Protein AF-A0A952PKM9-F1 (afdb_monomer)

Mean predicted aligned error: 20.26 Å

Secondary structure (DSSP, 8-state):
-TTSTTSSSS-SS------HHHHSPPPTT--HHHHHHHHHHHHHHHHHHHHHHHHHHHHHHHHHHHHHHHHHHHHHHHH-TT---S-S--SPP-SHHHHHHHHHHHHHTT-HHHHHHHHHHHHHH-TT-HHHHHHHHHHHHHTT-HHHHHHHHHHHHTT-TT-HHHHHHHHHHHHHTT-HHHHHHHHHHHHHH-TT-HHHHHHHHHHHHHTT-HHHHHHHHHHHHHTT--SHHHHHHHHHHHHHHT-HHHHHHHHHHHTT-S-----HHHHHHHHHHHHHTT-HHHHHHHHHHHHHH-TT-HHHHHHHHHHHHHTT-HHHHHHHHHHHHHHSTT-HHHHHHHHHHHHHHT-HHHHHHHHHHHHHH-TT-HHHHHHHHHHHHHTT-HHHHHHHHHHHHHH-TT-HHHHHHHHHHHHHHHHHHS-TTTGGGTTTTHHHHHHHHHHHGGG--HHHHHHHHHHHHHTT-HHHHHHHHHHHHHH-TT-HHHHHHHHHHHHHTT-HHHHHHHHHHHHHTT---HHHHHHHHHHHHHTT-HHHHHHHHHHHHHH-TT-HHHHHHHHHHHHHTT-HHHHHHHHHHHHTT---HHHHHHHHHHHHHHHHS-----SS----------------

pLDDT: mean 77.18, std 21.37, range [25.06, 98.06]

Radius of gyration: 39.81 Å; Cα contacts (8 Å, |Δi|>4): 656; chains: 1; bounding box: 83×114×98 Å

Structure (mmCIF, N/CA/C/O backbone):
data_AF-A0A952PKM9-F1
#
_entry.id   AF-A0A952PKM9-F1
#
loop_
_atom_site.group_PDB
_atom_site.id
_atom_site.type_symbol
_atom_site.label_atom_id
_atom_site.label_alt_id
_atom_site.label_comp_id
_atom_site.label_asym_id
_atom_site.label_entity_id
_atom_site.label_seq_id
_atom_site.pdbx_PDB_ins_code
_atom_site.Cartn_x
_atom_site.Cartn_y
_atom_site.Cartn_z
_atom_site.occupancy
_atom_site.B_iso_or_equiv
_atom_site.auth_seq_id
_atom_site.auth_comp_id
_atom_site.auth_asym_id
_atom_site.auth_atom_id
_atom_site.pdbx_PDB_model_num
ATOM 1 N N . MET A 1 1 ? 20.885 80.025 -9.366 1.00 41.38 1 MET A N 1
ATOM 2 C CA . MET A 1 1 ? 21.574 79.061 -10.254 1.00 41.38 1 MET A CA 1
ATOM 3 C C . MET A 1 1 ? 22.954 78.668 -9.727 1.00 41.38 1 MET A C 1
ATOM 5 O O . MET A 1 1 ? 23.091 77.519 -9.344 1.00 41.38 1 MET A O 1
ATOM 9 N N . ASN A 1 2 ? 23.933 79.572 -9.575 1.00 27.69 2 ASN A N 1
ATOM 10 C CA . ASN A 1 2 ? 25.317 79.195 -9.197 1.00 27.69 2 ASN A CA 1
ATOM 11 C C . ASN A 1 2 ? 25.565 78.729 -7.737 1.00 27.69 2 ASN A C 1
ATOM 13 O O . ASN A 1 2 ? 26.715 78.554 -7.352 1.00 27.69 2 ASN A O 1
ATOM 17 N N . LEU A 1 3 ? 24.523 78.491 -6.931 1.00 30.47 3 LEU A N 1
ATOM 18 C CA . LEU A 1 3 ? 24.640 77.932 -5.568 1.00 30.47 3 LEU A CA 1
ATOM 19 C C . LEU A 1 3 ? 24.091 76.498 -5.428 1.00 30.47 3 LEU A C 1
ATOM 21 O O . LEU A 1 3 ? 24.274 75.886 -4.385 1.00 30.47 3 LEU A O 1
ATOM 25 N N . LEU A 1 4 ? 23.461 75.935 -6.469 1.00 31.78 4 LEU A N 1
ATOM 26 C CA . LEU A 1 4 ? 22.892 74.574 -6.432 1.00 31.78 4 LEU A CA 1
ATOM 27 C C . LEU A 1 4 ? 23.885 73.463 -6.828 1.00 31.78 4 LEU A C 1
ATOM 29 O O . LEU A 1 4 ? 23.589 72.291 -6.636 1.00 31.78 4 LEU A O 1
ATOM 33 N N . ASN A 1 5 ? 25.066 73.819 -7.344 1.00 34.56 5 ASN A N 1
ATOM 34 C CA . ASN A 1 5 ? 26.067 72.873 -7.863 1.00 34.56 5 ASN A CA 1
ATOM 35 C C . ASN A 1 5 ? 27.176 72.497 -6.855 1.00 34.56 5 ASN A C 1
ATOM 37 O O . ASN A 1 5 ? 28.216 71.994 -7.263 1.00 34.56 5 ASN A O 1
ATOM 41 N N . LYS A 1 6 ? 26.998 72.766 -5.552 1.00 32.59 6 LYS A N 1
ATOM 42 C CA . LYS A 1 6 ? 27.996 72.454 -4.503 1.00 32.59 6 LYS A CA 1
ATOM 43 C C . LYS A 1 6 ? 27.487 71.572 -3.354 1.00 32.59 6 LYS A C 1
ATOM 45 O O . LYS A 1 6 ? 28.207 71.380 -2.384 1.00 32.59 6 LYS A O 1
ATOM 50 N N . SER A 1 7 ? 26.274 71.029 -3.453 1.00 32.50 7 SER A N 1
ATOM 51 C CA . SER A 1 7 ? 25.661 70.192 -2.406 1.00 32.50 7 SER A CA 1
ATOM 52 C C . SER A 1 7 ? 25.317 68.771 -2.873 1.00 32.50 7 SER A C 1
ATOM 54 O O . SER A 1 7 ? 24.405 68.164 -2.322 1.00 32.50 7 SER A O 1
ATOM 56 N N . VAL A 1 8 ? 25.962 68.270 -3.933 1.00 34.50 8 VAL A N 1
ATOM 57 C CA . VAL A 1 8 ? 25.680 66.935 -4.503 1.00 34.50 8 VAL A CA 1
ATOM 58 C C . VAL A 1 8 ? 26.764 65.907 -4.145 1.00 34.50 8 VAL A C 1
ATOM 60 O O . VAL A 1 8 ? 26.448 64.732 -4.010 1.00 34.50 8 VAL A O 1
ATOM 63 N N . ASP A 1 9 ? 27.995 66.342 -3.862 1.00 31.31 9 ASP A N 1
ATOM 64 C CA . ASP A 1 9 ? 29.150 65.456 -3.618 1.00 31.31 9 ASP A CA 1
ATOM 65 C C . ASP A 1 9 ? 29.390 65.143 -2.119 1.00 31.31 9 ASP A C 1
ATOM 67 O O . ASP A 1 9 ? 30.530 64.963 -1.697 1.00 31.31 9 ASP A O 1
ATOM 71 N N . GLY A 1 10 ? 28.340 65.162 -1.282 1.00 32.47 10 GLY A N 1
ATOM 72 C CA . GLY A 1 10 ? 28.489 65.218 0.186 1.00 32.47 10 GLY A CA 1
ATOM 73 C C . GLY A 1 10 ? 27.642 64.273 1.049 1.00 32.47 10 GLY A C 1
ATOM 74 O O . GLY A 1 10 ? 27.834 64.281 2.260 1.00 32.47 10 GLY A O 1
ATOM 75 N N . GLU A 1 11 ? 26.723 63.477 0.485 1.00 33.47 11 GLU A N 1
ATOM 76 C CA . GLU A 1 11 ? 25.840 62.576 1.266 1.00 33.47 11 GLU A CA 1
ATOM 77 C C . GLU A 1 11 ? 26.027 61.075 0.956 1.00 33.47 11 GLU A C 1
ATOM 79 O O . GLU A 1 11 ? 25.185 60.246 1.300 1.00 33.47 11 GLU A O 1
ATOM 84 N N . GLU A 1 12 ? 27.182 60.683 0.408 1.00 34.59 12 GLU A N 1
ATOM 85 C CA . GLU A 1 12 ? 27.704 59.325 0.611 1.00 34.59 12 GLU A CA 1
ATOM 86 C C . GLU A 1 12 ? 28.495 59.275 1.927 1.00 34.59 12 GLU A C 1
ATOM 88 O O . GLU A 1 12 ? 29.717 59.391 1.912 1.00 34.59 12 GLU A O 1
ATOM 93 N N . ASN A 1 13 ? 27.786 59.169 3.064 1.00 28.78 13 ASN A N 1
ATOM 94 C CA . ASN A 1 13 ? 28.183 58.474 4.309 1.00 28.78 13 ASN A CA 1
ATOM 95 C C . ASN A 1 13 ? 27.358 58.943 5.526 1.00 28.78 13 ASN A C 1
ATOM 97 O O . ASN A 1 13 ? 27.440 60.100 5.919 1.00 28.78 13 ASN A O 1
ATOM 101 N N . GLY A 1 14 ? 26.706 58.000 6.217 1.00 27.61 14 GLY A N 1
ATOM 102 C CA . GLY A 1 14 ? 26.425 58.099 7.659 1.00 27.61 14 GLY A CA 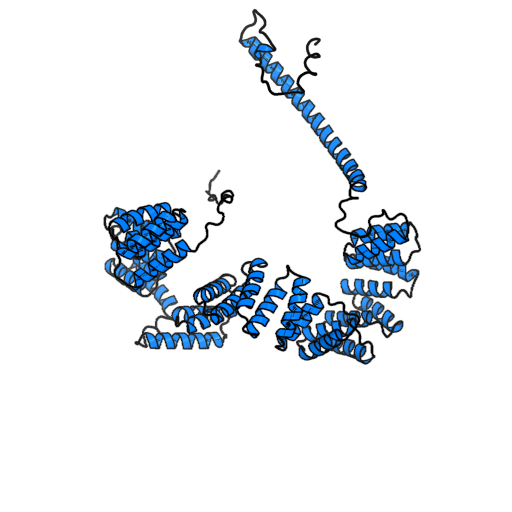1
ATOM 103 C C . GLY A 1 14 ? 25.279 59.016 8.127 1.00 27.61 14 GLY A C 1
ATOM 104 O O . GLY A 1 14 ? 25.234 60.211 7.876 1.00 27.61 14 GLY A O 1
ATOM 105 N N . HIS A 1 15 ? 24.375 58.440 8.921 1.00 34.31 15 HIS A N 1
ATOM 106 C CA . HIS A 1 15 ? 23.275 59.106 9.628 1.00 34.31 15 HIS A CA 1
ATOM 107 C C . HIS A 1 15 ? 23.596 60.483 10.259 1.00 34.31 15 HIS A C 1
ATOM 109 O O . HIS A 1 15 ? 24.304 60.538 11.262 1.00 34.31 15 HIS A O 1
ATOM 115 N N . GLN A 1 16 ? 22.914 61.550 9.816 1.00 31.41 16 GLN A N 1
ATOM 116 C CA . GLN A 1 16 ? 22.459 62.651 10.688 1.00 31.41 16 GLN A CA 1
ATOM 117 C C . GLN A 1 16 ? 21.378 63.515 10.007 1.00 31.41 16 GLN A C 1
ATOM 119 O O . GLN A 1 16 ? 21.601 64.104 8.955 1.00 31.41 16 GLN A O 1
ATOM 124 N N . THR A 1 17 ? 20.194 63.633 10.616 1.00 31.38 17 THR A N 1
ATOM 125 C CA . THR A 1 17 ? 19.105 64.491 10.115 1.00 31.38 17 THR A CA 1
ATOM 126 C C . THR A 1 17 ? 19.273 65.935 10.597 1.00 31.38 17 THR A C 1
ATOM 128 O O . THR A 1 17 ? 18.934 66.236 11.743 1.00 31.38 17 THR A O 1
ATOM 131 N N . ARG A 1 18 ? 19.747 66.839 9.731 1.00 34.28 18 ARG A N 1
ATOM 132 C CA . ARG A 1 18 ? 19.720 68.296 9.984 1.00 34.28 18 ARG A CA 1
ATOM 133 C C . ARG A 1 18 ? 18.359 68.905 9.658 1.00 34.28 18 ARG A C 1
ATOM 135 O O . ARG A 1 18 ? 17.631 68.398 8.802 1.00 34.28 18 ARG A O 1
ATOM 142 N N . SER A 1 19 ? 17.990 69.980 10.357 1.00 36.12 19 SER A N 1
ATOM 143 C CA . SER A 1 19 ? 16.648 70.563 10.223 1.00 36.12 19 SER A CA 1
ATOM 144 C C . SER A 1 19 ? 16.578 71.577 9.075 1.00 36.12 19 SER A C 1
ATOM 146 O O . SER A 1 19 ? 17.535 72.290 8.784 1.00 36.12 19 SER A O 1
ATOM 148 N N . TRP A 1 20 ? 15.417 71.678 8.421 1.00 40.62 20 TRP A N 1
ATOM 149 C CA . TRP A 1 20 ? 15.244 72.469 7.190 1.00 40.62 20 TRP A CA 1
ATOM 150 C C . TRP A 1 20 ? 15.579 73.967 7.345 1.00 40.62 20 TRP A C 1
ATOM 152 O O . TRP A 1 20 ? 15.942 74.621 6.369 1.00 40.62 20 TRP A O 1
ATOM 162 N N . ASN A 1 21 ? 15.481 74.507 8.565 1.00 40.16 21 ASN A N 1
ATOM 163 C CA . ASN A 1 21 ? 15.776 75.912 8.859 1.00 40.16 21 ASN A CA 1
ATOM 164 C C . ASN A 1 21 ? 17.287 76.225 8.898 1.00 40.16 21 ASN A C 1
ATOM 166 O O . ASN A 1 21 ? 17.653 77.390 8.790 1.00 40.16 21 ASN A O 1
ATOM 170 N N . GLU A 1 22 ? 18.165 75.221 9.020 1.00 43.59 22 GLU A N 1
ATOM 171 C CA . GLU A 1 22 ? 19.628 75.417 9.034 1.00 43.59 22 GLU A CA 1
ATOM 172 C C . GLU A 1 22 ? 20.211 75.613 7.625 1.00 43.59 22 GLU A C 1
ATOM 174 O O . GLU A 1 22 ? 21.263 76.225 7.468 1.00 43.59 22 GLU A O 1
ATOM 179 N N . LEU A 1 23 ? 19.524 75.111 6.591 1.00 40.38 23 LEU A N 1
ATOM 180 C CA . LEU A 1 23 ? 19.969 75.187 5.194 1.00 40.38 23 LEU A CA 1
ATOM 181 C C . LEU A 1 23 ? 19.395 76.388 4.424 1.00 40.38 23 LEU A C 1
ATOM 183 O O . LEU A 1 23 ? 19.926 76.734 3.373 1.00 40.38 23 LEU A O 1
ATOM 187 N N . ASN A 1 24 ? 18.322 77.020 4.916 1.00 44.84 24 ASN A N 1
ATOM 188 C CA . ASN A 1 24 ? 17.660 78.159 4.268 1.00 44.84 24 ASN A CA 1
ATOM 189 C C . ASN A 1 24 ? 17.161 79.181 5.314 1.00 44.84 24 ASN A C 1
ATOM 191 O O . ASN A 1 24 ? 16.028 79.048 5.790 1.00 44.84 24 ASN A O 1
ATOM 195 N N . PRO A 1 25 ? 17.960 80.204 5.677 1.00 44.66 25 PRO A N 1
ATOM 196 C CA . PRO A 1 25 ? 17.511 81.265 6.578 1.00 44.66 25 PRO A CA 1
ATOM 197 C C . PRO A 1 25 ? 16.446 82.169 5.916 1.00 44.66 25 PRO A C 1
ATOM 199 O O . PRO A 1 25 ? 16.472 82.366 4.698 1.00 44.66 25 PRO A O 1
ATOM 202 N N . PRO A 1 26 ? 15.499 82.734 6.691 1.00 46.44 26 PRO A N 1
ATOM 203 C CA . PRO A 1 26 ? 14.415 83.559 6.158 1.00 46.44 26 PRO A CA 1
ATOM 204 C C . PRO A 1 26 ? 14.904 84.931 5.668 1.00 46.44 26 PRO A C 1
ATOM 206 O O . PRO A 1 26 ? 15.751 85.567 6.294 1.00 46.44 26 PRO A O 1
ATOM 209 N N . ILE A 1 27 ? 14.313 85.420 4.573 1.00 47.94 27 ILE A N 1
ATOM 210 C CA . ILE A 1 27 ? 14.598 86.752 4.017 1.00 47.94 27 ILE A CA 1
ATOM 211 C C . ILE A 1 27 ? 13.928 87.823 4.903 1.00 47.94 27 ILE A C 1
ATOM 213 O O . ILE A 1 27 ? 12.697 87.783 5.045 1.00 47.94 27 ILE A O 1
ATOM 217 N N . PRO A 1 28 ? 14.678 88.793 5.469 1.00 38.19 28 PRO A N 1
ATOM 218 C CA . PRO A 1 28 ? 14.101 89.853 6.294 1.00 38.19 28 PRO A CA 1
ATOM 219 C C . PRO A 1 28 ? 13.074 90.689 5.517 1.00 38.19 28 PRO A C 1
ATOM 221 O O . PRO A 1 28 ? 13.335 91.101 4.391 1.00 38.19 28 PRO A O 1
ATOM 224 N N . GLY A 1 29 ? 11.917 90.958 6.129 1.00 49.84 29 GLY A N 1
ATOM 225 C CA . GLY A 1 29 ? 10.886 91.850 5.575 1.00 49.84 29 GLY A CA 1
ATOM 226 C C . GLY A 1 29 ? 9.793 91.197 4.716 1.00 49.84 29 GLY A C 1
ATOM 227 O O . GLY A 1 29 ? 8.906 91.910 4.262 1.00 49.84 29 GLY A O 1
ATOM 228 N N . SER A 1 30 ? 9.805 89.874 4.518 1.00 45.44 30 SER A N 1
ATOM 229 C CA . SER A 1 30 ? 8.724 89.151 3.816 1.00 45.44 30 SER A CA 1
ATOM 230 C C . SER A 1 30 ? 7.651 88.626 4.779 1.00 45.44 30 SER A C 1
ATOM 232 O O . SER A 1 30 ? 7.960 88.152 5.875 1.00 45.44 30 SER A O 1
ATOM 234 N N . GLY A 1 31 ? 6.377 88.703 4.380 1.00 42.25 31 GLY A N 1
ATOM 235 C CA . GLY A 1 31 ? 5.255 88.288 5.226 1.00 42.25 31 GLY A CA 1
ATOM 236 C C . GLY A 1 31 ? 5.145 86.765 5.371 1.00 42.25 31 GLY A C 1
ATOM 237 O O . GLY A 1 31 ? 5.436 86.014 4.439 1.00 42.25 31 GLY A O 1
ATOM 238 N N . ILE A 1 32 ? 4.640 86.286 6.518 1.00 49.25 32 ILE A N 1
ATOM 239 C CA . ILE A 1 32 ? 4.494 84.844 6.830 1.00 49.25 32 ILE A CA 1
ATOM 240 C C . ILE A 1 32 ? 3.688 84.087 5.748 1.00 49.25 32 ILE A C 1
ATOM 242 O O . ILE A 1 32 ? 3.938 82.908 5.491 1.00 49.25 32 ILE A O 1
ATOM 246 N N . ALA A 1 33 ? 2.748 84.760 5.075 1.00 43.16 33 ALA A N 1
ATOM 247 C CA . ALA A 1 33 ? 1.976 84.193 3.970 1.00 43.16 33 ALA A CA 1
ATOM 248 C C . ALA A 1 33 ? 2.820 83.944 2.701 1.00 43.16 33 ALA A C 1
ATOM 250 O O . ALA A 1 33 ? 2.702 82.885 2.085 1.00 43.16 33 ALA A O 1
ATOM 251 N N . GLU A 1 34 ? 3.706 84.871 2.329 1.00 45.12 34 GLU A N 1
ATOM 252 C CA . GLU A 1 34 ? 4.518 84.782 1.106 1.00 45.12 34 GLU A CA 1
ATOM 253 C C . GLU A 1 34 ? 5.566 83.671 1.211 1.00 45.12 34 GLU A C 1
ATOM 255 O O . GLU A 1 34 ? 5.722 82.866 0.289 1.00 45.12 34 GLU A O 1
ATOM 260 N N . GLN A 1 35 ? 6.214 83.545 2.375 1.00 47.16 35 GLN A N 1
ATOM 261 C CA . GLN A 1 35 ? 7.154 82.452 2.646 1.00 47.16 35 GLN A CA 1
ATOM 262 C C . GLN A 1 35 ? 6.479 81.071 2.566 1.00 47.16 35 GLN A C 1
ATOM 264 O O . GLN A 1 35 ? 7.103 80.095 2.142 1.00 47.16 35 GLN A O 1
ATOM 269 N N . ARG A 1 36 ? 5.188 80.978 2.918 1.00 47.12 36 ARG A N 1
ATOM 270 C CA . ARG A 1 36 ? 4.404 79.735 2.840 1.00 47.12 36 ARG A CA 1
ATOM 271 C C . ARG A 1 36 ? 4.110 79.336 1.390 1.00 47.12 36 ARG A C 1
ATOM 273 O O . ARG A 1 36 ? 4.324 78.180 1.031 1.00 47.12 36 ARG A O 1
ATOM 280 N N . VAL A 1 37 ? 3.714 80.293 0.547 1.00 44.56 37 VAL A N 1
ATOM 281 C CA . VAL A 1 37 ? 3.478 80.074 -0.895 1.00 44.56 37 VAL A CA 1
ATOM 282 C C . VAL A 1 37 ? 4.773 79.692 -1.622 1.00 44.56 37 VAL A C 1
ATOM 284 O O . VAL A 1 37 ? 4.777 78.763 -2.433 1.00 44.56 37 VAL A O 1
ATOM 287 N N . LEU A 1 38 ? 5.898 80.338 -1.290 1.00 42.06 38 LEU A N 1
ATOM 288 C CA . LEU A 1 38 ? 7.203 80.002 -1.869 1.00 42.06 38 LEU A CA 1
ATOM 289 C C . LEU A 1 38 ? 7.633 78.565 -1.515 1.00 42.06 38 LEU A C 1
ATOM 291 O O . LEU A 1 38 ? 8.100 77.822 -2.382 1.00 42.06 38 LEU A O 1
ATOM 295 N N . ARG A 1 39 ? 7.420 78.147 -0.257 1.00 47.41 39 ARG A N 1
ATOM 296 C CA . ARG A 1 39 ? 7.721 76.788 0.227 1.00 47.41 39 ARG A CA 1
ATOM 297 C C . ARG A 1 39 ? 6.877 75.729 -0.503 1.00 47.41 39 ARG A C 1
ATOM 299 O O . ARG A 1 39 ? 7.429 74.719 -0.939 1.00 47.41 39 ARG A O 1
ATOM 306 N N . GLU A 1 40 ? 5.586 75.979 -0.741 1.00 48.25 40 GLU A N 1
ATOM 307 C CA . GLU A 1 40 ? 4.725 75.072 -1.523 1.00 48.25 40 GLU A CA 1
ATOM 308 C C . GLU A 1 40 ? 5.119 74.963 -3.007 1.00 48.25 40 GLU A C 1
ATOM 310 O O . GLU A 1 40 ? 5.056 73.872 -3.584 1.00 48.25 40 GLU A O 1
ATOM 315 N N . LEU A 1 41 ? 5.550 76.060 -3.641 1.00 41.19 41 LEU A N 1
ATOM 316 C CA . LEU A 1 41 ? 6.013 76.054 -5.036 1.00 41.19 41 LEU A CA 1
ATOM 317 C C . LEU A 1 41 ? 7.316 75.255 -5.211 1.00 41.19 41 LEU A C 1
ATOM 319 O O . LEU A 1 41 ? 7.439 74.465 -6.153 1.00 41.19 41 LEU A O 1
ATOM 323 N N . ILE A 1 42 ? 8.261 75.401 -4.277 1.00 44.91 42 ILE A N 1
ATOM 324 C CA . ILE A 1 42 ? 9.520 74.638 -4.257 1.00 44.91 42 ILE A CA 1
ATOM 325 C C . ILE A 1 42 ? 9.247 73.143 -4.007 1.00 44.91 42 ILE A C 1
ATOM 327 O O . ILE A 1 42 ? 9.830 72.277 -4.673 1.00 44.91 42 ILE A O 1
ATOM 331 N N . GLU A 1 43 ? 8.302 72.804 -3.126 1.00 44.88 43 GLU A N 1
ATOM 332 C CA . GLU A 1 43 ? 7.865 71.417 -2.937 1.00 44.88 43 GLU A CA 1
ATOM 333 C C . GLU A 1 43 ? 7.152 70.829 -4.166 1.00 44.88 43 GLU A C 1
ATOM 335 O O . GLU A 1 43 ? 7.431 69.689 -4.545 1.00 44.88 43 GLU A O 1
ATOM 340 N N . LYS A 1 44 ? 6.270 71.576 -4.843 1.00 43.06 44 LYS A N 1
ATOM 341 C CA . LYS A 1 44 ? 5.606 71.092 -6.069 1.00 43.06 44 LYS A CA 1
ATOM 342 C C . LYS A 1 44 ? 6.610 70.817 -7.192 1.00 43.06 44 LYS A C 1
ATOM 344 O O . LYS A 1 44 ? 6.566 69.735 -7.784 1.00 43.06 44 LYS A O 1
ATOM 349 N N . ASN A 1 45 ? 7.552 71.729 -7.442 1.00 38.06 45 ASN A N 1
ATOM 350 C CA . ASN A 1 45 ? 8.560 71.547 -8.491 1.00 38.06 45 ASN A CA 1
ATOM 351 C C . ASN A 1 45 ? 9.549 70.413 -8.174 1.00 38.06 45 ASN A C 1
ATOM 353 O O . ASN A 1 45 ? 9.850 69.606 -9.055 1.00 38.06 45 ASN A O 1
ATOM 357 N N . SER A 1 46 ? 9.992 70.267 -6.922 1.00 44.59 46 SER A N 1
ATOM 358 C CA . SER A 1 46 ? 10.859 69.143 -6.529 1.00 44.59 46 SER A CA 1
ATOM 359 C C . SER A 1 46 ? 10.138 67.787 -6.591 1.00 44.59 46 SER A C 1
ATOM 361 O O . SER A 1 46 ? 10.727 66.802 -7.041 1.00 44.59 46 SER A O 1
ATOM 363 N N . ARG A 1 47 ? 8.842 67.711 -6.249 1.00 45.31 47 ARG A N 1
ATOM 364 C CA . ARG A 1 47 ? 8.018 66.497 -6.437 1.00 45.31 47 ARG A CA 1
ATOM 365 C C . ARG A 1 47 ? 7.823 66.153 -7.924 1.00 45.31 47 ARG A C 1
ATOM 367 O O . ARG A 1 47 ? 7.875 64.973 -8.281 1.00 45.31 47 ARG A O 1
ATOM 374 N N . ALA A 1 48 ? 7.650 67.148 -8.799 1.00 44.09 48 ALA A N 1
ATOM 375 C CA . ALA A 1 48 ? 7.559 66.947 -10.249 1.00 44.09 48 ALA A CA 1
ATOM 376 C C . ALA A 1 48 ? 8.890 66.460 -10.855 1.00 44.09 48 ALA A C 1
ATOM 378 O O . ALA A 1 48 ? 8.904 65.475 -11.599 1.00 44.09 48 ALA A O 1
ATOM 379 N N . ALA A 1 49 ? 10.014 67.075 -10.466 1.00 38.62 49 ALA A N 1
ATOM 380 C CA . ALA A 1 49 ? 11.356 66.644 -10.854 1.00 38.62 49 ALA A CA 1
ATOM 381 C C . ALA A 1 49 ? 11.638 65.199 -10.406 1.00 38.62 49 ALA A C 1
ATOM 383 O O . ALA A 1 49 ? 12.001 64.364 -11.235 1.00 38.62 49 ALA A O 1
ATOM 384 N N . ARG A 1 50 ? 11.342 64.857 -9.141 1.00 44.16 50 ARG A N 1
ATOM 385 C CA . ARG A 1 50 ? 11.459 63.485 -8.609 1.00 44.16 50 ARG A CA 1
ATOM 386 C C . ARG A 1 50 ? 10.584 62.477 -9.366 1.00 44.16 50 ARG A C 1
ATOM 388 O O . ARG A 1 50 ? 11.023 61.351 -9.573 1.00 44.16 50 ARG A O 1
ATOM 395 N N . LYS A 1 51 ? 9.380 62.845 -9.831 1.00 43.75 51 LYS A N 1
ATOM 396 C CA . LYS A 1 51 ? 8.555 61.973 -10.699 1.00 43.75 51 LYS A CA 1
ATOM 397 C C . LYS A 1 51 ? 9.182 61.755 -12.082 1.00 43.75 51 LYS A C 1
ATOM 399 O O . LYS A 1 51 ? 9.131 60.634 -12.587 1.00 43.75 51 LYS A O 1
ATOM 404 N N . LYS A 1 52 ? 9.780 62.787 -12.691 1.00 40.72 52 LYS A N 1
ATOM 405 C CA . LYS A 1 52 ? 10.441 62.678 -14.005 1.00 40.72 52 LYS A CA 1
ATOM 406 C C . LYS A 1 52 ? 11.742 61.868 -13.913 1.00 40.72 52 LYS A C 1
ATOM 408 O O . LYS A 1 52 ? 11.928 60.956 -14.713 1.00 40.72 52 LYS A O 1
ATOM 413 N N . GLN A 1 53 ? 12.556 62.104 -12.879 1.00 40.16 53 GLN A N 1
ATOM 414 C CA . GLN A 1 53 ? 13.713 61.266 -12.543 1.00 40.16 53 GLN A CA 1
ATOM 415 C C . GLN A 1 53 ? 13.303 59.815 -12.282 1.00 40.16 53 GLN A C 1
ATOM 417 O O . GLN A 1 53 ? 13.862 58.938 -12.919 1.00 40.16 53 GLN A O 1
ATOM 422 N N . LYS A 1 54 ? 12.291 59.534 -11.444 1.00 41.94 54 LYS A N 1
ATOM 423 C CA . LYS A 1 54 ? 11.839 58.150 -11.189 1.00 41.94 54 LYS A CA 1
ATOM 424 C C . LYS A 1 54 ? 11.360 57.418 -12.448 1.00 41.94 54 LYS A C 1
ATOM 426 O O . LYS A 1 54 ? 11.582 56.218 -12.548 1.00 41.94 54 LYS A O 1
ATOM 431 N N . ARG A 1 55 ? 10.742 58.105 -13.419 1.00 42.59 55 ARG A N 1
ATOM 432 C CA . ARG A 1 55 ? 10.372 57.498 -14.714 1.00 42.59 55 ARG A CA 1
ATOM 433 C C . ARG A 1 55 ? 11.591 57.189 -15.586 1.00 42.59 55 ARG A C 1
ATOM 435 O O . ARG A 1 55 ? 11.663 56.095 -16.132 1.00 42.59 55 ARG A O 1
ATOM 442 N N . LEU A 1 56 ? 12.559 58.105 -15.665 1.00 40.19 56 LEU A N 1
ATOM 443 C CA . LEU A 1 56 ? 13.835 57.857 -16.347 1.00 40.19 56 LEU A CA 1
ATOM 444 C C . LEU A 1 56 ? 14.605 56.708 -15.680 1.00 40.19 56 LEU A C 1
ATOM 446 O O . LEU A 1 56 ? 14.991 55.768 -16.365 1.00 40.19 56 LEU A O 1
ATOM 450 N N . PHE A 1 57 ? 14.709 56.709 -14.349 1.00 38.72 57 PHE A N 1
ATOM 451 C CA . PHE A 1 57 ? 15.324 55.633 -13.570 1.00 38.72 57 PHE A CA 1
ATOM 452 C C . PHE A 1 57 ? 14.606 54.293 -13.760 1.00 38.72 57 PHE A C 1
ATOM 454 O O . PHE A 1 57 ? 15.278 53.282 -13.868 1.00 38.72 57 PHE A O 1
ATOM 461 N N . ALA A 1 58 ? 13.273 54.260 -13.870 1.00 39.91 58 ALA A N 1
ATOM 462 C CA . ALA A 1 58 ? 12.528 53.034 -14.171 1.00 39.91 58 ALA A CA 1
ATOM 463 C C . ALA A 1 58 ? 12.755 52.536 -15.612 1.00 39.91 58 ALA A C 1
ATOM 465 O O . ALA A 1 58 ? 12.865 51.330 -15.828 1.00 39.91 58 ALA A O 1
ATOM 466 N N . SER A 1 59 ? 12.880 53.438 -16.596 1.00 41.31 59 SER A N 1
ATOM 467 C CA . SER A 1 59 ? 13.256 53.061 -17.970 1.00 41.31 59 SER A CA 1
ATOM 468 C C . SER A 1 59 ? 14.705 52.570 -18.062 1.00 41.31 59 SER A C 1
ATOM 470 O O . SER A 1 59 ? 14.983 51.588 -18.741 1.00 41.31 59 SER A O 1
ATOM 472 N N . MET A 1 60 ? 15.620 53.178 -17.300 1.00 38.28 60 MET A N 1
ATOM 473 C CA . MET A 1 60 ? 17.000 52.711 -17.185 1.00 38.28 60 MET A CA 1
ATOM 474 C C . MET A 1 60 ? 17.095 51.415 -16.382 1.00 38.28 60 MET A C 1
ATOM 476 O O . MET A 1 60 ? 17.890 50.571 -16.759 1.00 38.28 60 MET A O 1
ATOM 480 N N . LEU A 1 61 ? 16.274 51.195 -15.347 1.00 40.34 61 LEU A N 1
ATOM 481 C CA . LEU A 1 61 ? 16.227 49.918 -14.628 1.00 40.34 61 LEU A CA 1
ATOM 482 C C . LEU A 1 61 ? 15.659 48.801 -15.495 1.00 40.34 61 LEU A C 1
ATOM 484 O O . LEU A 1 61 ? 16.135 47.686 -15.385 1.00 40.34 61 LEU A O 1
ATOM 488 N N . THR A 1 62 ? 14.660 49.067 -16.339 1.00 44.16 62 THR A N 1
ATOM 489 C CA . THR A 1 62 ? 14.096 48.048 -17.242 1.00 44.16 62 THR A CA 1
ATOM 490 C C . THR A 1 62 ? 15.030 47.750 -18.410 1.00 44.16 62 THR A C 1
ATOM 492 O O . THR A 1 62 ? 15.245 46.581 -18.711 1.00 44.16 62 THR A O 1
ATOM 495 N N . ALA A 1 63 ? 15.682 48.760 -18.995 1.00 38.59 63 ALA A N 1
ATOM 496 C CA . ALA A 1 63 ? 16.755 48.554 -19.968 1.00 38.59 63 ALA A CA 1
ATOM 497 C C . ALA A 1 63 ? 17.974 47.854 -19.341 1.00 38.59 63 ALA A C 1
ATOM 499 O O . ALA A 1 63 ? 18.512 46.924 -19.932 1.00 38.59 63 ALA A O 1
ATOM 500 N N . ALA A 1 64 ? 18.374 48.228 -18.122 1.00 36.12 64 ALA A N 1
ATOM 501 C CA . ALA A 1 64 ? 19.434 47.554 -17.380 1.00 36.12 64 ALA A CA 1
ATOM 502 C C . ALA A 1 64 ? 19.018 46.147 -16.945 1.00 36.12 64 ALA A C 1
ATOM 504 O O . ALA A 1 64 ? 19.864 45.272 -16.969 1.00 36.12 64 ALA A O 1
ATOM 505 N N . LEU A 1 65 ? 17.752 45.874 -16.618 1.00 39.31 65 LEU A N 1
ATOM 506 C CA . LEU A 1 65 ? 17.236 44.519 -16.387 1.00 39.31 65 LEU A CA 1
ATOM 507 C C . LEU A 1 65 ? 17.222 43.700 -17.676 1.00 39.31 65 LEU A C 1
ATOM 509 O O . LEU A 1 65 ? 17.501 42.514 -17.618 1.00 39.31 65 LEU A O 1
ATOM 513 N N . PHE A 1 66 ? 16.971 44.295 -18.842 1.00 38.75 66 PHE A N 1
ATOM 514 C CA . PHE A 1 66 ? 17.053 43.578 -20.118 1.00 38.75 66 PHE A CA 1
ATOM 515 C C . PHE A 1 66 ? 18.507 43.304 -20.526 1.00 38.75 66 PHE A C 1
ATOM 517 O O . PHE A 1 66 ? 18.848 42.190 -20.904 1.00 38.75 66 PHE A O 1
ATOM 524 N N . VAL A 1 67 ? 19.399 44.287 -20.372 1.00 38.44 67 VAL A N 1
ATOM 525 C CA . VAL A 1 67 ? 20.837 44.122 -20.626 1.00 38.44 67 VAL A CA 1
ATOM 526 C C . VAL A 1 67 ? 21.477 43.204 -19.589 1.00 38.44 67 VAL A C 1
ATOM 528 O O . VAL A 1 67 ? 22.307 42.395 -19.973 1.00 38.44 67 VAL A O 1
ATOM 531 N N . THR A 1 68 ? 21.078 43.256 -18.313 1.00 37.41 68 THR A N 1
ATOM 532 C CA . THR A 1 68 ? 21.553 42.316 -17.284 1.00 37.41 68 THR A CA 1
ATOM 533 C C . THR A 1 68 ? 20.881 40.964 -17.367 1.00 37.41 68 THR A C 1
ATOM 535 O O . THR A 1 68 ? 21.554 40.010 -17.050 1.00 37.41 68 THR A O 1
ATOM 538 N N . THR A 1 69 ? 19.648 40.788 -17.845 1.00 38.16 69 THR A N 1
ATOM 539 C CA . THR A 1 69 ? 19.139 39.431 -18.136 1.00 38.16 69 THR A CA 1
ATOM 540 C C . THR A 1 69 ? 19.732 38.862 -19.419 1.00 38.16 69 THR A C 1
ATOM 542 O O . THR A 1 69 ? 19.953 37.661 -19.472 1.00 38.16 69 THR A O 1
ATOM 545 N N . ALA A 1 70 ? 20.101 39.684 -20.405 1.00 33.12 70 ALA A N 1
ATOM 546 C CA . ALA A 1 70 ? 20.861 39.242 -21.575 1.00 33.12 70 ALA A CA 1
ATOM 547 C C . ALA A 1 70 ? 22.326 38.925 -21.226 1.00 33.12 70 ALA A C 1
ATOM 549 O O . ALA A 1 70 ? 22.832 37.878 -21.622 1.00 33.12 70 ALA A O 1
ATOM 550 N N . THR A 1 71 ? 23.012 39.757 -20.433 1.00 34.19 71 THR A N 1
ATOM 551 C CA . THR A 1 71 ? 24.364 39.435 -19.956 1.00 34.19 71 THR A CA 1
ATOM 552 C C . THR A 1 71 ? 24.353 38.393 -18.851 1.00 34.19 71 THR A C 1
ATOM 554 O O . THR A 1 71 ? 25.296 37.625 -18.813 1.00 34.19 71 THR A O 1
ATOM 557 N N . ILE A 1 72 ? 23.314 38.241 -18.025 1.00 37.75 72 ILE A N 1
ATOM 558 C CA . ILE A 1 72 ? 23.134 37.075 -17.139 1.00 37.75 72 ILE A CA 1
ATOM 559 C C . ILE A 1 72 ? 22.754 35.848 -17.965 1.00 37.75 72 ILE A C 1
ATOM 561 O O . ILE A 1 72 ? 23.193 34.775 -17.606 1.00 37.75 72 ILE A O 1
ATOM 565 N N . ALA A 1 73 ? 22.059 35.929 -19.100 1.00 31.55 73 ALA A N 1
ATOM 566 C CA . ALA A 1 73 ? 21.873 34.771 -19.984 1.00 31.55 73 ALA A CA 1
ATOM 567 C C . ALA A 1 73 ? 23.204 34.342 -20.630 1.00 31.55 73 ALA A C 1
ATOM 569 O O . ALA A 1 73 ? 23.559 33.170 -20.586 1.00 31.55 73 ALA A O 1
ATOM 570 N N . VAL A 1 74 ? 23.994 35.292 -21.140 1.00 33.47 74 VAL A N 1
ATOM 571 C CA . VAL A 1 74 ? 25.308 35.032 -21.762 1.00 33.47 74 VAL A CA 1
ATOM 572 C C . VAL A 1 74 ? 26.380 34.649 -20.728 1.00 33.47 74 VAL A C 1
ATOM 574 O O . VAL A 1 74 ? 27.207 33.779 -20.992 1.00 33.47 74 VAL A O 1
ATOM 577 N N . THR A 1 75 ? 26.359 35.238 -19.529 1.00 31.22 75 THR A N 1
ATOM 578 C CA . THR A 1 75 ? 27.283 34.888 -18.434 1.00 31.22 75 THR A CA 1
ATOM 579 C C . THR A 1 75 ? 26.790 33.737 -17.572 1.00 31.22 75 THR A C 1
ATOM 581 O O . THR A 1 75 ? 27.624 33.063 -16.992 1.00 31.22 75 THR A O 1
ATOM 584 N N . SER A 1 76 ? 25.498 33.401 -17.519 1.00 30.95 76 SER A N 1
ATOM 585 C CA . SER A 1 76 ? 25.045 32.102 -16.988 1.00 30.95 76 SER A CA 1
ATOM 586 C C . SER A 1 76 ? 25.467 30.984 -17.934 1.00 30.95 76 SER A C 1
ATOM 588 O O . SER A 1 76 ? 25.996 29.984 -17.459 1.00 30.95 76 SER A O 1
ATOM 590 N N . PHE A 1 77 ? 25.418 31.205 -19.254 1.00 34.94 77 PHE A N 1
ATOM 591 C CA . PHE A 1 77 ? 26.038 30.303 -20.229 1.00 34.94 77 PHE A CA 1
ATOM 592 C C . PHE A 1 77 ? 27.540 30.068 -19.977 1.00 34.94 77 PHE A C 1
ATOM 594 O O . PHE A 1 77 ? 28.032 28.975 -20.246 1.00 34.94 77 PHE A O 1
ATOM 601 N N . SER A 1 78 ? 28.276 31.048 -19.432 1.00 32.16 78 SER A N 1
ATOM 602 C CA . SER A 1 78 ? 29.701 30.887 -19.089 1.00 32.16 78 SER A CA 1
ATOM 603 C C . SER A 1 78 ? 29.983 30.498 -17.626 1.00 32.16 78 SER A C 1
ATOM 605 O O . SER A 1 78 ? 31.050 29.948 -17.347 1.00 32.16 78 SER A O 1
ATOM 607 N N . SER A 1 79 ? 29.049 30.731 -16.694 1.00 33.31 79 SER A N 1
ATOM 608 C CA . SER A 1 79 ? 29.230 30.538 -15.243 1.00 33.31 79 SER A CA 1
ATOM 609 C C . SER A 1 79 ? 28.456 29.366 -14.635 1.00 33.31 79 SER A C 1
ATOM 611 O O . SER A 1 79 ? 28.757 28.995 -13.506 1.00 33.31 79 SER A O 1
ATOM 613 N N . TYR A 1 80 ? 27.586 28.670 -15.380 1.00 30.50 80 TYR A N 1
ATOM 614 C CA . TYR A 1 80 ? 27.026 27.362 -14.973 1.00 30.50 80 TYR A CA 1
ATOM 615 C C . TYR A 1 80 ? 28.048 26.203 -14.997 1.00 30.50 80 TYR A C 1
ATOM 617 O O . TYR A 1 80 ? 27.699 25.029 -14.883 1.00 30.50 80 TYR A O 1
ATOM 625 N N . ARG A 1 81 ? 29.342 26.514 -15.112 1.00 34.03 81 ARG A N 1
ATOM 626 C CA . ARG A 1 81 ? 30.438 25.544 -15.201 1.00 34.03 81 ARG A CA 1
ATOM 627 C C . ARG A 1 81 ? 30.838 24.847 -13.876 1.00 34.03 81 ARG A C 1
ATOM 629 O O . ARG A 1 81 ? 31.403 23.761 -13.982 1.00 34.03 81 ARG A O 1
ATOM 636 N N . PRO A 1 82 ? 30.563 25.374 -12.657 1.00 34.16 82 PRO A N 1
ATOM 637 C CA . PRO A 1 82 ? 30.937 24.722 -11.398 1.00 34.16 82 PRO A CA 1
ATOM 638 C C . PRO A 1 82 ? 29.755 24.341 -10.476 1.00 34.16 82 PRO A C 1
ATOM 640 O O . PRO A 1 82 ? 29.969 24.145 -9.284 1.00 34.16 82 PRO A O 1
ATOM 643 N N . ILE A 1 83 ? 28.524 24.186 -10.988 1.00 34.03 83 ILE A N 1
ATOM 644 C CA . ILE A 1 83 ? 27.413 23.540 -10.243 1.00 34.03 83 ILE A CA 1
ATOM 645 C C . ILE A 1 83 ? 27.067 22.190 -10.892 1.00 34.03 83 ILE A C 1
ATOM 647 O O . ILE A 1 83 ? 25.919 21.850 -11.164 1.00 34.03 83 ILE A O 1
ATOM 651 N N . ILE A 1 84 ? 28.111 21.403 -11.156 1.00 38.72 84 ILE A N 1
ATOM 652 C CA . ILE A 1 84 ? 28.000 20.008 -11.579 1.00 38.72 84 ILE A CA 1
ATOM 653 C C . ILE A 1 84 ? 28.130 19.148 -10.327 1.00 38.72 84 ILE A C 1
ATOM 655 O O . ILE A 1 84 ? 29.212 18.937 -9.774 1.00 38.72 84 ILE A O 1
ATOM 659 N N . THR A 1 85 ? 26.987 18.681 -9.841 1.00 36.50 85 THR A N 1
ATOM 660 C CA . THR A 1 85 ? 26.887 17.817 -8.671 1.00 36.50 85 THR A CA 1
ATOM 661 C C . THR A 1 85 ? 27.439 16.420 -8.974 1.00 36.50 85 THR A C 1
ATOM 663 O O . THR A 1 85 ? 26.738 15.555 -9.480 1.00 36.50 85 THR A O 1
ATOM 666 N N . LYS A 1 86 ? 28.692 16.194 -8.553 1.00 35.94 86 LYS A N 1
ATOM 667 C CA . LYS A 1 86 ? 29.335 14.881 -8.321 1.00 35.94 86 LYS A CA 1
ATOM 668 C C . LYS A 1 86 ? 29.553 13.958 -9.545 1.00 35.94 86 LYS A C 1
ATOM 670 O O . LYS A 1 86 ? 28.935 12.905 -9.622 1.00 35.94 86 LYS A O 1
ATOM 675 N N . ASN A 1 87 ? 30.614 14.258 -10.315 1.00 38.25 87 ASN A N 1
ATOM 676 C CA . ASN A 1 87 ? 31.392 13.342 -11.191 1.00 38.25 87 ASN A CA 1
ATOM 677 C C . ASN A 1 87 ? 30.674 12.703 -12.416 1.00 38.25 87 ASN A C 1
ATOM 679 O O . ASN A 1 87 ? 29.462 12.541 -12.380 1.00 38.25 87 ASN A O 1
ATOM 683 N N . PRO A 1 88 ? 31.390 12.280 -13.495 1.00 38.22 88 PRO A N 1
ATOM 684 C CA . PRO A 1 88 ? 32.836 12.352 -13.764 1.00 38.22 88 PRO A CA 1
ATOM 685 C C . PRO A 1 88 ? 33.178 12.841 -15.206 1.00 38.22 88 PRO A C 1
ATOM 687 O O . PRO A 1 88 ? 33.825 12.121 -15.958 1.00 38.22 88 PRO A O 1
ATOM 690 N N . ALA A 1 89 ? 32.754 14.037 -15.639 1.00 40.50 89 ALA A N 1
ATOM 691 C CA . ALA A 1 89 ? 32.949 14.481 -17.039 1.00 40.50 89 ALA A CA 1
ATOM 692 C C . ALA A 1 89 ? 33.255 15.988 -17.192 1.00 40.50 89 ALA A C 1
ATOM 694 O O . ALA A 1 89 ? 32.618 16.687 -17.980 1.00 40.50 89 ALA A O 1
ATOM 695 N N . LEU A 1 90 ? 34.195 16.513 -16.391 1.00 40.28 90 LEU A N 1
ATOM 696 C CA . LEU A 1 90 ? 34.405 17.963 -16.224 1.00 40.28 90 LEU A CA 1
ATOM 697 C C . LEU A 1 90 ? 35.698 18.546 -16.832 1.00 40.28 90 LEU A C 1
ATOM 699 O O . LEU A 1 90 ? 36.146 19.627 -16.447 1.00 40.28 90 LEU A O 1
ATOM 703 N N . ALA A 1 91 ? 36.241 17.902 -17.864 1.00 45.09 91 ALA A N 1
ATOM 704 C CA . ALA A 1 91 ? 36.829 18.687 -18.948 1.00 45.09 91 ALA A CA 1
ATOM 705 C C . ALA A 1 91 ? 35.678 19.361 -19.721 1.00 45.09 91 ALA A C 1
ATOM 707 O O . ALA A 1 91 ? 34.605 18.775 -19.857 1.00 45.09 91 ALA A O 1
ATOM 708 N N . THR A 1 92 ? 35.870 20.567 -20.269 1.00 54.97 92 THR A N 1
ATOM 709 C CA . THR A 1 92 ? 35.006 20.961 -21.398 1.00 54.97 92 THR A CA 1
ATOM 710 C C . THR A 1 92 ? 35.308 20.002 -22.539 1.00 54.97 92 THR A C 1
ATOM 712 O O . THR A 1 92 ? 36.482 19.945 -22.918 1.00 54.97 92 THR A O 1
ATOM 715 N N . PRO A 1 93 ? 34.320 19.272 -23.087 1.00 56.56 93 PRO A N 1
ATOM 716 C CA . PRO A 1 93 ? 34.560 18.448 -24.257 1.00 56.56 93 PRO A CA 1
ATOM 717 C C . PRO A 1 93 ? 35.033 19.355 -25.395 1.00 56.56 93 PRO A C 1
ATOM 719 O O . PRO A 1 93 ? 34.365 20.313 -25.778 1.00 56.56 93 PRO A O 1
ATOM 722 N N . THR A 1 94 ? 36.245 19.089 -25.867 1.00 61.91 94 THR A N 1
ATOM 723 C CA . THR A 1 94 ? 36.885 19.793 -26.994 1.00 61.91 94 THR A CA 1
ATOM 724 C C . THR A 1 94 ? 37.104 18.862 -28.183 1.00 61.91 94 THR A C 1
ATOM 726 O O . THR A 1 94 ? 37.444 19.319 -29.269 1.00 61.91 94 THR A O 1
ATOM 729 N N . THR A 1 95 ? 36.873 17.562 -27.992 1.00 70.06 95 THR A N 1
ATOM 730 C CA . THR A 1 95 ? 37.017 16.511 -29.002 1.00 70.06 95 THR A CA 1
ATOM 731 C C . THR A 1 95 ? 35.710 15.739 -29.166 1.00 70.06 95 THR A C 1
ATOM 733 O O . THR A 1 95 ? 34.906 15.658 -28.236 1.00 70.06 95 THR A O 1
ATOM 736 N N . SER A 1 96 ? 35.518 15.158 -30.354 1.00 74.19 96 SER A N 1
ATOM 737 C CA . SER A 1 96 ? 34.380 14.294 -30.709 1.00 74.19 96 SER A CA 1
ATOM 738 C C . SER A 1 96 ? 34.104 13.231 -29.634 1.00 74.19 96 SER A C 1
ATOM 740 O O . SER A 1 96 ? 32.986 13.109 -29.137 1.00 74.19 96 SER A O 1
ATOM 742 N N . ASP A 1 97 ? 35.149 12.533 -29.192 1.00 76.06 97 ASP A N 1
ATOM 743 C CA . ASP A 1 97 ? 35.026 11.409 -28.259 1.00 76.06 97 ASP A CA 1
ATOM 744 C C . ASP A 1 97 ? 34.593 11.859 -26.856 1.00 76.06 97 ASP A C 1
ATOM 746 O O . ASP A 1 97 ? 33.815 11.174 -26.197 1.00 76.06 97 ASP A O 1
ATOM 750 N N . GLN A 1 98 ? 35.030 13.045 -26.414 1.00 78.31 98 GLN A N 1
ATOM 751 C CA . GLN A 1 98 ? 34.599 13.626 -25.139 1.00 78.31 98 GLN A CA 1
ATOM 752 C C . GLN A 1 98 ? 33.125 14.051 -25.163 1.00 78.31 98 GLN A C 1
ATOM 754 O O . GLN A 1 98 ? 32.457 13.951 -24.135 1.00 78.31 98 GLN A O 1
ATOM 759 N N . PHE A 1 99 ? 32.606 14.511 -26.310 1.00 78.94 99 PHE A N 1
ATOM 760 C CA . PHE A 1 99 ? 31.169 14.759 -26.471 1.00 78.94 99 PHE A CA 1
ATOM 761 C C . PHE A 1 99 ? 30.375 13.451 -26.432 1.00 78.94 99 PH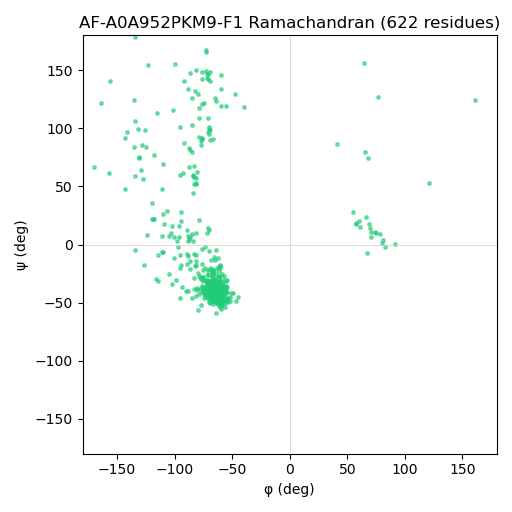E A C 1
ATOM 763 O O . PHE A 1 99 ? 29.384 13.389 -25.713 1.00 78.94 99 PHE A O 1
ATOM 770 N N . CYS A 1 100 ? 30.830 12.403 -27.131 1.00 80.50 100 CYS A N 1
ATOM 771 C CA . CYS A 1 100 ? 30.170 11.093 -27.116 1.00 80.50 100 CYS A CA 1
ATOM 772 C C . CYS A 1 100 ? 30.113 10.510 -25.695 1.00 80.50 100 CYS A C 1
ATOM 774 O O . CYS A 1 100 ? 29.030 10.309 -25.156 1.00 80.50 100 CYS A O 1
ATOM 776 N N . GLN A 1 101 ? 31.266 10.375 -25.028 1.00 83.12 101 GLN A N 1
ATOM 777 C CA . GLN A 1 101 ? 31.352 9.821 -23.671 1.00 83.12 101 GLN A CA 1
ATOM 778 C C . GLN A 1 101 ? 30.507 10.599 -22.652 1.00 83.12 101 GLN A C 1
ATOM 780 O O . GLN A 1 101 ? 29.937 10.002 -21.736 1.00 83.12 101 GLN A O 1
ATOM 785 N N . ARG A 1 102 ? 30.415 11.931 -22.786 1.00 83.31 102 ARG A N 1
ATOM 786 C CA . ARG A 1 102 ? 29.573 12.746 -21.903 1.00 83.31 102 ARG A CA 1
ATOM 787 C C . ARG A 1 102 ? 28.088 12.590 -22.225 1.00 83.31 102 ARG A C 1
ATOM 789 O O . ARG A 1 102 ? 27.306 12.476 -21.286 1.00 83.31 102 ARG A O 1
ATOM 796 N N . ALA A 1 103 ? 27.709 12.532 -23.500 1.00 86.50 103 ALA A N 1
ATOM 797 C CA . ALA A 1 103 ? 26.332 12.282 -23.914 1.00 86.50 103 ALA A CA 1
ATOM 798 C C . ALA A 1 103 ? 25.843 10.907 -23.427 1.00 86.50 103 ALA A C 1
ATOM 800 O O . ALA A 1 103 ? 24.812 10.83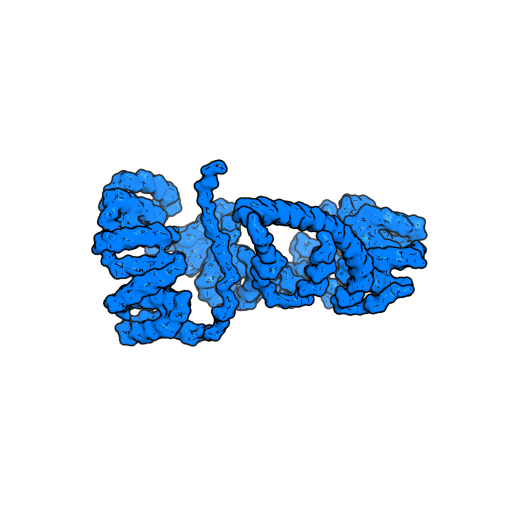5 -22.763 1.00 86.50 103 ALA A O 1
ATOM 801 N N . ASP A 1 104 ? 26.633 9.847 -23.624 1.00 85.56 104 ASP A N 1
ATOM 802 C CA . ASP A 1 104 ? 26.316 8.482 -23.178 1.00 85.56 104 ASP A CA 1
ATOM 803 C C . ASP A 1 104 ? 26.166 8.405 -21.641 1.00 85.56 104 ASP A C 1
ATOM 805 O O . ASP A 1 104 ? 25.266 7.746 -21.106 1.00 85.56 104 ASP A O 1
ATOM 809 N N . ALA A 1 105 ? 27.007 9.141 -20.904 1.00 84.56 105 ALA A N 1
ATOM 810 C CA . ALA A 1 105 ? 26.890 9.281 -19.453 1.00 84.56 105 ALA A CA 1
ATOM 811 C C . ALA A 1 105 ? 25.645 10.086 -19.027 1.00 84.56 105 ALA A C 1
ATOM 813 O O . ALA A 1 105 ? 25.025 9.758 -18.018 1.00 84.56 105 ALA A O 1
ATOM 814 N N . LEU A 1 106 ? 25.250 11.117 -19.781 1.00 86.44 106 LEU A N 1
ATOM 815 C CA . LEU A 1 106 ? 24.037 11.903 -19.524 1.00 86.44 106 LEU A CA 1
ATOM 816 C C . LEU A 1 106 ? 22.761 11.097 -19.815 1.00 86.44 106 LEU A C 1
ATOM 818 O O . LEU A 1 106 ? 21.841 11.137 -18.997 1.00 86.44 106 LEU A O 1
ATOM 822 N N . VAL A 1 107 ? 22.735 10.295 -20.888 1.00 86.56 107 VAL A N 1
ATOM 823 C CA . VAL A 1 107 ? 21.684 9.291 -21.155 1.00 86.56 107 VAL A CA 1
ATOM 824 C C . VAL A 1 107 ? 21.585 8.309 -19.987 1.00 86.56 107 VAL A C 1
ATOM 826 O O . VAL A 1 107 ? 20.503 8.104 -19.444 1.00 86.56 107 VAL A O 1
ATOM 829 N N . SER A 1 108 ? 22.720 7.785 -19.514 1.00 80.75 108 SER A N 1
ATOM 830 C CA . SER A 1 108 ? 22.777 6.869 -18.359 1.00 80.75 108 SER A CA 1
ATOM 831 C C . SER A 1 108 ? 22.278 7.490 -17.041 1.00 80.75 108 SER A C 1
ATOM 833 O O . SER A 1 108 ? 21.936 6.767 -16.106 1.00 80.75 108 SER A O 1
ATOM 835 N N . LEU A 1 109 ? 22.230 8.824 -16.954 1.00 82.75 109 LEU A N 1
ATOM 836 C CA . LEU A 1 109 ? 21.687 9.591 -15.826 1.00 82.75 109 LEU A CA 1
ATOM 837 C C . LEU A 1 109 ? 20.236 10.064 -16.053 1.00 82.75 109 LEU A C 1
ATOM 839 O O . LEU A 1 109 ? 19.702 10.780 -15.205 1.00 82.75 109 LEU A O 1
ATOM 843 N N . GLY A 1 110 ? 19.604 9.708 -17.178 1.00 84.50 110 GLY A N 1
ATOM 844 C CA . GLY A 1 110 ? 18.262 10.166 -17.561 1.00 84.50 110 GLY A CA 1
ATOM 845 C C . GLY A 1 110 ? 18.181 11.656 -17.922 1.00 84.50 110 GLY A C 1
ATOM 846 O O . GLY A 1 110 ? 17.100 12.242 -17.916 1.00 84.50 110 GLY A O 1
ATOM 847 N N . ARG A 1 111 ? 19.319 12.305 -18.205 1.00 87.19 111 ARG A N 1
ATOM 848 C CA . ARG A 1 111 ? 19.416 13.733 -18.555 1.00 87.19 111 ARG A CA 1
ATOM 849 C C . ARG A 1 111 ? 19.359 13.924 -20.071 1.00 87.19 111 ARG A C 1
ATOM 851 O O . ARG A 1 111 ? 20.309 14.403 -20.689 1.00 87.19 111 ARG A O 1
ATOM 858 N N . TYR A 1 112 ? 18.241 13.517 -20.665 1.00 90.12 112 TYR A N 1
ATOM 859 C CA . TYR A 1 112 ? 18.084 13.434 -22.119 1.00 90.12 112 TYR A CA 1
ATOM 860 C C . TYR A 1 112 ? 18.193 14.786 -22.838 1.00 90.12 112 TYR A C 1
ATOM 862 O O . TYR A 1 112 ? 18.783 14.838 -23.911 1.00 90.12 112 TYR A O 1
ATOM 870 N N . ASP A 1 113 ? 17.718 15.888 -22.247 1.00 88.00 113 ASP A N 1
ATOM 871 C CA . ASP A 1 113 ? 17.858 17.226 -22.850 1.00 88.00 113 ASP A CA 1
ATOM 872 C C . ASP A 1 113 ? 19.325 17.686 -22.928 1.00 88.00 113 ASP A C 1
ATOM 874 O O . ASP A 1 113 ? 19.752 18.254 -23.934 1.00 88.00 113 ASP A O 1
ATOM 878 N N . ASP A 1 114 ? 20.126 17.407 -21.892 1.00 87.06 114 ASP A N 1
ATOM 879 C CA . ASP A 1 114 ? 21.561 17.713 -21.889 1.00 87.06 114 ASP A CA 1
ATOM 880 C C . ASP A 1 114 ? 22.327 16.796 -22.861 1.00 87.06 114 ASP A C 1
ATOM 882 O O . ASP A 1 114 ? 23.186 17.260 -23.612 1.00 87.06 114 ASP A O 1
ATOM 886 N N . ALA A 1 115 ? 21.988 15.500 -22.891 1.00 89.88 115 ALA A N 1
ATOM 887 C CA . ALA A 1 115 ? 22.559 14.542 -23.839 1.00 89.88 115 ALA A CA 1
ATOM 888 C C . ALA A 1 115 ? 22.245 14.924 -25.295 1.00 89.88 115 ALA A C 1
ATOM 890 O O . ALA A 1 115 ? 23.126 14.881 -26.155 1.00 89.88 115 ALA A O 1
ATOM 891 N N . LEU A 1 116 ? 21.018 15.382 -25.566 1.00 91.19 116 LEU A N 1
ATOM 892 C CA . LEU A 1 116 ? 20.586 15.880 -26.869 1.00 91.19 116 LEU A CA 1
ATOM 893 C C . LEU A 1 116 ? 21.427 17.081 -27.325 1.00 91.19 116 LEU A C 1
ATOM 895 O O . LEU A 1 116 ? 21.750 17.169 -28.512 1.00 91.19 116 LEU A O 1
ATOM 899 N N . MET A 1 117 ? 21.830 17.982 -26.418 1.00 87.25 117 MET A N 1
ATOM 900 C CA . MET A 1 117 ? 22.755 19.076 -26.755 1.00 87.25 117 MET A CA 1
ATOM 901 C C . MET A 1 117 ? 24.144 18.562 -27.149 1.00 87.25 117 MET A C 1
ATOM 903 O O . MET A 1 117 ? 24.724 19.065 -28.116 1.00 87.25 117 MET A O 1
ATOM 907 N N . ASP A 1 118 ? 24.670 17.557 -26.449 1.00 85.81 118 ASP A N 1
ATOM 908 C CA . ASP A 1 118 ? 25.995 16.998 -26.729 1.00 85.81 118 ASP A CA 1
ATOM 909 C C . ASP A 1 118 ? 26.026 16.168 -28.016 1.00 85.81 118 ASP A C 1
ATOM 911 O O . ASP A 1 118 ? 26.897 16.403 -28.858 1.00 85.81 118 ASP A O 1
ATOM 915 N N . TYR A 1 119 ? 25.042 15.293 -28.253 1.00 90.75 119 TYR A N 1
ATOM 916 C CA . TYR A 1 119 ? 24.914 14.606 -29.542 1.00 90.75 119 TYR A CA 1
ATOM 917 C C . TYR A 1 119 ? 24.642 15.595 -30.689 1.00 90.75 119 TYR A C 1
ATOM 919 O O . TYR A 1 119 ? 25.163 15.418 -31.789 1.00 90.75 119 TYR A O 1
ATOM 927 N N . SER A 1 120 ? 23.911 16.692 -30.446 1.00 89.00 120 SER A N 1
ATOM 928 C CA . SER A 1 120 ? 23.741 17.769 -31.437 1.00 89.00 120 SER A CA 1
ATOM 929 C C . SER A 1 120 ? 25.047 18.504 -31.746 1.00 89.00 120 SER A C 1
ATOM 931 O O . SER A 1 120 ? 25.251 18.926 -32.885 1.00 89.00 120 SER A O 1
ATOM 933 N N . CYS A 1 121 ? 25.941 18.681 -30.769 1.00 85.81 121 CYS A N 1
ATOM 934 C CA . CYS A 1 121 ? 27.288 19.203 -31.010 1.00 85.81 121 CYS A CA 1
ATOM 935 C C . CYS A 1 121 ? 28.130 18.194 -31.805 1.00 85.81 121 CYS A C 1
ATOM 937 O O . CYS A 1 121 ? 28.761 18.568 -32.795 1.00 85.81 121 CYS A O 1
ATOM 939 N N . LEU A 1 122 ? 28.071 16.913 -31.436 1.00 85.94 122 LEU A N 1
ATOM 940 C CA . LEU A 1 122 ? 28.767 15.818 -32.110 1.00 85.94 122 LEU A CA 1
ATOM 941 C C . LEU A 1 122 ? 28.359 15.700 -33.591 1.00 85.94 122 LEU A C 1
ATOM 943 O O . LEU A 1 122 ? 29.224 15.668 -34.463 1.00 85.94 122 LEU A O 1
ATOM 947 N N . ALA A 1 123 ? 27.057 15.759 -33.884 1.00 86.75 123 ALA A N 1
ATOM 948 C CA . ALA A 1 123 ? 26.502 15.742 -35.239 1.00 86.75 123 ALA A CA 1
ATOM 949 C C . ALA A 1 123 ? 26.819 17.008 -36.067 1.00 86.75 123 ALA A C 1
ATOM 951 O O . ALA A 1 123 ? 26.761 16.980 -37.296 1.00 86.75 123 ALA A O 1
ATOM 952 N N . ARG A 1 124 ? 27.167 18.138 -35.428 1.00 85.62 124 ARG A N 1
ATOM 953 C CA . ARG A 1 124 ? 27.684 19.332 -36.132 1.00 85.62 124 ARG A CA 1
ATOM 954 C C . ARG A 1 124 ? 29.168 19.203 -36.464 1.00 85.62 124 ARG A C 1
ATOM 956 O O . ARG A 1 124 ? 29.576 19.675 -37.522 1.00 85.62 124 ARG A O 1
ATOM 963 N N . LEU A 1 125 ? 29.952 18.599 -35.566 1.00 83.12 125 LEU A N 1
ATOM 964 C CA . LEU A 1 125 ? 31.385 18.350 -35.752 1.00 83.12 125 LEU A CA 1
ATOM 965 C C . LEU A 1 125 ? 31.638 17.259 -36.803 1.00 83.12 125 LEU A C 1
ATOM 967 O O . LEU A 1 125 ? 32.541 17.402 -37.621 1.00 83.12 125 LEU A O 1
ATOM 971 N N . ASN A 1 126 ? 30.819 16.206 -36.811 1.00 81.19 126 ASN A N 1
ATOM 972 C CA . ASN A 1 126 ? 30.820 15.165 -37.833 1.00 81.19 126 ASN A CA 1
ATOM 973 C C . ASN A 1 126 ? 29.377 14.850 -38.263 1.00 81.19 126 ASN A C 1
ATOM 975 O O . ASN A 1 126 ? 28.626 14.201 -37.534 1.00 81.19 126 ASN A O 1
ATOM 979 N N . ARG A 1 127 ? 29.001 15.306 -39.465 1.00 82.00 127 ARG A N 1
ATOM 980 C CA . ARG A 1 127 ? 27.632 15.194 -40.003 1.00 82.00 127 ARG A CA 1
ATOM 981 C C . ARG A 1 127 ? 27.196 13.766 -40.318 1.00 82.00 127 ARG A C 1
ATOM 983 O O . ARG A 1 127 ? 25.994 13.507 -40.308 1.00 82.00 127 ARG A O 1
ATOM 990 N N . ASP A 1 128 ? 28.147 12.865 -40.540 1.00 81.44 128 ASP A N 1
ATOM 991 C CA . ASP A 1 128 ? 27.894 11.470 -40.918 1.00 81.44 128 ASP A CA 1
ATOM 992 C C . ASP A 1 128 ? 28.093 10.503 -39.737 1.00 81.44 128 ASP A C 1
ATOM 994 O O . ASP A 1 128 ? 28.084 9.286 -39.904 1.00 81.44 128 ASP A O 1
ATOM 998 N N . ASN A 1 129 ? 28.250 11.027 -38.514 1.00 83.81 129 ASN A N 1
ATOM 999 C CA . ASN A 1 129 ? 28.338 10.209 -37.308 1.00 83.81 129 ASN A CA 1
ATOM 1000 C C . ASN A 1 129 ? 26.976 9.558 -36.994 1.00 83.81 129 ASN A C 1
ATOM 1002 O O . ASN A 1 129 ? 26.097 10.179 -36.392 1.00 83.81 129 ASN A O 1
ATOM 1006 N N . GLN A 1 130 ? 26.820 8.292 -37.392 1.00 84.88 130 GLN A N 1
ATOM 1007 C CA . GLN A 1 130 ? 25.625 7.485 -37.138 1.00 84.88 130 GLN A CA 1
ATOM 1008 C C . GLN A 1 130 ? 25.281 7.420 -35.643 1.00 84.88 130 GLN A C 1
ATOM 1010 O O . GLN A 1 130 ? 24.138 7.692 -35.286 1.00 84.88 130 GLN A O 1
ATOM 1015 N N . SER A 1 131 ? 26.254 7.154 -34.764 1.00 84.69 131 SER A N 1
ATOM 1016 C CA . SER A 1 131 ? 26.038 7.078 -33.310 1.00 84.69 131 SER A CA 1
ATOM 1017 C C . SER A 1 131 ? 25.510 8.392 -32.724 1.00 84.69 131 SER A C 1
ATOM 1019 O O . SER A 1 131 ? 24.666 8.371 -31.833 1.00 84.69 131 SER A O 1
ATOM 1021 N N . ALA A 1 132 ? 25.939 9.543 -33.254 1.00 87.62 132 ALA A N 1
ATOM 1022 C CA . ALA A 1 132 ? 25.400 10.842 -32.851 1.00 87.62 132 ALA A CA 1
ATOM 1023 C C . ALA A 1 132 ? 23.927 11.010 -33.261 1.00 87.62 132 ALA A C 1
ATOM 1025 O O . ALA A 1 132 ? 23.121 11.518 -32.484 1.00 87.62 132 ALA A O 1
ATOM 1026 N N . HIS A 1 133 ? 23.557 10.569 -34.467 1.00 90.19 133 HIS A N 1
ATOM 1027 C CA . HIS A 1 133 ? 22.169 10.630 -34.939 1.00 90.19 133 HIS A CA 1
ATOM 1028 C C . HIS A 1 133 ? 21.262 9.621 -34.225 1.00 90.19 133 HIS A C 1
ATOM 1030 O O . HIS A 1 133 ? 20.133 9.975 -33.890 1.00 90.19 133 HIS A O 1
ATOM 1036 N N . GLU A 1 134 ? 21.748 8.411 -33.941 1.00 89.88 134 GLU A N 1
ATOM 1037 C CA . GLU A 1 134 ? 21.039 7.411 -33.131 1.00 89.88 134 GLU A CA 1
ATOM 1038 C C . GLU A 1 134 ? 20.867 7.889 -31.678 1.00 89.88 134 GLU A C 1
ATOM 1040 O O . GLU A 1 134 ? 19.776 7.765 -31.126 1.00 89.88 134 GLU A O 1
ATOM 1045 N N . GLY A 1 135 ? 21.878 8.543 -31.091 1.00 89.69 135 GLY A N 1
ATOM 1046 C CA . GLY A 1 135 ? 21.786 9.190 -29.776 1.00 89.69 135 GLY A CA 1
ATOM 1047 C C . GLY A 1 135 ? 20.766 10.337 -29.726 1.00 89.69 135 GLY A C 1
ATOM 1048 O O . GLY A 1 135 ? 19.984 10.425 -28.777 1.00 89.69 135 GLY A O 1
ATOM 1049 N N . ILE A 1 136 ? 20.698 11.178 -30.769 1.00 92.12 136 ILE A N 1
ATOM 1050 C CA . ILE A 1 136 ? 19.639 12.196 -30.930 1.00 92.12 136 ILE A CA 1
ATOM 1051 C C . ILE A 1 136 ? 18.257 11.533 -30.988 1.00 92.12 136 ILE A C 1
ATOM 1053 O O . ILE A 1 136 ? 17.346 11.958 -30.278 1.00 92.12 136 ILE A O 1
ATOM 1057 N N . ALA A 1 137 ? 18.101 10.490 -31.810 1.00 93.62 137 ALA A N 1
ATOM 1058 C CA . ALA A 1 137 ? 16.833 9.783 -31.955 1.00 93.62 137 ALA A CA 1
ATOM 1059 C C . ALA A 1 137 ? 16.382 9.149 -30.630 1.00 93.62 137 ALA A C 1
ATOM 1061 O O . ALA A 1 137 ? 15.238 9.355 -30.231 1.00 93.62 137 ALA A O 1
ATOM 1062 N N . LEU A 1 138 ? 17.285 8.472 -29.910 1.00 92.69 138 LEU A N 1
ATOM 1063 C CA . LEU A 1 138 ? 17.038 7.931 -28.570 1.00 92.69 138 LEU A CA 1
ATOM 1064 C C . LEU A 1 138 ? 16.563 9.022 -27.599 1.00 92.69 138 LEU A C 1
ATOM 1066 O O . LEU A 1 138 ? 15.555 8.835 -26.922 1.00 92.69 138 LEU A O 1
ATOM 1070 N N . CYS A 1 139 ? 17.223 10.185 -27.571 1.00 92.69 139 CYS A N 1
ATOM 1071 C CA . CYS A 1 139 ? 16.791 11.302 -26.727 1.00 92.69 139 CYS A CA 1
ATOM 1072 C C . CYS A 1 139 ? 15.381 11.802 -27.095 1.00 92.69 139 CYS A C 1
ATOM 1074 O O . CYS A 1 139 ? 14.621 12.181 -26.203 1.00 92.69 139 CYS A O 1
ATOM 1076 N N . TYR A 1 140 ? 14.988 11.779 -28.374 1.00 93.56 140 TYR A N 1
ATOM 1077 C CA . TYR A 1 140 ? 13.611 12.085 -28.778 1.00 93.56 140 TYR A CA 1
ATOM 1078 C C . TYR A 1 140 ? 12.604 10.999 -28.364 1.00 93.56 140 TYR A C 1
ATOM 1080 O O . TYR A 1 140 ? 11.506 11.356 -27.939 1.00 93.56 140 TYR A O 1
ATOM 1088 N N . VAL A 1 141 ? 12.957 9.706 -28.420 1.00 92.56 141 VAL A N 1
ATOM 1089 C CA . VAL A 1 141 ? 12.093 8.618 -27.911 1.00 92.56 141 VAL A CA 1
ATOM 1090 C C . VAL A 1 141 ? 11.852 8.787 -26.409 1.00 92.56 141 VAL A C 1
ATOM 1092 O O . VAL A 1 141 ? 10.707 8.859 -25.966 1.00 92.56 141 VAL A O 1
ATOM 1095 N N . GLU A 1 142 ? 12.926 8.930 -25.632 1.00 90.50 142 GLU A N 1
ATOM 1096 C CA . GLU A 1 142 ? 12.888 9.011 -24.165 1.00 90.50 142 GLU A CA 1
ATOM 1097 C C . GLU A 1 142 ? 12.207 10.292 -23.643 1.00 90.50 142 GLU A C 1
ATOM 1099 O O . GLU A 1 142 ? 11.583 10.283 -22.583 1.00 90.50 142 GLU A O 1
ATOM 1104 N N . THR A 1 143 ? 12.257 11.393 -24.403 1.00 90.75 143 THR A N 1
ATOM 1105 C CA . THR A 1 143 ? 11.491 12.623 -24.103 1.00 90.75 143 THR A CA 1
ATOM 1106 C C . THR A 1 143 ? 10.046 12.590 -24.622 1.00 90.75 143 THR A C 1
ATOM 1108 O O . THR A 1 143 ? 9.315 13.570 -24.475 1.00 90.75 143 THR A O 1
ATOM 1111 N N . GLY A 1 144 ? 9.602 11.480 -25.226 1.00 90.88 144 GLY A N 1
ATOM 1112 C CA . GLY A 1 144 ? 8.244 11.302 -25.752 1.00 90.88 144 GLY A CA 1
ATOM 1113 C C . GLY A 1 144 ? 7.956 12.051 -27.060 1.00 90.88 144 GLY A C 1
ATOM 1114 O O . GLY A 1 144 ? 6.807 12.099 -27.506 1.00 90.88 144 GLY A O 1
ATOM 1115 N N . ARG A 1 145 ? 8.978 12.619 -27.712 1.00 93.62 145 ARG A N 1
ATOM 1116 C CA . ARG A 1 145 ? 8.891 13.373 -28.977 1.00 93.62 145 ARG A CA 1
ATOM 1117 C C . ARG A 1 145 ? 8.847 12.420 -30.179 1.00 93.62 145 ARG A C 1
ATOM 1119 O O . ARG A 1 145 ? 9.631 12.533 -31.119 1.00 93.62 145 ARG A O 1
ATOM 1126 N N . ASN A 1 146 ? 7.906 11.474 -30.139 1.00 93.88 146 ASN A N 1
ATOM 1127 C CA . ASN A 1 146 ? 7.826 10.326 -31.050 1.00 93.88 146 ASN A CA 1
ATOM 1128 C C . ASN A 1 146 ? 7.805 10.709 -32.539 1.00 93.88 146 ASN A C 1
ATOM 1130 O O . ASN A 1 146 ? 8.418 10.017 -33.343 1.00 93.88 146 ASN A O 1
ATOM 1134 N N . THR A 1 147 ? 7.152 11.810 -32.925 1.00 94.94 147 THR A N 1
ATOM 1135 C CA . THR A 1 147 ? 7.113 12.254 -34.330 1.00 94.94 147 THR A CA 1
ATOM 1136 C C . THR A 1 147 ? 8.486 12.703 -34.832 1.00 94.94 147 THR A C 1
ATOM 1138 O O . THR A 1 147 ? 8.925 12.257 -35.885 1.00 94.94 147 THR A O 1
ATOM 1141 N N . GLU A 1 148 ? 9.201 13.517 -34.048 1.00 93.88 148 GLU A N 1
ATOM 1142 C CA . GLU A 1 148 ? 10.558 13.973 -34.384 1.00 93.88 148 GLU A CA 1
ATOM 1143 C C . GLU A 1 148 ? 11.566 12.818 -34.357 1.00 93.88 148 GLU A C 1
ATOM 1145 O O . GLU A 1 148 ? 12.469 12.758 -35.193 1.00 93.88 148 GLU A O 1
ATOM 1150 N N . ALA A 1 149 ? 11.383 11.871 -33.430 1.00 95.50 149 ALA A N 1
ATOM 1151 C CA . ALA A 1 149 ? 12.140 10.628 -33.415 1.00 95.50 149 ALA A CA 1
ATOM 1152 C C . ALA A 1 149 ? 11.927 9.839 -34.714 1.00 95.50 149 ALA A C 1
ATOM 1154 O O . ALA A 1 149 ? 12.906 9.488 -35.362 1.00 95.50 149 ALA A O 1
ATOM 1155 N N . ILE A 1 150 ? 10.677 9.604 -35.136 1.00 96.31 150 ILE A N 1
ATOM 1156 C CA . ILE A 1 150 ? 10.353 8.871 -36.372 1.00 96.31 150 ILE A CA 1
ATOM 1157 C C . ILE A 1 150 ? 10.955 9.560 -37.601 1.00 96.31 150 ILE A C 1
ATOM 1159 O O . ILE A 1 150 ? 11.592 8.885 -38.408 1.00 96.31 150 ILE A O 1
ATOM 1163 N N . ASP A 1 151 ? 10.823 10.883 -37.731 1.00 94.88 151 ASP A N 1
ATOM 1164 C CA . ASP A 1 151 ? 11.431 11.634 -38.837 1.00 94.88 151 ASP A CA 1
ATOM 1165 C C . ASP A 1 151 ? 12.956 11.460 -38.855 1.00 94.88 151 ASP A C 1
ATOM 1167 O O . ASP A 1 151 ? 13.552 11.188 -39.902 1.00 94.88 151 ASP A O 1
ATOM 1171 N N . LYS A 1 152 ? 13.598 11.531 -37.680 1.00 94.31 152 LYS A N 1
ATOM 1172 C CA . LYS A 1 152 ? 15.045 11.348 -37.563 1.00 94.31 152 LYS A CA 1
ATOM 1173 C C . LYS A 1 152 ? 15.491 9.907 -37.827 1.00 94.31 152 LYS A C 1
ATOM 1175 O O . LYS A 1 152 ? 16.540 9.695 -38.431 1.00 94.31 152 LYS A O 1
ATOM 1180 N N . LEU A 1 153 ? 14.697 8.923 -37.416 1.00 95.69 153 LEU A N 1
ATOM 1181 C CA . LEU A 1 153 ? 14.940 7.498 -37.643 1.00 95.69 153 LEU A CA 1
ATOM 1182 C C . LEU A 1 153 ? 14.749 7.124 -39.116 1.00 95.69 153 LEU A C 1
ATOM 1184 O O . LEU A 1 153 ? 15.514 6.320 -39.637 1.00 95.69 153 LEU A O 1
ATOM 1188 N N . ASN A 1 154 ? 13.816 7.766 -39.820 1.00 95.75 154 ASN A N 1
ATOM 1189 C CA . ASN A 1 154 ? 13.674 7.635 -41.270 1.00 95.75 154 ASN A CA 1
ATOM 1190 C C . ASN A 1 154 ? 14.894 8.210 -42.021 1.00 95.75 154 ASN A C 1
ATOM 1192 O O . ASN A 1 154 ? 15.373 7.576 -42.956 1.00 95.75 154 ASN A O 1
ATOM 1196 N N . ASP A 1 155 ? 15.450 9.345 -41.573 1.00 92.12 155 ASP A N 1
ATOM 1197 C CA . ASP A 1 155 ? 16.719 9.922 -42.071 1.00 92.12 155 ASP A CA 1
ATOM 1198 C C . ASP A 1 155 ? 17.957 9.053 -41.741 1.00 92.12 155 ASP A C 1
ATOM 1200 O O . ASP A 1 155 ? 18.985 9.114 -42.423 1.00 92.12 155 ASP A O 1
ATOM 1204 N N . ILE A 1 156 ? 17.902 8.219 -40.699 1.00 92.75 156 ILE A N 1
ATOM 1205 C CA . ILE A 1 156 ? 18.939 7.209 -40.426 1.00 92.75 156 ILE A CA 1
ATOM 1206 C C . ILE A 1 156 ? 18.757 6.019 -41.374 1.00 92.75 156 ILE A C 1
ATOM 1208 O O . ILE A 1 156 ? 19.691 5.674 -42.095 1.00 92.75 156 ILE A O 1
ATOM 1212 N N . LEU A 1 157 ? 17.554 5.445 -41.447 1.00 93.56 157 LEU A N 1
ATOM 1213 C CA . LEU A 1 157 ? 17.244 4.256 -42.250 1.00 93.56 157 LEU A CA 1
ATOM 1214 C C . LEU A 1 157 ? 17.334 4.491 -43.769 1.00 93.56 157 LEU A C 1
ATOM 1216 O O . LEU A 1 157 ? 17.572 3.549 -44.516 1.00 93.56 157 LEU A O 1
ATOM 1220 N N . SER A 1 158 ? 17.224 5.733 -44.251 1.00 92.94 158 SER A N 1
ATOM 1221 C CA . SER A 1 158 ? 17.481 6.061 -45.663 1.00 92.94 158 SER A CA 1
ATOM 1222 C C . SER A 1 158 ? 18.963 5.983 -46.054 1.00 92.94 158 SER A C 1
ATOM 1224 O O . SER A 1 158 ? 19.273 5.851 -47.236 1.00 92.94 158 SER A O 1
ATOM 1226 N N . ARG A 1 159 ? 19.879 6.097 -45.081 1.00 89.31 159 ARG A N 1
ATOM 1227 C CA . ARG A 1 159 ? 21.340 5.983 -45.267 1.00 89.31 159 ARG A CA 1
ATOM 1228 C C . ARG A 1 159 ? 21.882 4.631 -44.809 1.00 89.31 159 ARG A C 1
ATOM 1230 O O . ARG A 1 159 ? 22.810 4.112 -45.420 1.00 89.31 159 ARG A O 1
ATOM 1237 N N . TYR A 1 160 ? 21.282 4.070 -43.763 1.00 88.62 160 TYR A N 1
ATOM 1238 C CA . TYR A 1 160 ? 21.667 2.818 -43.119 1.00 88.62 160 TYR A CA 1
ATOM 1239 C C . TYR A 1 160 ? 20.427 1.918 -42.957 1.00 88.62 160 TYR A C 1
ATOM 1241 O O . TYR A 1 160 ? 19.909 1.802 -41.842 1.00 88.62 160 TYR A O 1
ATOM 1249 N N . PRO A 1 161 ? 19.921 1.297 -44.044 1.00 89.75 161 PRO A N 1
ATOM 1250 C CA . PRO A 1 161 ? 18.691 0.499 -44.002 1.00 89.75 161 PRO A CA 1
ATOM 1251 C C . PRO A 1 161 ? 18.743 -0.648 -42.992 1.00 89.75 161 PRO A C 1
ATOM 1253 O O . PRO A 1 161 ? 17.731 -0.974 -42.389 1.00 89.75 161 PRO A O 1
ATOM 1256 N N . ASP A 1 162 ? 19.932 -1.205 -42.755 1.00 88.69 162 ASP A N 1
ATOM 1257 C CA . ASP A 1 162 ? 20.125 -2.363 -41.881 1.00 88.69 162 ASP A CA 1
ATOM 1258 C C . ASP A 1 162 ? 20.367 -1.988 -40.398 1.00 88.69 162 ASP A C 1
ATOM 1260 O O . ASP A 1 162 ? 20.798 -2.831 -39.607 1.00 88.69 162 ASP A O 1
ATOM 1264 N N . SER A 1 163 ? 20.129 -0.730 -39.982 1.00 89.69 163 SER A N 1
ATOM 1265 C CA . SER A 1 163 ? 20.317 -0.324 -38.577 1.00 89.69 163 SER A CA 1
ATOM 1266 C C . SER A 1 163 ? 19.258 -0.951 -37.660 1.00 89.69 163 SER A C 1
ATOM 1268 O O . SER A 1 163 ? 18.129 -0.470 -37.526 1.00 89.69 163 SER A O 1
ATOM 1270 N N . ILE A 1 164 ? 19.678 -2.009 -36.958 1.00 89.19 164 ILE A N 1
ATOM 1271 C CA . ILE A 1 164 ? 18.933 -2.686 -35.885 1.00 89.19 164 ILE A CA 1
ATOM 1272 C C . ILE A 1 164 ? 18.463 -1.671 -34.828 1.00 89.19 164 ILE A C 1
ATOM 1274 O O . ILE A 1 164 ? 17.297 -1.689 -34.431 1.00 89.19 164 ILE A O 1
ATOM 1278 N N . SER A 1 165 ? 19.344 -0.755 -34.407 1.00 89.25 165 SER A N 1
ATOM 1279 C CA . SER A 1 165 ? 19.032 0.308 -33.442 1.00 89.25 165 SER A CA 1
ATOM 1280 C C . SER A 1 165 ? 17.885 1.193 -33.929 1.00 89.25 165 SER A C 1
ATOM 1282 O O . SER A 1 165 ? 16.952 1.475 -33.176 1.00 89.25 165 SER A O 1
ATOM 1284 N N . ALA A 1 166 ? 17.926 1.613 -35.197 1.00 92.31 166 ALA A N 1
ATOM 1285 C CA . ALA A 1 166 ? 16.929 2.518 -35.746 1.00 92.31 166 ALA A CA 1
ATOM 1286 C C . ALA A 1 166 ? 15.565 1.835 -35.946 1.00 92.31 166 ALA A C 1
ATOM 1288 O O . ALA A 1 166 ? 14.540 2.423 -35.603 1.00 92.31 166 ALA A O 1
ATOM 1289 N N . HIS A 1 167 ? 15.537 0.579 -36.407 1.00 93.88 167 HIS A N 1
ATOM 1290 C CA . HIS A 1 167 ? 14.301 -0.210 -36.464 1.00 93.88 167 HIS A CA 1
ATOM 1291 C C . HIS A 1 167 ? 13.701 -0.459 -35.067 1.00 93.88 167 HIS A C 1
ATOM 1293 O O . HIS A 1 167 ? 12.494 -0.297 -34.890 1.00 93.88 167 HIS A O 1
ATOM 1299 N N . MET A 1 168 ? 14.525 -0.774 -34.056 1.00 93.62 168 MET A N 1
ATOM 1300 C CA . MET A 1 168 ? 14.071 -0.943 -32.665 1.00 93.62 168 MET A CA 1
ATOM 1301 C C . MET A 1 168 ? 13.409 0.334 -32.129 1.00 93.62 168 MET A C 1
ATOM 1303 O O . MET A 1 168 ? 12.284 0.281 -31.632 1.00 93.62 168 MET A O 1
ATOM 1307 N N . LEU A 1 169 ? 14.086 1.481 -32.252 1.00 94.00 169 LEU A N 1
ATOM 1308 C CA . LEU A 1 169 ? 13.583 2.766 -31.757 1.00 94.00 169 LEU A CA 1
ATOM 1309 C C . LEU A 1 169 ? 12.344 3.243 -32.528 1.00 94.00 169 LEU A C 1
ATOM 1311 O O . LEU A 1 169 ? 11.433 3.811 -31.928 1.00 94.00 169 LEU A O 1
ATOM 1315 N N . ARG A 1 170 ? 12.262 2.988 -33.841 1.00 96.31 170 ARG A N 1
ATOM 1316 C CA . ARG A 1 170 ? 11.102 3.401 -34.646 1.00 96.31 170 ARG A CA 1
ATOM 1317 C C . ARG A 1 170 ? 9.869 2.558 -34.328 1.00 96.31 170 ARG A C 1
ATOM 1319 O O . ARG A 1 170 ? 8.786 3.117 -34.147 1.00 96.31 170 ARG A O 1
ATOM 1326 N N . GLY A 1 171 ? 10.049 1.246 -34.152 1.00 95.25 171 GLY A N 1
ATOM 1327 C CA . GLY A 1 171 ? 9.001 0.354 -33.659 1.00 95.25 171 GLY A CA 1
ATOM 1328 C C . GLY A 1 171 ? 8.480 0.773 -32.280 1.00 95.25 171 GLY A C 1
ATOM 1329 O O . GLY A 1 171 ? 7.270 0.759 -32.049 1.00 95.25 171 GLY A O 1
ATOM 1330 N N . GLU A 1 172 ? 9.368 1.230 -31.392 1.00 93.62 172 GLU A N 1
ATOM 1331 C CA . GLU A 1 172 ? 9.002 1.765 -30.075 1.00 93.62 172 GLU A CA 1
ATOM 1332 C C . GLU A 1 172 ? 8.178 3.061 -30.173 1.00 93.62 172 GLU A C 1
ATOM 1334 O O . GLU A 1 172 ? 7.127 3.177 -29.541 1.00 93.62 172 GLU A O 1
ATOM 1339 N N . CYS A 1 173 ? 8.577 4.014 -31.021 1.00 95.31 173 CYS A N 1
ATOM 1340 C CA . CYS A 1 173 ? 7.783 5.221 -31.263 1.00 95.31 173 CYS A CA 1
ATOM 1341 C C . CYS A 1 173 ? 6.392 4.908 -31.827 1.00 95.31 173 CYS A C 1
ATOM 1343 O O . CYS A 1 173 ? 5.404 5.482 -31.365 1.00 95.31 173 CYS A O 1
ATOM 1345 N N . TYR A 1 174 ? 6.283 3.972 -32.776 1.00 96.19 174 TYR A N 1
ATOM 1346 C CA . TYR A 1 174 ? 4.984 3.532 -33.287 1.00 96.19 174 TYR A CA 1
ATOM 1347 C C . TYR A 1 174 ? 4.142 2.835 -32.208 1.00 96.19 174 TYR A C 1
ATOM 1349 O O . TYR A 1 174 ? 2.944 3.104 -32.114 1.00 96.19 174 TYR A O 1
ATOM 1357 N N . ARG A 1 175 ? 4.749 2.017 -31.334 1.00 94.19 175 ARG A N 1
ATOM 1358 C CA . ARG A 1 175 ? 4.074 1.414 -30.170 1.00 94.19 175 ARG A CA 1
ATOM 1359 C C . ARG A 1 175 ? 3.500 2.485 -29.237 1.00 94.19 175 ARG A C 1
ATOM 1361 O O . ARG A 1 175 ? 2.324 2.409 -28.883 1.00 94.19 175 ARG A O 1
ATOM 1368 N N . ASN A 1 176 ? 4.292 3.506 -28.911 1.00 91.50 176 ASN A N 1
ATOM 1369 C CA . ASN A 1 176 ? 3.885 4.630 -28.062 1.00 91.50 176 ASN A CA 1
ATOM 1370 C C . ASN A 1 176 ? 2.805 5.521 -28.702 1.00 91.50 176 ASN A C 1
ATOM 1372 O O . ASN A 1 176 ? 2.028 6.154 -27.991 1.00 91.50 176 ASN A O 1
ATOM 1376 N N . MET A 1 177 ? 2.720 5.548 -30.034 1.00 93.62 177 MET A N 1
ATOM 1377 C CA . MET A 1 177 ? 1.652 6.218 -30.788 1.00 93.62 177 MET A CA 1
ATOM 1378 C C . MET A 1 177 ? 0.416 5.332 -31.042 1.00 93.62 177 MET A C 1
ATOM 1380 O O . MET A 1 177 ? -0.515 5.785 -31.703 1.00 93.62 177 MET A O 1
ATOM 1384 N N . HIS A 1 178 ? 0.382 4.094 -30.530 1.00 91.94 178 HIS A N 1
ATOM 1385 C CA . HIS A 1 178 ? -0.649 3.078 -30.812 1.00 91.94 178 HIS A CA 1
ATOM 1386 C C . HIS A 1 178 ? -0.779 2.672 -32.299 1.00 91.94 178 HIS A C 1
ATOM 1388 O O . HIS A 1 178 ? -1.771 2.078 -32.718 1.00 91.94 178 HIS A O 1
ATOM 1394 N N . GLU A 1 179 ? 0.258 2.922 -33.097 1.00 94.62 179 GLU A N 1
ATOM 1395 C CA . GLU A 1 179 ? 0.379 2.559 -34.514 1.00 94.62 179 GLU A CA 1
ATOM 1396 C C . GLU A 1 179 ? 0.875 1.105 -34.650 1.00 94.62 179 GLU A C 1
ATOM 1398 O O . GLU A 1 179 ? 1.952 0.823 -35.185 1.00 94.62 179 GLU A O 1
ATOM 1403 N N . PHE A 1 180 ? 0.103 0.166 -34.092 1.00 93.50 180 PHE A N 1
ATOM 1404 C CA . PHE A 1 180 ? 0.544 -1.211 -33.840 1.00 93.50 180 PHE A CA 1
ATOM 1405 C C . PHE A 1 180 ? 0.991 -1.975 -35.095 1.00 93.50 180 PHE A C 1
ATOM 1407 O O . PHE A 1 180 ? 1.952 -2.736 -35.013 1.00 93.50 180 PHE A O 1
ATOM 1414 N N . ASP A 1 181 ? 0.372 -1.748 -36.256 1.00 94.44 181 ASP A N 1
ATOM 1415 C CA . ASP A 1 181 ? 0.768 -2.404 -37.512 1.00 94.44 181 ASP A CA 1
ATOM 1416 C C . ASP A 1 181 ? 2.168 -1.972 -37.980 1.00 94.44 181 ASP A C 1
ATOM 1418 O O . ASP A 1 181 ? 2.961 -2.801 -38.430 1.00 94.44 181 ASP A O 1
ATOM 1422 N N . LYS A 1 182 ? 2.509 -0.685 -37.818 1.00 95.31 182 LYS A N 1
ATOM 1423 C CA . LYS A 1 182 ? 3.835 -0.144 -38.164 1.00 95.31 182 LYS A CA 1
ATOM 1424 C C . LYS A 1 182 ? 4.898 -0.631 -37.176 1.00 95.31 182 LYS A C 1
ATOM 1426 O O . LYS A 1 182 ? 5.965 -1.070 -37.595 1.00 95.31 182 LYS A O 1
ATOM 1431 N N . ALA A 1 183 ? 4.574 -0.644 -35.880 1.00 95.88 183 ALA A N 1
ATOM 1432 C CA . ALA A 1 183 ? 5.442 -1.210 -34.846 1.00 95.88 183 ALA A CA 1
ATOM 1433 C C . ALA A 1 183 ? 5.728 -2.702 -35.094 1.00 95.88 183 ALA A C 1
ATOM 1435 O O . ALA A 1 183 ? 6.875 -3.147 -35.052 1.00 95.88 183 ALA A O 1
ATOM 1436 N N . ARG A 1 184 ? 4.683 -3.471 -35.425 1.00 94.75 184 ARG A N 1
ATOM 1437 C CA . ARG A 1 184 ? 4.768 -4.893 -35.777 1.00 94.75 184 ARG A CA 1
ATOM 1438 C C . ARG A 1 184 ? 5.623 -5.119 -37.025 1.00 94.75 184 ARG A C 1
ATOM 1440 O O . ARG A 1 184 ? 6.392 -6.076 -37.040 1.00 94.75 184 ARG A O 1
ATOM 1447 N N . ALA A 1 185 ? 5.535 -4.251 -38.035 1.00 95.00 185 ALA A N 1
ATOM 1448 C CA . ALA A 1 185 ? 6.396 -4.320 -39.214 1.00 95.00 185 ALA A CA 1
ATOM 1449 C C . ALA A 1 185 ? 7.882 -4.175 -38.837 1.00 95.00 185 ALA A C 1
ATOM 1451 O O . ALA A 1 185 ? 8.667 -5.068 -39.163 1.00 95.00 185 ALA A O 1
ATOM 1452 N N . ASP A 1 186 ? 8.250 -3.136 -38.079 1.00 94.69 186 ASP A N 1
ATOM 1453 C CA . ASP A 1 186 ? 9.633 -2.905 -37.634 1.00 94.69 186 ASP A CA 1
ATOM 1454 C C . ASP A 1 186 ? 10.178 -4.050 -36.758 1.00 94.69 186 ASP A C 1
ATOM 1456 O O . ASP A 1 186 ? 11.264 -4.570 -37.022 1.00 94.69 186 ASP A O 1
ATOM 1460 N N . PHE A 1 187 ? 9.412 -4.534 -35.773 1.00 94.50 187 PHE A N 1
ATOM 1461 C CA . PHE A 1 187 ? 9.845 -5.679 -34.961 1.00 94.50 187 PHE A CA 1
ATOM 1462 C C . PHE A 1 187 ? 9.884 -6.999 -35.750 1.00 94.50 187 PHE A C 1
ATOM 1464 O O . PHE A 1 187 ? 10.739 -7.843 -35.485 1.00 94.50 187 PHE A O 1
ATOM 1471 N N . SER A 1 188 ? 9.019 -7.189 -36.753 1.00 93.25 188 SER A N 1
ATOM 1472 C CA . SER A 1 188 ? 9.085 -8.368 -37.628 1.00 93.25 188 SER A CA 1
ATOM 1473 C C . SER A 1 188 ? 10.313 -8.349 -38.543 1.00 93.25 188 SER A C 1
ATOM 1475 O O . SER A 1 188 ? 10.915 -9.400 -38.760 1.00 93.25 188 SER A O 1
ATOM 1477 N N . TRP A 1 189 ? 10.728 -7.169 -39.020 1.00 93.94 189 TRP A N 1
ATOM 1478 C CA . TRP A 1 189 ? 11.968 -6.987 -39.777 1.00 93.94 189 TRP A CA 1
ATOM 1479 C C . TRP A 1 189 ? 13.178 -7.374 -38.919 1.00 93.94 189 TRP A C 1
ATOM 1481 O O . TRP A 1 189 ? 14.021 -8.156 -39.359 1.00 93.94 189 TRP A O 1
ATOM 1491 N N . LEU A 1 190 ? 13.214 -6.928 -37.659 1.00 91.62 190 LEU A N 1
ATOM 1492 C CA . LEU A 1 190 ? 14.281 -7.271 -36.713 1.00 91.62 190 LEU A CA 1
ATOM 1493 C C . LEU A 1 190 ? 14.402 -8.784 -36.501 1.00 91.62 190 LEU A C 1
ATOM 1495 O O . LEU A 1 190 ? 15.503 -9.320 -36.563 1.00 91.62 190 LEU A O 1
ATOM 1499 N N . LEU A 1 191 ? 13.278 -9.486 -36.342 1.00 89.19 191 LEU A N 1
ATOM 1500 C CA . LEU A 1 191 ? 13.249 -10.944 -36.160 1.00 89.19 191 LEU A CA 1
ATOM 1501 C C . LEU A 1 191 ? 13.632 -11.742 -37.418 1.00 89.19 191 LEU A C 1
ATOM 1503 O O . LEU A 1 191 ? 14.016 -12.909 -37.310 1.00 89.19 191 LEU A O 1
ATOM 1507 N N . GLN A 1 192 ? 13.541 -11.143 -38.609 1.00 89.56 192 GLN A N 1
ATOM 1508 C CA . GLN A 1 192 ? 14.043 -11.751 -39.846 1.00 89.56 192 GLN A CA 1
ATOM 1509 C C . GLN A 1 192 ? 15.574 -11.674 -39.938 1.00 89.56 192 GLN A C 1
ATOM 1511 O O . GLN A 1 192 ? 16.192 -12.637 -40.399 1.00 89.56 192 GLN A O 1
ATOM 1516 N N . HIS A 1 193 ? 16.171 -10.571 -39.472 1.00 86.81 193 HIS A N 1
ATOM 1517 C CA . HIS A 1 193 ? 17.612 -10.304 -39.560 1.00 86.81 193 HIS A CA 1
ATOM 1518 C C . HIS A 1 193 ? 18.394 -10.867 -38.361 1.00 86.81 193 HIS A C 1
ATOM 1520 O O . HIS A 1 193 ? 19.444 -11.479 -38.551 1.00 86.81 193 HIS A O 1
ATOM 1526 N N . ASP A 1 194 ? 17.853 -10.760 -37.144 1.00 83.50 194 ASP A N 1
ATOM 1527 C CA . ASP A 1 194 ? 18.337 -11.451 -35.946 1.00 83.50 194 ASP A CA 1
ATOM 1528 C C . ASP A 1 194 ? 17.208 -12.255 -35.281 1.00 83.50 194 ASP A C 1
ATOM 1530 O O . ASP A 1 194 ? 16.408 -11.763 -34.480 1.00 83.50 194 ASP A O 1
ATOM 1534 N N . LYS A 1 195 ? 17.196 -13.559 -35.571 1.00 82.12 195 LYS A N 1
ATOM 1535 C CA . LYS A 1 195 ? 16.239 -14.522 -35.006 1.00 82.12 195 LYS A CA 1
ATOM 1536 C C . LYS A 1 195 ? 16.374 -14.718 -33.494 1.00 82.12 195 LYS A C 1
ATOM 1538 O O . LYS A 1 195 ? 15.471 -15.306 -32.905 1.00 82.12 195 LYS A O 1
ATOM 1543 N N . ASN A 1 196 ? 17.464 -14.253 -32.880 1.00 83.38 196 ASN A N 1
ATOM 1544 C CA . ASN A 1 196 ? 17.736 -14.358 -31.447 1.00 83.38 196 ASN A CA 1
ATOM 1545 C C . ASN A 1 196 ? 17.528 -13.022 -30.701 1.00 83.38 196 ASN A C 1
ATOM 1547 O O . ASN A 1 196 ? 17.825 -12.940 -29.507 1.00 83.38 196 ASN A O 1
ATOM 1551 N N . CYS A 1 197 ? 16.999 -11.993 -31.375 1.00 86.06 197 CYS A N 1
ATOM 1552 C CA . CYS A 1 197 ? 16.805 -10.652 -30.831 1.00 86.06 197 CYS A CA 1
ATOM 1553 C C . CYS A 1 197 ? 15.755 -10.632 -29.701 1.00 86.06 197 CYS A C 1
ATOM 1555 O O . CYS A 1 197 ? 14.555 -10.453 -29.934 1.00 86.06 197 CYS A O 1
ATOM 1557 N N . SER A 1 198 ? 16.189 -10.805 -28.447 1.00 87.62 198 SER A N 1
ATOM 1558 C CA . SER A 1 198 ? 15.282 -10.846 -27.288 1.00 87.62 198 SER A CA 1
ATOM 1559 C C . SER A 1 198 ? 14.471 -9.569 -27.108 1.00 87.62 198 SER A C 1
ATOM 1561 O O . SER A 1 198 ? 13.313 -9.645 -26.704 1.00 87.62 198 SER A O 1
ATOM 1563 N N . THR A 1 199 ? 15.040 -8.408 -27.438 1.00 88.25 199 THR A N 1
ATOM 1564 C CA . THR A 1 199 ? 14.328 -7.127 -27.382 1.00 88.25 199 THR A CA 1
ATOM 1565 C C . THR A 1 199 ? 13.150 -7.101 -28.351 1.00 88.25 199 THR A C 1
ATOM 1567 O O . THR A 1 199 ? 12.063 -6.716 -27.938 1.00 88.25 199 THR A O 1
ATOM 1570 N N . ALA A 1 200 ? 13.301 -7.604 -29.582 1.00 90.38 200 ALA A N 1
ATOM 1571 C CA . ALA A 1 200 ? 12.198 -7.674 -30.541 1.00 90.38 200 ALA A CA 1
ATOM 1572 C C . ALA A 1 200 ? 11.093 -8.656 -30.097 1.00 90.38 200 ALA A C 1
ATOM 1574 O O . ALA A 1 200 ? 9.910 -8.334 -30.214 1.00 90.38 200 ALA A O 1
ATOM 1575 N N . TYR A 1 201 ? 11.443 -9.814 -29.515 1.00 91.69 201 TYR A N 1
ATOM 1576 C CA . TYR A 1 201 ? 10.443 -10.722 -28.924 1.00 91.69 201 TYR A CA 1
ATOM 1577 C C . TYR A 1 201 ? 9.697 -10.087 -27.745 1.00 91.69 201 TYR A C 1
ATOM 1579 O O . TYR A 1 201 ? 8.471 -10.203 -27.668 1.00 91.69 201 TYR A O 1
ATOM 1587 N N . CYS A 1 202 ? 10.401 -9.393 -26.848 1.00 92.50 202 CYS A N 1
ATOM 1588 C CA . CYS A 1 202 ? 9.784 -8.661 -25.743 1.00 92.50 202 CYS A CA 1
ATOM 1589 C C . CYS A 1 202 ? 8.851 -7.551 -26.253 1.00 92.50 202 CYS A C 1
ATOM 1591 O O . CYS A 1 202 ? 7.696 -7.506 -25.838 1.00 92.50 202 CYS A O 1
ATOM 1593 N N . SER A 1 203 ? 9.290 -6.724 -27.207 1.00 93.44 203 SER A N 1
ATOM 1594 C CA . SER A 1 203 ? 8.472 -5.634 -27.755 1.00 93.44 203 SER A CA 1
ATOM 1595 C C . SER A 1 203 ? 7.229 -6.138 -28.501 1.00 93.44 203 SER A C 1
ATOM 1597 O O . SER A 1 203 ? 6.151 -5.565 -28.346 1.00 93.44 203 SER A O 1
ATOM 1599 N N . MET A 1 204 ? 7.336 -7.252 -29.234 1.00 93.12 204 MET A N 1
ATOM 1600 C CA . MET A 1 204 ? 6.190 -7.953 -29.835 1.00 93.12 204 MET A CA 1
ATOM 1601 C C . MET A 1 204 ? 5.233 -8.542 -28.788 1.00 93.12 204 MET A C 1
ATOM 1603 O O . MET A 1 204 ? 4.016 -8.490 -28.964 1.00 93.12 204 MET A O 1
ATOM 1607 N N . THR A 1 205 ? 5.765 -9.070 -27.683 1.00 94.44 205 THR A N 1
ATOM 1608 C CA . THR A 1 205 ? 4.960 -9.566 -26.553 1.00 94.44 205 THR A CA 1
ATOM 1609 C C . THR A 1 205 ? 4.177 -8.422 -25.910 1.00 94.44 205 THR A C 1
ATOM 1611 O O . THR A 1 205 ? 2.976 -8.544 -25.678 1.00 94.44 205 THR A O 1
ATOM 1614 N N . ASP A 1 206 ? 4.826 -7.280 -25.686 1.00 93.69 206 ASP A N 1
ATOM 1615 C CA . ASP A 1 206 ? 4.191 -6.082 -25.139 1.00 93.69 206 ASP A CA 1
ATOM 1616 C C . ASP A 1 206 ? 3.105 -5.519 -26.079 1.00 93.69 206 ASP A C 1
ATOM 1618 O O . ASP A 1 206 ? 2.040 -5.134 -25.598 1.00 93.69 206 ASP A O 1
ATOM 1622 N N . LEU A 1 207 ? 3.305 -5.539 -27.408 1.00 94.25 207 LEU A N 1
ATOM 1623 C CA . LEU A 1 207 ? 2.251 -5.193 -28.380 1.00 94.25 207 LEU A CA 1
ATOM 1624 C C . LEU A 1 207 ? 1.010 -6.086 -28.216 1.00 94.25 207 LEU A C 1
ATOM 1626 O O . LEU A 1 207 ? -0.106 -5.578 -28.128 1.00 94.25 207 LEU A O 1
ATOM 1630 N N . LEU A 1 208 ? 1.187 -7.408 -28.105 1.00 94.06 208 LEU A N 1
ATOM 1631 C CA . LEU A 1 208 ? 0.076 -8.341 -27.873 1.00 94.06 208 LEU A CA 1
ATOM 1632 C C . LEU A 1 208 ? -0.619 -8.094 -26.519 1.00 94.06 208 LEU A C 1
ATOM 1634 O O . LEU A 1 208 ? -1.840 -8.225 -26.419 1.00 94.06 208 LEU A O 1
ATOM 1638 N N . ILE A 1 209 ? 0.125 -7.680 -25.485 1.00 94.12 209 ILE A N 1
ATOM 1639 C CA . ILE A 1 209 ? -0.440 -7.266 -24.190 1.00 94.12 209 ILE A CA 1
ATOM 1640 C C . ILE A 1 209 ? -1.270 -5.978 -24.332 1.00 94.12 209 ILE A C 1
ATOM 1642 O O . ILE A 1 209 ? -2.348 -5.898 -23.735 1.00 94.12 209 ILE A O 1
ATOM 1646 N N . MET A 1 210 ? -0.811 -4.997 -25.120 1.00 92.25 210 MET A N 1
ATOM 1647 C CA . MET A 1 210 ? -1.539 -3.749 -25.405 1.00 92.25 210 MET A CA 1
ATOM 1648 C C . MET A 1 210 ? -2.806 -3.987 -26.242 1.00 92.25 210 MET A C 1
ATOM 1650 O O . MET A 1 210 ? -3.825 -3.351 -25.986 1.00 92.25 210 MET A O 1
ATOM 1654 N N . GLU A 1 211 ? -2.787 -4.957 -27.161 1.00 91.56 211 GLU A N 1
ATOM 1655 C CA . GLU A 1 211 ? -3.975 -5.462 -27.874 1.00 91.56 211 GLU A CA 1
ATOM 1656 C C . GLU A 1 211 ? -4.936 -6.270 -26.971 1.00 91.56 211 GLU A C 1
ATOM 1658 O O . GLU A 1 211 ? -6.010 -6.677 -27.410 1.00 91.56 211 GLU A O 1
ATOM 1663 N N . GLY A 1 212 ? -4.567 -6.530 -25.710 1.00 92.00 212 GLY A N 1
ATOM 1664 C CA . GLY A 1 212 ? -5.356 -7.301 -24.742 1.00 92.00 212 GLY A CA 1
ATOM 1665 C C . GLY A 1 212 ? -5.211 -8.826 -24.848 1.00 92.00 212 GLY A C 1
ATOM 1666 O O . GLY A 1 212 ? -5.750 -9.552 -24.010 1.00 92.00 212 GLY A O 1
ATOM 1667 N N . LYS A 1 213 ? -4.439 -9.331 -25.816 1.00 94.44 213 LYS A N 1
ATOM 1668 C CA . LYS A 1 213 ? -4.262 -10.757 -26.145 1.00 94.44 213 LYS A CA 1
ATOM 1669 C C . LYS A 1 213 ? -3.220 -11.433 -25.244 1.00 94.44 213 LYS A C 1
ATOM 1671 O O . LYS A 1 213 ? -2.211 -11.963 -25.702 1.00 94.44 213 LYS A O 1
ATOM 1676 N N . ARG A 1 214 ? -3.441 -11.399 -23.926 1.00 93.88 214 ARG A N 1
ATOM 1677 C CA . ARG A 1 214 ? -2.426 -11.794 -22.926 1.00 93.88 214 ARG A CA 1
ATOM 1678 C C . ARG A 1 214 ? -1.997 -13.266 -22.977 1.00 93.88 214 ARG A C 1
ATOM 1680 O O . ARG A 1 214 ? -0.836 -13.543 -22.701 1.00 93.88 214 ARG A O 1
ATOM 1687 N N . GLU A 1 215 ? -2.887 -14.191 -23.336 1.00 93.88 215 GLU A N 1
ATOM 1688 C CA . GLU A 1 215 ? -2.520 -15.612 -23.487 1.00 93.88 215 GLU A CA 1
ATOM 1689 C C . GLU A 1 215 ? -1.744 -15.867 -24.793 1.00 93.88 215 GLU A C 1
ATOM 1691 O O . GLU A 1 215 ? -0.776 -16.622 -24.788 1.00 93.88 215 GLU A O 1
ATOM 1696 N N . GLU A 1 216 ? -2.074 -15.178 -25.896 1.00 94.94 216 GLU A N 1
ATOM 1697 C CA . GLU A 1 216 ? -1.258 -15.219 -27.125 1.00 94.94 216 GLU A CA 1
ATOM 1698 C C . GLU A 1 216 ? 0.141 -14.637 -26.878 1.00 94.94 216 GLU A C 1
ATOM 1700 O O . GLU A 1 216 ? 1.136 -15.213 -27.313 1.00 94.94 216 GLU A O 1
ATOM 1705 N N . ALA A 1 217 ? 0.230 -13.536 -26.123 1.00 96.00 217 ALA A N 1
ATOM 1706 C CA . ALA A 1 217 ? 1.499 -12.952 -25.694 1.00 96.00 217 ALA A CA 1
ATOM 1707 C C . ALA A 1 217 ? 2.342 -13.947 -24.874 1.00 96.00 217 ALA A C 1
ATOM 1709 O O . ALA A 1 217 ? 3.557 -14.027 -25.059 1.00 96.00 217 ALA A O 1
ATOM 1710 N N . LEU A 1 218 ? 1.702 -14.737 -24.003 1.00 95.62 218 LEU A N 1
ATOM 1711 C CA . LEU A 1 218 ? 2.387 -15.748 -23.200 1.00 95.62 218 LEU A CA 1
ATOM 1712 C C . LEU A 1 218 ? 2.917 -16.896 -24.070 1.00 95.62 218 LEU A C 1
ATOM 1714 O O . LEU A 1 218 ? 4.094 -17.231 -23.977 1.00 95.62 218 LEU A O 1
ATOM 1718 N N . LEU A 1 219 ? 2.093 -17.427 -24.978 1.00 94.06 219 LEU A N 1
ATOM 1719 C CA . LEU A 1 219 ? 2.522 -18.438 -25.952 1.00 94.06 219 LEU A CA 1
ATOM 1720 C C . LEU A 1 219 ? 3.679 -17.935 -26.833 1.00 94.06 219 LEU A C 1
ATOM 1722 O O . LEU A 1 219 ? 4.598 -18.692 -27.153 1.00 94.06 219 LEU A O 1
ATOM 1726 N N . TYR A 1 220 ? 3.662 -16.651 -27.200 1.00 93.44 220 TYR A N 1
ATOM 1727 C CA . TYR A 1 220 ? 4.707 -16.032 -28.008 1.00 93.44 220 TYR A CA 1
ATOM 1728 C C . TYR A 1 220 ? 6.048 -15.948 -27.259 1.00 93.44 220 TYR A C 1
ATOM 1730 O O . TYR A 1 220 ? 7.060 -16.435 -27.773 1.00 93.44 220 TYR A O 1
ATOM 1738 N N . ILE A 1 221 ? 6.073 -15.420 -26.028 1.00 94.19 221 ILE A N 1
ATOM 1739 C CA . ILE A 1 221 ? 7.308 -15.348 -25.223 1.00 94.19 221 ILE A CA 1
ATOM 1740 C C . ILE A 1 221 ? 7.796 -16.744 -24.782 1.00 94.19 221 ILE A C 1
ATOM 1742 O O . ILE A 1 221 ? 9.005 -16.982 -24.727 1.00 94.19 221 ILE A O 1
ATOM 1746 N N . ASP A 1 222 ? 6.886 -17.701 -24.562 1.00 92.81 222 ASP A N 1
ATOM 1747 C CA . ASP A 1 222 ? 7.222 -19.113 -24.327 1.00 92.81 222 ASP A CA 1
ATOM 1748 C C . ASP A 1 222 ? 7.936 -19.736 -25.530 1.00 92.81 222 ASP A C 1
ATOM 1750 O O . ASP A 1 222 ? 8.942 -20.431 -25.361 1.00 92.81 222 ASP A O 1
ATOM 1754 N N . SER A 1 223 ? 7.461 -19.466 -26.752 1.00 89.06 223 SER A N 1
ATOM 1755 C CA . SER A 1 223 ? 8.114 -19.951 -27.971 1.00 89.06 223 SER A CA 1
ATOM 1756 C C . SER A 1 223 ? 9.551 -19.426 -28.090 1.00 89.06 223 SER A C 1
ATOM 1758 O O . SER A 1 223 ? 10.460 -20.209 -28.363 1.00 89.06 223 SER A O 1
ATOM 1760 N N . ALA A 1 224 ? 9.791 -18.148 -27.771 1.00 89.81 224 ALA A N 1
ATOM 1761 C CA . ALA A 1 224 ? 11.122 -17.541 -27.793 1.00 89.81 224 ALA A CA 1
ATOM 1762 C C . ALA A 1 224 ? 12.096 -18.238 -26.824 1.00 89.81 224 ALA A C 1
ATOM 1764 O O . ALA A 1 224 ? 13.205 -18.618 -27.207 1.00 89.81 224 ALA A O 1
ATOM 1765 N N . ILE A 1 225 ? 11.662 -18.474 -25.580 1.00 89.50 225 ILE A N 1
ATOM 1766 C CA . ILE A 1 225 ? 12.467 -19.164 -24.558 1.00 89.50 225 ILE A CA 1
ATOM 1767 C C . ILE A 1 225 ? 12.752 -20.616 -24.983 1.00 89.50 225 ILE A C 1
ATOM 1769 O O . ILE A 1 225 ? 13.892 -21.076 -24.888 1.00 89.50 225 ILE A O 1
ATOM 1773 N N . ASN A 1 226 ? 11.755 -21.324 -25.526 1.00 86.69 226 ASN A N 1
ATOM 1774 C CA . ASN A 1 226 ? 11.915 -22.692 -26.033 1.00 86.69 226 ASN A CA 1
ATOM 1775 C C . ASN A 1 226 ? 12.850 -22.772 -27.257 1.00 86.69 226 ASN A C 1
ATOM 1777 O O . ASN A 1 226 ? 13.590 -23.745 -27.406 1.00 86.69 226 ASN A O 1
ATOM 1781 N N . HIS A 1 227 ? 12.904 -21.725 -28.084 1.00 82.88 227 HIS A N 1
ATOM 1782 C CA . HIS A 1 227 ? 13.873 -21.569 -29.175 1.00 82.88 227 HIS A CA 1
ATOM 1783 C C . HIS A 1 227 ? 15.271 -21.103 -28.711 1.00 82.88 227 HIS A C 1
ATOM 1785 O O . HIS A 1 227 ? 16.076 -20.649 -29.519 1.00 82.88 227 HIS A O 1
ATOM 1791 N N . LYS A 1 228 ? 15.603 -21.310 -27.426 1.00 78.94 228 LYS A N 1
ATOM 1792 C CA . LYS A 1 228 ? 16.893 -21.005 -26.776 1.00 78.94 228 LYS A CA 1
ATOM 1793 C C . LYS A 1 228 ? 17.211 -19.518 -26.607 1.00 78.94 228 LYS A C 1
ATOM 1795 O O . LYS A 1 228 ? 18.332 -19.189 -26.221 1.00 78.94 228 LYS A O 1
ATOM 1800 N N . ILE A 1 229 ? 16.232 -18.628 -26.766 1.00 84.12 229 ILE A N 1
ATOM 1801 C CA . ILE A 1 229 ? 16.354 -17.211 -26.388 1.00 84.12 229 ILE A CA 1
ATOM 1802 C C . ILE A 1 229 ? 16.055 -17.085 -24.884 1.00 84.12 229 ILE A C 1
ATOM 1804 O O . ILE A 1 229 ? 15.187 -16.335 -24.441 1.00 84.12 229 ILE A O 1
ATOM 1808 N N . ASP A 1 230 ? 16.748 -17.897 -24.086 1.00 85.19 230 ASP A N 1
ATOM 1809 C CA . ASP A 1 230 ? 16.608 -17.965 -22.637 1.00 85.19 230 ASP A CA 1
ATOM 1810 C C . ASP A 1 230 ? 17.614 -17.012 -21.981 1.00 85.19 230 ASP A C 1
ATOM 1812 O O . ASP A 1 230 ? 18.751 -17.380 -21.674 1.00 85.19 230 ASP A O 1
ATOM 1816 N N . ASN A 1 231 ? 17.204 -15.756 -21.812 1.00 86.94 231 ASN A N 1
ATOM 1817 C CA . ASN A 1 231 ? 18.029 -14.719 -21.211 1.00 86.94 231 ASN A CA 1
ATOM 1818 C C . ASN A 1 231 ? 17.241 -13.894 -20.183 1.00 86.94 231 ASN A C 1
ATOM 1820 O O . ASN A 1 231 ? 16.059 -14.129 -19.926 1.00 86.94 231 ASN A O 1
ATOM 1824 N N . PHE A 1 232 ? 17.926 -12.933 -19.560 1.00 86.81 232 PHE A N 1
ATOM 1825 C CA . PHE A 1 232 ? 17.348 -12.103 -18.505 1.00 86.81 232 PHE A CA 1
ATOM 1826 C C . PHE A 1 232 ? 16.077 -11.374 -18.969 1.00 86.81 232 PHE A C 1
ATOM 1828 O O . PHE A 1 232 ? 15.082 -11.382 -18.251 1.00 86.81 232 PHE A O 1
ATOM 1835 N N . GLN A 1 233 ? 16.090 -10.791 -20.174 1.00 87.69 233 GLN A N 1
ATOM 1836 C CA . GLN A 1 233 ? 14.982 -9.988 -20.695 1.00 87.69 233 GLN A CA 1
ATOM 1837 C C . GLN A 1 233 ? 13.744 -10.843 -20.985 1.00 87.69 233 GLN A C 1
ATOM 1839 O O . GLN A 1 233 ? 12.655 -10.492 -20.533 1.00 87.69 233 GLN A O 1
ATOM 1844 N N . THR A 1 234 ? 13.896 -11.969 -21.695 1.00 91.06 234 THR A N 1
ATOM 1845 C CA . THR A 1 234 ? 12.756 -12.825 -22.068 1.00 91.06 234 THR A CA 1
ATOM 1846 C C . THR A 1 234 ? 12.096 -13.444 -20.841 1.00 91.06 234 THR A C 1
ATOM 1848 O O . THR A 1 234 ? 10.874 -13.358 -20.696 1.00 91.06 234 THR A O 1
ATOM 1851 N N . ARG A 1 235 ? 12.886 -13.973 -19.892 1.00 91.31 235 ARG A N 1
ATOM 1852 C CA . ARG A 1 235 ? 12.350 -14.470 -18.615 1.00 91.31 235 ARG A CA 1
ATOM 1853 C C . ARG A 1 235 ? 11.743 -13.372 -17.750 1.00 91.31 235 ARG A C 1
ATOM 1855 O O . ARG A 1 235 ? 10.715 -13.621 -17.130 1.00 91.31 235 ARG A O 1
ATOM 1862 N N . GLN A 1 236 ? 12.324 -12.171 -17.698 1.00 91.25 236 GLN A N 1
ATOM 1863 C CA . GLN A 1 236 ? 11.735 -11.061 -16.943 1.00 91.25 236 GLN A CA 1
ATOM 1864 C C . GLN A 1 236 ? 10.362 -10.694 -17.524 1.00 91.25 236 GLN A C 1
ATOM 1866 O O . GLN A 1 236 ? 9.377 -10.642 -16.787 1.00 91.25 236 GLN A O 1
ATOM 1871 N N . ARG A 1 237 ? 10.281 -10.493 -18.845 1.00 92.62 237 ARG A N 1
ATOM 1872 C CA . ARG A 1 237 ? 9.043 -10.109 -19.537 1.00 92.62 237 ARG A CA 1
ATOM 1873 C C . ARG A 1 237 ? 7.956 -11.178 -19.367 1.00 92.62 237 ARG A C 1
ATOM 1875 O O . ARG A 1 237 ? 6.817 -10.833 -19.046 1.00 92.62 237 ARG A O 1
ATOM 1882 N N . ARG A 1 238 ? 8.319 -12.469 -19.454 1.00 94.75 238 ARG A N 1
ATOM 1883 C CA . ARG A 1 238 ? 7.412 -13.588 -19.144 1.00 94.75 238 ARG A CA 1
ATOM 1884 C C . ARG A 1 238 ? 6.958 -13.591 -17.682 1.00 94.75 238 ARG A C 1
ATOM 1886 O O . ARG A 1 238 ? 5.759 -13.676 -17.430 1.00 94.75 238 ARG A O 1
ATOM 1893 N N . ALA A 1 239 ? 7.872 -13.457 -16.720 1.00 93.88 239 ALA A N 1
ATOM 1894 C CA . ALA A 1 239 ? 7.535 -13.464 -15.296 1.00 93.88 239 ALA A CA 1
ATOM 1895 C C . ALA A 1 239 ? 6.560 -12.335 -14.922 1.00 93.88 239 ALA A C 1
ATOM 1897 O O . ALA A 1 239 ? 5.613 -12.547 -14.163 1.00 93.88 239 ALA A O 1
ATOM 1898 N N . GLU A 1 240 ? 6.753 -11.138 -15.479 1.00 93.19 240 GLU A N 1
ATOM 1899 C CA . GLU A 1 240 ? 5.852 -10.001 -15.275 1.00 93.19 240 GLU A CA 1
ATOM 1900 C C . GLU A 1 240 ? 4.467 -10.231 -15.908 1.00 93.19 240 GLU A C 1
ATOM 1902 O O . GLU A 1 240 ? 3.447 -9.948 -15.270 1.00 93.19 240 GLU A O 1
ATOM 1907 N N . LEU A 1 241 ? 4.404 -10.826 -17.107 1.00 94.88 241 LEU A N 1
ATOM 1908 C CA . LEU A 1 241 ? 3.146 -11.248 -17.735 1.00 94.88 241 LEU A CA 1
ATOM 1909 C C . LEU A 1 241 ? 2.416 -12.305 -16.886 1.00 94.88 241 LEU A C 1
ATOM 1911 O O . LEU A 1 241 ? 1.233 -12.130 -16.585 1.00 94.88 241 LEU A O 1
ATOM 1915 N N . LEU A 1 242 ? 3.116 -13.336 -16.407 1.00 96.44 242 LEU A N 1
ATOM 1916 C CA . LEU A 1 242 ? 2.570 -14.365 -15.512 1.00 96.44 242 LEU A CA 1
ATOM 1917 C C . LEU A 1 242 ? 2.043 -13.768 -14.191 1.00 96.44 242 LEU A C 1
ATOM 1919 O O . LEU A 1 242 ? 0.961 -14.137 -13.735 1.00 96.44 242 LEU A O 1
ATOM 1923 N N . VAL A 1 243 ? 2.736 -12.781 -13.607 1.00 94.94 243 VAL A N 1
ATOM 1924 C CA . VAL A 1 243 ? 2.265 -12.017 -12.429 1.00 94.94 243 VAL A CA 1
ATOM 1925 C C . VAL A 1 243 ? 1.016 -11.176 -12.731 1.00 94.94 243 VAL A C 1
ATOM 1927 O O . VAL A 1 243 ? 0.204 -10.944 -11.825 1.00 94.94 243 VAL A O 1
ATOM 1930 N N . SER A 1 244 ? 0.836 -10.717 -13.973 1.00 92.69 244 SER A N 1
ATOM 1931 C CA . SER A 1 244 ? -0.384 -10.021 -14.413 1.00 92.69 244 SER A CA 1
ATOM 1932 C C . SER A 1 244 ? -1.570 -10.977 -14.619 1.00 92.69 244 SER A C 1
ATOM 1934 O O . SER A 1 244 ? -2.706 -10.599 -14.340 1.00 92.69 244 SER A O 1
ATOM 1936 N N . LEU A 1 245 ? -1.294 -12.224 -15.020 1.00 94.12 245 LEU A N 1
ATOM 1937 C CA . LEU A 1 245 ? -2.264 -13.318 -15.175 1.00 94.12 245 LEU A CA 1
ATOM 1938 C C . LEU A 1 245 ? -2.580 -14.050 -13.854 1.00 94.12 245 LEU A C 1
ATOM 1940 O O . LEU A 1 245 ? -3.467 -14.895 -13.812 1.00 94.12 245 LEU A O 1
ATOM 1944 N N . GLY A 1 246 ? -1.858 -13.753 -12.767 1.00 94.06 246 GLY A N 1
ATOM 1945 C CA . GLY A 1 246 ? -2.011 -14.434 -11.474 1.00 94.06 246 GLY A CA 1
ATOM 1946 C C . GLY A 1 246 ? -1.339 -15.813 -11.388 1.00 94.06 246 GLY A C 1
ATOM 1947 O O . GLY A 1 246 ? -1.501 -16.518 -10.393 1.00 94.06 246 GLY A O 1
ATOM 1948 N N . ARG A 1 247 ? -0.537 -16.194 -12.389 1.00 96.00 247 ARG A N 1
ATOM 1949 C CA . ARG A 1 247 ? 0.212 -17.463 -12.471 1.00 96.00 247 ARG A CA 1
ATOM 1950 C C . ARG A 1 247 ? 1.516 -17.385 -11.659 1.00 96.00 247 ARG A C 1
ATOM 1952 O O . ARG A 1 247 ? 2.624 -17.538 -12.170 1.00 96.00 247 ARG A O 1
ATOM 1959 N N . PHE A 1 248 ? 1.387 -17.093 -10.362 1.00 95.44 248 PHE A N 1
ATOM 1960 C CA . PHE A 1 248 ? 2.509 -16.709 -9.490 1.00 95.44 248 PHE A CA 1
ATOM 1961 C C . PHE A 1 248 ? 3.581 -17.794 -9.303 1.00 95.44 248 PHE A C 1
ATOM 1963 O O . PHE A 1 248 ? 4.756 -17.459 -9.178 1.00 95.44 248 PHE A O 1
ATOM 1970 N N . ALA A 1 249 ? 3.201 -19.076 -9.303 1.00 94.12 249 ALA A N 1
ATOM 1971 C CA . ALA A 1 249 ? 4.148 -20.185 -9.153 1.00 94.12 249 ALA A CA 1
ATOM 1972 C C . ALA A 1 249 ? 5.078 -20.335 -10.372 1.00 94.12 249 ALA A C 1
ATOM 1974 O O . ALA A 1 249 ? 6.261 -20.626 -10.223 1.00 94.12 249 ALA A O 1
ATOM 1975 N N . GLU A 1 250 ? 4.566 -20.086 -11.579 1.00 94.56 250 GLU A N 1
ATOM 1976 C CA . GLU A 1 250 ? 5.367 -20.116 -12.806 1.00 94.56 250 GLU A CA 1
ATOM 1977 C C . GLU A 1 250 ? 6.270 -18.881 -12.900 1.00 94.56 250 GLU A C 1
ATOM 1979 O O . GLU A 1 250 ? 7.449 -19.006 -13.224 1.00 94.56 250 GLU A O 1
ATOM 1984 N N . ALA A 1 251 ? 5.759 -17.708 -12.505 1.00 95.31 251 ALA A N 1
ATOM 1985 C CA . ALA A 1 251 ? 6.571 -16.499 -12.392 1.00 95.31 251 ALA A CA 1
ATOM 1986 C C . ALA A 1 251 ? 7.732 -16.662 -11.393 1.00 95.31 251 ALA A C 1
ATOM 1988 O O . ALA A 1 251 ? 8.826 -16.152 -11.631 1.00 95.31 251 ALA A O 1
ATOM 1989 N N . GLU A 1 252 ? 7.531 -17.387 -10.284 1.00 93.31 252 GLU A N 1
ATOM 1990 C CA . GLU A 1 252 ? 8.623 -17.706 -9.360 1.00 93.31 252 GLU A CA 1
ATOM 1991 C C . GLU A 1 252 ? 9.732 -18.516 -10.041 1.00 93.31 252 GLU A C 1
ATOM 1993 O O . GLU A 1 252 ? 10.901 -18.176 -9.861 1.00 93.31 252 GLU A O 1
ATOM 1998 N N . ASN A 1 253 ? 9.395 -19.531 -10.844 1.00 92.38 253 ASN A N 1
ATOM 1999 C CA . ASN A 1 253 ? 10.394 -20.336 -11.553 1.00 92.38 253 ASN A CA 1
ATOM 2000 C C . ASN A 1 253 ? 11.276 -19.464 -12.464 1.00 92.38 253 ASN A C 1
ATOM 2002 O O . ASN A 1 253 ? 12.496 -19.640 -12.495 1.00 92.38 253 ASN A O 1
ATOM 2006 N N . ASP A 1 254 ? 10.687 -18.475 -13.145 1.00 92.25 254 ASP A N 1
ATOM 2007 C CA . ASP A 1 254 ? 11.447 -17.505 -13.939 1.00 92.25 254 ASP A CA 1
ATOM 2008 C C . ASP A 1 254 ? 12.321 -16.592 -13.080 1.00 92.25 254 ASP A C 1
ATOM 2010 O O . ASP A 1 254 ? 13.487 -16.374 -13.408 1.00 92.25 254 ASP A O 1
ATOM 2014 N N . PHE A 1 255 ? 11.818 -16.100 -11.946 1.00 90.94 255 PHE A N 1
ATOM 2015 C CA . PHE A 1 255 ? 12.625 -15.300 -11.024 1.00 90.94 255 PHE A CA 1
ATOM 2016 C C . PHE A 1 255 ? 13.772 -16.098 -10.382 1.00 90.94 255 PHE A C 1
ATOM 2018 O O . PHE A 1 255 ? 14.855 -15.546 -10.171 1.00 90.94 255 PHE A O 1
ATOM 2025 N N . GLU A 1 256 ? 13.591 -17.391 -10.104 1.00 89.50 256 GLU A N 1
ATOM 2026 C CA . GLU A 1 256 ? 14.666 -18.281 -9.652 1.00 89.50 256 GLU A CA 1
ATOM 2027 C C . GLU A 1 256 ? 15.691 -18.572 -10.750 1.00 89.50 256 GLU A C 1
ATOM 2029 O O . GLU A 1 256 ? 16.889 -18.654 -10.465 1.00 89.50 256 GLU A O 1
ATOM 2034 N N . ALA A 1 257 ? 15.253 -18.690 -12.001 1.00 89.00 257 ALA A N 1
ATOM 2035 C CA . ALA A 1 257 ? 16.145 -18.855 -13.137 1.00 89.00 257 ALA A CA 1
ATOM 2036 C C . ALA A 1 257 ? 16.953 -17.576 -13.428 1.00 89.00 257 ALA A C 1
ATOM 2038 O O . ALA A 1 257 ? 18.176 -17.642 -13.554 1.00 89.00 257 ALA A O 1
ATOM 2039 N N . ILE A 1 258 ? 16.314 -16.401 -13.398 1.00 88.50 258 ILE A N 1
ATOM 2040 C CA . ILE A 1 258 ? 16.972 -15.082 -13.435 1.00 88.50 258 ILE A CA 1
ATOM 2041 C C . ILE A 1 258 ? 18.026 -14.965 -12.321 1.00 88.50 258 ILE A C 1
ATOM 2043 O O . ILE A 1 258 ? 19.137 -14.484 -12.547 1.00 88.50 258 ILE A O 1
ATOM 2047 N N . ASN A 1 259 ? 17.731 -15.471 -11.120 1.00 84.75 259 ASN A N 1
ATOM 2048 C CA . ASN A 1 259 ? 18.682 -15.491 -10.006 1.00 84.75 259 ASN A CA 1
ATOM 2049 C C . ASN A 1 259 ? 19.913 -16.392 -10.230 1.00 84.75 259 ASN A C 1
ATOM 2051 O O . ASN A 1 259 ? 20.873 -16.273 -9.465 1.00 84.75 259 ASN A O 1
ATOM 2055 N N . LYS A 1 260 ? 19.939 -17.236 -11.266 1.00 85.75 260 LYS A N 1
ATOM 2056 C CA . LYS A 1 260 ? 21.097 -18.066 -11.648 1.00 85.75 260 LYS A CA 1
ATOM 2057 C C . LYS A 1 260 ? 21.904 -17.481 -12.818 1.00 85.75 260 LYS A C 1
ATOM 2059 O O . LYS A 1 260 ? 23.016 -17.937 -13.059 1.00 85.75 260 LYS A O 1
ATOM 2064 N N . MET A 1 261 ? 21.387 -16.468 -13.518 1.00 85.12 261 MET A N 1
ATOM 2065 C CA . MET A 1 261 ? 22.063 -15.836 -14.661 1.00 85.12 261 MET A CA 1
ATOM 2066 C C . MET A 1 261 ? 23.202 -14.894 -14.216 1.00 85.12 261 MET A C 1
ATOM 2068 O O . MET A 1 261 ? 23.086 -14.273 -13.158 1.00 85.12 261 MET A O 1
ATOM 2072 N N . PRO A 1 262 ? 24.291 -14.742 -14.997 1.00 72.44 262 PRO A N 1
ATOM 2073 C CA . PRO A 1 262 ? 25.406 -13.855 -14.646 1.00 72.44 262 PRO A CA 1
ATOM 2074 C C . PRO A 1 262 ? 25.079 -12.366 -14.856 1.00 72.44 262 PRO A C 1
ATOM 2076 O O . PRO A 1 262 ? 25.463 -11.528 -14.043 1.00 72.44 262 PRO A O 1
ATOM 2079 N N . SER A 1 263 ? 24.332 -12.025 -15.910 1.00 64.44 263 SER A N 1
ATOM 2080 C CA . SER A 1 263 ? 23.917 -10.656 -16.236 1.00 64.44 263 SER A CA 1
ATOM 2081 C C . SER A 1 263 ? 22.607 -10.293 -15.523 1.00 64.44 263 SER A C 1
ATOM 2083 O O . SER A 1 263 ? 21.522 -10.416 -16.094 1.00 64.44 263 SER A O 1
ATOM 2085 N N . LYS A 1 264 ? 22.694 -9.874 -14.257 1.00 66.88 264 LYS A N 1
ATOM 2086 C CA . LYS A 1 264 ? 21.532 -9.426 -13.470 1.00 66.88 264 LYS A CA 1
ATOM 2087 C C . LYS A 1 264 ? 21.476 -7.907 -13.414 1.00 66.88 264 LYS A C 1
ATOM 2089 O O . LYS A 1 264 ? 22.318 -7.293 -12.764 1.00 66.88 264 LYS A O 1
ATOM 2094 N N . GLN A 1 265 ? 20.436 -7.318 -13.992 1.00 67.88 265 GLN A N 1
ATOM 2095 C CA . GLN A 1 265 ? 20.120 -5.903 -13.809 1.00 67.88 265 GLN A CA 1
ATOM 2096 C C . GLN A 1 265 ? 18.749 -5.791 -13.138 1.00 67.88 265 GLN A C 1
ATOM 2098 O O . GLN A 1 265 ? 17.729 -5.568 -13.780 1.00 67.88 265 GLN A O 1
ATOM 2103 N N . GLU A 1 266 ? 18.714 -6.034 -11.822 1.00 70.88 266 GLU A N 1
ATOM 2104 C CA . GLU A 1 266 ? 17.474 -6.009 -11.036 1.00 70.88 266 GLU A CA 1
ATOM 2105 C C . GLU A 1 266 ? 16.938 -4.575 -10.916 1.00 70.88 266 GLU A C 1
ATOM 2107 O O . GLU A 1 266 ? 17.273 -3.844 -9.985 1.00 70.88 266 GLU A O 1
ATOM 2112 N N . ASN A 1 267 ? 16.094 -4.172 -11.868 1.00 82.00 267 ASN A N 1
ATOM 2113 C CA . ASN A 1 267 ? 15.359 -2.918 -11.781 1.00 82.00 267 ASN A CA 1
ATOM 2114 C C . ASN A 1 267 ? 14.227 -3.010 -10.733 1.00 82.00 267 ASN A C 1
ATOM 2116 O O . ASN A 1 267 ? 13.834 -4.086 -10.265 1.00 82.00 267 ASN A O 1
ATOM 2120 N N . ALA A 1 268 ? 13.687 -1.853 -10.350 1.00 86.38 268 ALA A N 1
ATOM 2121 C CA . ALA A 1 268 ? 12.656 -1.775 -9.321 1.00 86.38 268 ALA A CA 1
ATOM 2122 C C . ALA A 1 268 ? 11.334 -2.469 -9.724 1.00 86.38 268 ALA A C 1
ATOM 2124 O O . ALA A 1 268 ? 10.660 -3.019 -8.853 1.00 86.38 268 ALA A O 1
ATOM 2125 N N . GLU A 1 269 ? 10.969 -2.504 -11.012 1.00 86.12 269 GLU A N 1
ATOM 2126 C CA . GLU A 1 269 ? 9.778 -3.236 -11.481 1.00 86.12 269 GLU A CA 1
ATOM 2127 C C . GLU A 1 269 ? 9.931 -4.760 -11.361 1.00 86.12 269 GLU A C 1
ATOM 2129 O O . GLU A 1 269 ? 9.022 -5.417 -10.849 1.00 86.12 269 GLU A O 1
ATOM 2134 N N . THR A 1 270 ? 11.093 -5.318 -11.721 1.00 86.75 270 THR A N 1
ATOM 2135 C CA . THR A 1 270 ? 11.403 -6.749 -11.544 1.00 86.75 270 THR A CA 1
ATOM 2136 C C . THR A 1 270 ? 11.257 -7.145 -10.076 1.00 86.75 270 THR A C 1
ATOM 2138 O O . THR A 1 270 ? 10.625 -8.151 -9.751 1.00 86.75 270 THR A O 1
ATOM 2141 N N . LEU A 1 271 ? 11.816 -6.341 -9.164 1.00 91.56 271 LEU A N 1
ATOM 2142 C CA . LEU A 1 271 ? 11.742 -6.581 -7.720 1.00 91.56 271 LEU A CA 1
ATOM 2143 C C . LEU A 1 271 ? 10.310 -6.425 -7.175 1.00 91.56 271 LEU A C 1
ATOM 2145 O O . LEU A 1 271 ? 9.907 -7.178 -6.284 1.00 91.56 271 LEU A O 1
ATOM 2149 N N . ALA A 1 272 ? 9.508 -5.509 -7.724 1.00 91.88 272 ALA A N 1
ATOM 2150 C CA . ALA A 1 272 ? 8.094 -5.364 -7.377 1.00 91.88 272 ALA A CA 1
ATOM 2151 C C . ALA A 1 272 ? 7.262 -6.576 -7.836 1.00 91.88 272 ALA A C 1
ATOM 2153 O O . ALA A 1 272 ? 6.488 -7.130 -7.054 1.00 91.88 272 ALA A O 1
ATOM 2154 N N . CYS A 1 273 ? 7.464 -7.056 -9.065 1.00 91.38 273 CYS A N 1
ATOM 2155 C CA . CYS A 1 273 ? 6.748 -8.226 -9.578 1.00 91.38 273 CYS A CA 1
ATOM 2156 C C . CYS A 1 273 ? 7.176 -9.514 -8.860 1.00 91.38 273 CYS A C 1
ATOM 2158 O O . CYS A 1 273 ? 6.329 -10.330 -8.494 1.00 91.38 273 CYS A O 1
ATOM 2160 N N . ARG A 1 274 ? 8.472 -9.657 -8.560 1.00 92.75 274 ARG A N 1
ATOM 2161 C CA . ARG A 1 274 ? 9.012 -10.786 -7.795 1.00 92.75 274 ARG A CA 1
ATOM 2162 C C . ARG A 1 274 ? 8.523 -10.816 -6.351 1.00 92.75 274 ARG A C 1
ATOM 2164 O O . ARG A 1 274 ? 8.122 -11.874 -5.873 1.00 92.75 274 ARG A O 1
ATOM 2171 N N . SER A 1 275 ? 8.524 -9.680 -5.652 1.00 94.00 275 SER A N 1
ATOM 2172 C CA . SER A 1 275 ? 7.986 -9.626 -4.286 1.00 94.00 275 SER A CA 1
ATOM 2173 C C . SER A 1 275 ? 6.489 -9.943 -4.263 1.00 94.00 275 SER A C 1
ATOM 2175 O O . SER A 1 275 ? 6.069 -10.744 -3.433 1.00 94.00 275 SER A O 1
ATOM 2177 N N . LYS A 1 276 ? 5.705 -9.436 -5.228 1.00 93.94 276 LYS A N 1
ATOM 2178 C CA . LYS A 1 276 ? 4.290 -9.807 -5.408 1.00 93.94 276 LYS A CA 1
ATOM 2179 C C . LYS A 1 276 ? 4.096 -11.313 -5.636 1.00 93.94 276 LYS A C 1
ATOM 2181 O O . LYS A 1 276 ? 3.209 -11.893 -5.014 1.00 93.94 276 LYS A O 1
ATOM 2186 N N . ALA A 1 277 ? 4.924 -11.953 -6.468 1.00 93.62 277 ALA A N 1
ATOM 2187 C CA . ALA A 1 277 ? 4.878 -13.403 -6.671 1.00 93.62 277 ALA A CA 1
ATOM 2188 C C . ALA A 1 277 ? 5.165 -14.171 -5.368 1.00 93.62 277 ALA A C 1
ATOM 2190 O O . ALA A 1 277 ? 4.349 -14.995 -4.963 1.00 93.62 277 ALA A O 1
ATOM 2191 N N . TYR A 1 278 ? 6.248 -13.834 -4.655 1.00 94.44 278 TYR A N 1
ATOM 2192 C CA . TYR A 1 278 ? 6.586 -14.476 -3.378 1.00 94.44 278 TYR A CA 1
ATOM 2193 C C . TYR A 1 278 ? 5.525 -14.270 -2.286 1.00 94.44 278 TYR A C 1
ATOM 2195 O O . TYR A 1 278 ? 5.286 -15.181 -1.495 1.00 94.44 278 TYR A O 1
ATOM 2203 N N . LEU A 1 279 ? 4.878 -13.102 -2.232 1.00 93.56 279 LEU A N 1
ATOM 2204 C CA . LEU A 1 279 ? 3.764 -12.835 -1.314 1.00 93.56 279 LEU A CA 1
ATOM 2205 C C . L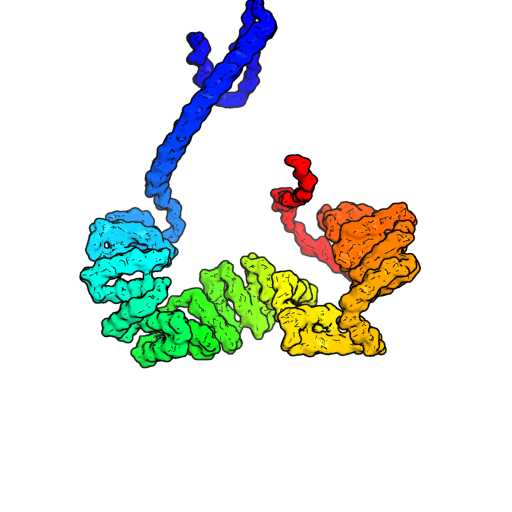EU A 1 279 ? 2.561 -13.730 -1.618 1.00 93.56 279 LEU A C 1
ATOM 2207 O O . LEU A 1 279 ? 2.011 -14.346 -0.708 1.00 93.56 279 LEU A O 1
ATOM 2211 N N . ALA A 1 280 ? 2.180 -13.833 -2.894 1.00 92.56 280 ALA A N 1
ATOM 2212 C CA . ALA A 1 280 ? 1.049 -14.647 -3.327 1.00 92.56 280 ALA A CA 1
ATOM 2213 C C . ALA A 1 280 ? 1.290 -16.157 -3.140 1.00 92.56 280 ALA A C 1
ATOM 2215 O O . ALA A 1 280 ? 0.349 -16.892 -2.852 1.00 92.56 280 ALA A O 1
ATOM 2216 N N . THR A 1 281 ? 2.541 -16.621 -3.238 1.00 92.38 281 THR A N 1
ATOM 2217 C CA . THR A 1 281 ? 2.933 -18.013 -2.952 1.00 92.38 281 THR A CA 1
ATOM 2218 C C . THR A 1 281 ? 3.289 -18.266 -1.477 1.00 92.38 281 THR A C 1
ATOM 2220 O O . THR A 1 281 ? 3.805 -19.335 -1.154 1.00 92.38 281 THR A O 1
ATOM 2223 N N . GLY A 1 282 ? 3.084 -17.297 -0.573 1.00 90.81 282 GLY A N 1
ATOM 2224 C CA . GLY A 1 282 ? 3.353 -17.435 0.869 1.00 90.81 282 GLY A CA 1
ATOM 2225 C C . GLY A 1 282 ? 4.836 -17.505 1.270 1.00 90.81 282 GLY A C 1
ATOM 2226 O O . GLY A 1 282 ? 5.157 -17.787 2.423 1.00 90.81 282 GLY A O 1
ATOM 2227 N N . LYS A 1 283 ? 5.768 -17.230 0.351 1.00 93.12 283 LYS A N 1
ATOM 2228 C CA . LYS A 1 283 ? 7.225 -17.272 0.574 1.00 93.12 283 LYS A CA 1
ATOM 2229 C C . LYS A 1 283 ? 7.725 -15.960 1.181 1.00 93.12 283 LYS A C 1
ATOM 2231 O O . LYS A 1 283 ? 8.571 -15.263 0.619 1.00 93.12 283 LYS A O 1
ATOM 2236 N N . PHE A 1 284 ? 7.182 -15.624 2.350 1.00 93.94 284 PHE A N 1
ATOM 2237 C CA . PHE A 1 284 ? 7.349 -14.319 2.989 1.00 93.94 284 PHE A CA 1
ATOM 2238 C C . PHE A 1 284 ? 8.814 -13.916 3.216 1.00 93.94 284 PHE A C 1
ATOM 2240 O O . PHE A 1 284 ? 9.151 -12.765 2.973 1.00 93.94 284 PHE A O 1
ATOM 2247 N N . GLU A 1 285 ? 9.716 -14.825 3.595 1.00 94.44 285 GLU A N 1
ATOM 2248 C CA . GLU A 1 285 ? 11.141 -14.492 3.798 1.00 94.44 285 GLU A CA 1
ATOM 2249 C C . GLU A 1 285 ? 11.851 -14.068 2.497 1.00 94.44 285 GLU A C 1
ATOM 2251 O O . GLU A 1 285 ? 12.584 -13.072 2.468 1.00 94.44 285 GLU A O 1
ATOM 2256 N N . LYS A 1 286 ? 11.572 -14.763 1.382 1.00 93.00 286 LYS A N 1
ATOM 2257 C CA . LYS A 1 286 ? 12.034 -14.347 0.047 1.00 93.00 286 LYS A CA 1
ATOM 2258 C C . LYS A 1 286 ? 11.408 -13.007 -0.364 1.00 93.00 286 LYS A C 1
ATOM 2260 O O . LYS A 1 286 ? 12.072 -12.184 -0.995 1.00 93.00 286 LYS A O 1
ATOM 2265 N N . ALA A 1 287 ? 10.148 -12.762 0.010 1.00 95.31 287 ALA A N 1
ATOM 2266 C CA . ALA A 1 287 ? 9.500 -11.473 -0.217 1.00 95.31 287 ALA A CA 1
ATOM 2267 C C . ALA A 1 287 ? 10.193 -10.344 0.563 1.00 95.31 287 ALA A C 1
ATOM 2269 O O . ALA A 1 287 ? 10.521 -9.334 -0.051 1.00 95.31 287 ALA A O 1
ATOM 2270 N N . LEU A 1 288 ? 10.492 -10.522 1.859 1.00 96.25 288 LEU A N 1
ATOM 2271 C CA . LEU A 1 288 ? 11.178 -9.517 2.688 1.00 96.25 288 LEU A CA 1
ATOM 2272 C C . LEU A 1 288 ? 12.518 -9.095 2.078 1.00 96.25 288 LEU A C 1
ATOM 2274 O O . LEU A 1 288 ? 12.710 -7.918 1.794 1.00 96.25 288 LEU A O 1
ATOM 2278 N N . THR A 1 289 ? 13.395 -10.055 1.780 1.00 94.38 289 THR A N 1
ATOM 2279 C CA . THR A 1 289 ? 14.716 -9.773 1.183 1.00 94.38 289 THR A CA 1
ATOM 2280 C C . THR A 1 289 ? 14.625 -9.082 -0.185 1.00 94.38 289 THR A C 1
ATOM 2282 O O . THR A 1 289 ? 15.476 -8.263 -0.532 1.00 94.38 289 THR A O 1
ATOM 2285 N N . THR A 1 290 ? 13.575 -9.366 -0.962 1.00 93.81 290 THR A N 1
ATOM 2286 C CA . THR A 1 290 ? 13.298 -8.693 -2.243 1.00 93.81 290 THR A CA 1
ATOM 2287 C C . THR A 1 290 ? 12.757 -7.272 -2.034 1.00 93.81 290 THR A C 1
ATOM 2289 O O . THR A 1 290 ? 13.132 -6.353 -2.762 1.00 93.81 290 THR A O 1
ATOM 2292 N N . LEU A 1 291 ? 11.905 -7.069 -1.027 1.00 95.81 291 LEU A N 1
ATOM 2293 C CA . LEU A 1 291 ? 11.323 -5.773 -0.672 1.00 95.81 291 LEU A CA 1
ATOM 2294 C C . LEU A 1 291 ? 12.353 -4.833 -0.041 1.00 95.81 291 LEU A C 1
ATOM 2296 O O . LEU A 1 291 ? 12.316 -3.641 -0.320 1.00 95.81 291 LEU A O 1
ATOM 2300 N N . ASP A 1 292 ? 13.312 -5.353 0.725 1.00 95.38 292 ASP A N 1
ATOM 2301 C CA . ASP A 1 292 ? 14.426 -4.571 1.268 1.00 95.38 292 ASP A CA 1
ATOM 2302 C C . ASP A 1 292 ? 15.265 -3.947 0.139 1.00 95.38 292 ASP A C 1
ATOM 2304 O O . ASP A 1 292 ? 15.521 -2.742 0.157 1.00 95.38 292 ASP A O 1
ATOM 2308 N N . LYS A 1 293 ? 15.599 -4.727 -0.903 1.00 92.81 293 LYS A N 1
ATOM 2309 C CA . LYS A 1 293 ? 16.230 -4.212 -2.136 1.00 92.81 293 LYS A CA 1
ATOM 2310 C C . LYS A 1 293 ? 15.354 -3.188 -2.864 1.00 92.81 293 LYS A C 1
ATOM 2312 O O . LYS A 1 293 ? 15.852 -2.199 -3.389 1.00 92.81 293 LYS A O 1
ATOM 2317 N N . LEU A 1 294 ? 14.043 -3.414 -2.929 1.00 93.62 294 LEU A N 1
ATOM 2318 C CA . LEU A 1 294 ? 13.132 -2.478 -3.589 1.00 93.62 294 LEU A CA 1
ATOM 2319 C C . LEU A 1 294 ? 13.036 -1.142 -2.831 1.00 93.62 294 LEU A C 1
ATOM 2321 O O . LEU A 1 294 ? 12.956 -0.085 -3.455 1.00 93.62 294 LEU A O 1
ATOM 2325 N N . ILE A 1 295 ? 13.092 -1.182 -1.499 1.00 94.94 295 ILE A N 1
ATOM 2326 C CA . ILE A 1 295 ? 13.100 -0.002 -0.630 1.00 94.94 295 ILE A CA 1
ATOM 2327 C C . ILE A 1 295 ? 14.405 0.786 -0.780 1.00 94.94 295 ILE A C 1
ATOM 2329 O O . ILE A 1 295 ? 14.346 2.012 -0.824 1.00 94.94 295 ILE A O 1
ATOM 2333 N N . THR A 1 296 ? 15.570 0.140 -0.926 1.00 93.44 296 THR A N 1
ATOM 2334 C CA . THR A 1 296 ? 16.820 0.884 -1.183 1.00 93.44 296 THR A CA 1
ATOM 2335 C C . THR A 1 296 ? 16.820 1.582 -2.545 1.00 93.44 296 THR A C 1
ATOM 2337 O O . THR A 1 296 ? 17.362 2.681 -2.649 1.00 93.44 296 THR A O 1
ATOM 2340 N N . LEU A 1 297 ? 16.168 1.010 -3.567 1.00 88.62 297 LEU A N 1
ATOM 2341 C CA . LEU A 1 297 ? 16.010 1.646 -4.884 1.00 88.62 297 LEU A CA 1
ATOM 2342 C C . LEU A 1 297 ? 14.926 2.738 -4.924 1.00 88.62 297 LEU A C 1
ATOM 2344 O O . LEU A 1 297 ? 15.092 3.742 -5.616 1.00 88.62 297 LEU A O 1
ATOM 2348 N N . ARG A 1 298 ? 13.797 2.556 -4.225 1.00 89.31 298 ARG A N 1
ATOM 2349 C CA . ARG A 1 298 ? 12.654 3.493 -4.226 1.00 89.31 298 ARG A CA 1
ATOM 2350 C C . ARG A 1 298 ? 12.211 3.862 -2.791 1.00 89.31 298 ARG A C 1
ATOM 2352 O O . ARG A 1 298 ? 11.061 3.610 -2.427 1.00 89.31 298 ARG A O 1
ATOM 2359 N N . PRO A 1 299 ? 13.059 4.537 -1.984 1.00 90.94 299 PRO A N 1
ATOM 2360 C CA . PRO A 1 299 ? 12.821 4.767 -0.547 1.00 90.94 299 PRO A CA 1
ATOM 2361 C C . PRO A 1 299 ? 11.661 5.721 -0.220 1.00 90.94 299 PRO A C 1
ATOM 2363 O O . PRO A 1 299 ? 11.229 5.801 0.923 1.00 90.94 299 PRO A O 1
ATOM 2366 N N . LYS A 1 300 ? 11.144 6.464 -1.207 1.00 90.88 300 LYS A N 1
ATOM 2367 C CA . LYS A 1 300 ? 9.970 7.343 -1.046 1.00 90.88 300 LYS A CA 1
ATOM 2368 C C . LYS A 1 300 ? 8.657 6.692 -1.495 1.00 90.88 300 LYS A C 1
ATOM 2370 O O . LYS A 1 300 ? 7.611 7.329 -1.419 1.00 90.88 300 LYS A O 1
ATOM 2375 N N . HIS A 1 301 ? 8.694 5.460 -2.004 1.00 90.12 301 HIS A N 1
ATOM 2376 C CA . HIS A 1 301 ? 7.509 4.791 -2.527 1.00 90.12 301 HIS A CA 1
ATOM 2377 C C . HIS A 1 301 ? 6.782 4.032 -1.414 1.00 90.12 301 HIS A C 1
ATOM 2379 O O . HIS A 1 301 ? 7.400 3.301 -0.649 1.00 90.12 301 HIS A O 1
ATOM 2385 N N . VAL A 1 302 ? 5.459 4.170 -1.341 1.00 93.12 302 VAL A N 1
ATOM 2386 C CA . VAL A 1 302 ? 4.649 3.616 -0.240 1.00 93.12 302 VAL A CA 1
ATOM 2387 C C . VAL A 1 302 ? 4.476 2.096 -0.348 1.00 93.12 302 VAL A C 1
ATOM 2389 O O . VAL A 1 302 ? 4.591 1.379 0.645 1.00 93.12 302 VAL A O 1
ATOM 2392 N N . THR A 1 303 ? 4.220 1.591 -1.560 1.00 92.75 303 THR A N 1
ATOM 2393 C CA . THR A 1 303 ? 3.880 0.176 -1.804 1.00 92.75 303 THR A CA 1
ATOM 2394 C C . THR A 1 303 ? 4.894 -0.827 -1.234 1.00 92.75 303 THR A C 1
ATOM 2396 O O . THR A 1 303 ? 4.448 -1.754 -0.565 1.00 92.75 303 THR A O 1
ATOM 2399 N N . PRO A 1 304 ? 6.227 -0.668 -1.393 1.00 94.94 304 PRO A N 1
ATOM 2400 C CA . PRO A 1 304 ? 7.193 -1.606 -0.818 1.00 94.94 304 PRO A CA 1
ATOM 2401 C C . PRO A 1 304 ? 7.091 -1.751 0.708 1.00 94.94 304 PRO A C 1
ATOM 2403 O O . PRO A 1 304 ? 7.133 -2.874 1.202 1.00 94.94 304 PRO A O 1
ATOM 2406 N N . TYR A 1 305 ? 6.891 -0.657 1.455 1.00 96.88 305 TYR A N 1
ATOM 2407 C CA . TYR A 1 305 ? 6.694 -0.714 2.911 1.00 96.88 305 TYR A CA 1
ATOM 2408 C C . TYR A 1 305 ? 5.379 -1.410 3.279 1.00 96.88 305 TYR A C 1
ATOM 2410 O O . TYR A 1 305 ? 5.365 -2.264 4.161 1.00 96.88 305 TYR A O 1
ATOM 2418 N N . MET A 1 306 ? 4.288 -1.108 2.566 1.00 96.19 306 MET A N 1
ATOM 2419 C CA . MET A 1 306 ? 2.990 -1.767 2.762 1.00 96.19 306 MET A CA 1
ATOM 2420 C C . MET A 1 306 ? 3.080 -3.285 2.533 1.00 96.19 306 MET A C 1
ATOM 2422 O O . MET A 1 306 ? 2.604 -4.076 3.348 1.00 96.19 306 MET A O 1
ATOM 2426 N N . GLU A 1 307 ? 3.704 -3.714 1.436 1.00 95.38 307 GLU A N 1
ATOM 2427 C CA . GLU A 1 307 ? 3.881 -5.137 1.138 1.00 95.38 307 GLU A CA 1
ATOM 2428 C C . GLU A 1 307 ? 4.846 -5.820 2.127 1.00 95.38 307 GLU A C 1
ATOM 2430 O O . GLU A 1 307 ? 4.634 -6.977 2.500 1.00 95.38 307 GLU A O 1
ATOM 2435 N N . ARG A 1 308 ? 5.859 -5.099 2.636 1.00 97.31 308 ARG A N 1
ATOM 2436 C CA . ARG A 1 308 ? 6.781 -5.616 3.661 1.00 97.31 308 ARG A CA 1
ATOM 2437 C C . ARG A 1 308 ? 6.086 -5.786 5.014 1.00 97.31 308 ARG A C 1
ATOM 2439 O O . ARG A 1 308 ? 6.253 -6.832 5.640 1.00 97.31 308 ARG A O 1
ATOM 2446 N N . ALA A 1 309 ? 5.218 -4.848 5.399 1.00 96.94 309 ALA A N 1
ATOM 2447 C CA . ALA A 1 309 ? 4.359 -4.975 6.574 1.00 96.94 309 ALA A CA 1
ATOM 2448 C C . ALA A 1 309 ? 3.440 -6.208 6.479 1.00 96.94 309 ALA A C 1
ATOM 2450 O O . ALA A 1 309 ? 3.340 -6.970 7.440 1.00 96.94 309 ALA A O 1
ATOM 2451 N N . LYS A 1 310 ? 2.825 -6.467 5.313 1.00 95.06 310 LYS A N 1
ATOM 2452 C CA . LYS A 1 310 ? 1.989 -7.665 5.087 1.00 95.06 310 LYS A CA 1
ATOM 2453 C C . LYS A 1 310 ? 2.788 -8.966 5.222 1.00 95.06 310 LYS A C 1
ATOM 2455 O O . LYS A 1 310 ? 2.325 -9.889 5.890 1.00 95.06 310 LYS A O 1
ATOM 2460 N N . ALA A 1 311 ? 3.991 -9.041 4.644 1.00 96.06 311 ALA A N 1
ATOM 2461 C CA . ALA A 1 311 ? 4.875 -10.202 4.808 1.00 96.06 311 ALA A CA 1
ATOM 2462 C C . ALA A 1 311 ? 5.278 -10.424 6.274 1.00 96.06 311 ALA A C 1
ATOM 2464 O O . ALA A 1 311 ? 5.249 -11.551 6.768 1.00 96.06 311 ALA A O 1
ATOM 2465 N N . GLN A 1 312 ? 5.627 -9.353 6.991 1.00 97.50 312 GLN A N 1
ATOM 2466 C CA . GLN A 1 312 ? 5.977 -9.427 8.409 1.00 97.50 312 GLN A CA 1
ATOM 2467 C C . GLN A 1 312 ? 4.781 -9.855 9.267 1.00 97.50 312 GLN A C 1
ATOM 2469 O O . GLN A 1 312 ? 4.962 -10.680 10.160 1.00 97.50 312 GLN A O 1
ATOM 2474 N N . PHE A 1 313 ? 3.569 -9.374 8.971 1.00 95.62 313 PHE A N 1
ATOM 2475 C CA . PHE A 1 313 ? 2.335 -9.824 9.619 1.00 95.62 313 PHE A CA 1
ATOM 2476 C C . PHE A 1 313 ? 2.079 -11.322 9.381 1.00 95.62 313 PHE A C 1
ATOM 2478 O O . PHE A 1 313 ? 1.824 -12.052 10.336 1.00 95.62 313 PHE A O 1
ATOM 2485 N N . GLY A 1 314 ? 2.240 -11.808 8.143 1.00 92.06 314 GLY A N 1
ATOM 2486 C CA . GLY A 1 314 ? 2.147 -13.238 7.813 1.00 92.06 314 GLY A CA 1
ATOM 2487 C C . GLY A 1 314 ? 3.161 -14.109 8.570 1.00 92.06 314 GLY A C 1
ATOM 2488 O O . GLY A 1 314 ? 2.840 -15.219 8.987 1.00 92.06 314 GLY A O 1
ATOM 2489 N N . LEU A 1 315 ? 4.355 -13.571 8.835 1.00 95.25 315 LEU A N 1
ATOM 2490 C CA . LEU A 1 315 ? 5.394 -14.185 9.674 1.00 95.25 315 LEU A CA 1
ATOM 2491 C C . LEU A 1 315 ? 5.231 -13.908 11.185 1.00 95.25 315 LEU A C 1
ATOM 2493 O O . LEU A 1 315 ? 6.149 -14.193 11.952 1.00 95.25 315 LEU A O 1
ATOM 2497 N N . LYS A 1 316 ? 4.109 -13.324 11.628 1.00 95.69 316 LYS A N 1
ATOM 2498 C CA . LYS A 1 316 ? 3.829 -12.928 13.026 1.00 95.69 316 LYS A CA 1
ATOM 2499 C C . LYS A 1 316 ? 4.843 -11.946 13.643 1.00 95.69 316 LYS A C 1
ATOM 2501 O O . LYS A 1 316 ? 4.886 -11.752 14.856 1.00 95.69 316 LYS A O 1
ATOM 2506 N N . ASN A 1 317 ? 5.635 -11.264 12.817 1.00 97.06 317 ASN A N 1
ATOM 2507 C CA . ASN A 1 317 ? 6.596 -10.230 13.212 1.00 97.06 317 ASN A CA 1
ATOM 2508 C C . ASN A 1 317 ? 5.897 -8.870 13.427 1.00 97.06 317 ASN A C 1
ATOM 2510 O O . ASN A 1 317 ? 6.299 -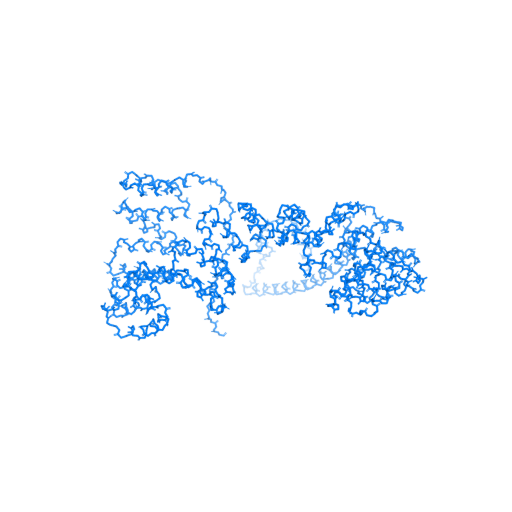7.851 12.860 1.00 97.06 317 ASN A O 1
ATOM 2514 N N . TYR A 1 318 ? 4.836 -8.845 14.239 1.00 97.25 318 TYR A N 1
ATOM 2515 C CA . TYR A 1 318 ? 3.911 -7.710 14.357 1.00 97.25 318 TYR A CA 1
ATOM 2516 C C . TYR A 1 318 ? 4.600 -6.386 14.731 1.00 97.25 318 TYR A C 1
ATOM 2518 O O . TYR A 1 318 ? 4.282 -5.345 14.167 1.00 97.25 318 TYR A O 1
ATOM 2526 N N . SER A 1 319 ? 5.607 -6.415 15.609 1.00 97.00 319 SER A N 1
ATOM 2527 C CA . SER A 1 319 ? 6.361 -5.216 16.016 1.00 97.00 319 SER A CA 1
ATOM 2528 C C . SER A 1 319 ? 7.225 -4.608 14.903 1.00 97.00 319 SER A C 1
ATOM 2530 O O . SER A 1 319 ? 7.508 -3.411 14.932 1.00 97.00 319 SER A O 1
ATOM 2532 N N . LYS A 1 320 ? 7.640 -5.405 13.909 1.00 97.44 320 LYS A N 1
ATOM 2533 C CA . LYS A 1 320 ? 8.274 -4.892 12.685 1.00 97.44 320 LYS A CA 1
ATOM 2534 C C . LYS A 1 320 ? 7.203 -4.343 11.737 1.00 97.44 320 LYS A C 1
ATOM 2536 O O . LYS A 1 320 ? 7.369 -3.238 11.228 1.00 97.44 320 LYS A O 1
ATOM 2541 N N . ALA A 1 321 ? 6.079 -5.054 11.596 1.00 97.81 321 ALA A N 1
ATOM 2542 C CA . ALA A 1 321 ? 4.996 -4.666 10.695 1.00 97.81 321 ALA A CA 1
ATOM 2543 C C . ALA A 1 321 ? 4.380 -3.309 11.079 1.00 97.81 321 ALA A C 1
ATOM 2545 O O . ALA A 1 321 ? 4.089 -2.504 10.196 1.00 97.81 321 ALA A O 1
ATOM 2546 N N . VAL A 1 322 ? 4.276 -3.011 12.383 1.00 98.06 322 VAL A N 1
ATOM 2547 C CA . VAL A 1 322 ? 3.911 -1.676 12.894 1.00 98.06 322 VAL A CA 1
ATOM 2548 C C . VAL A 1 322 ? 4.866 -0.600 12.371 1.00 98.06 322 VAL A C 1
ATOM 2550 O O . VAL A 1 322 ? 4.395 0.372 11.793 1.00 98.06 322 VAL A O 1
ATOM 2553 N N . LYS A 1 323 ? 6.190 -0.798 12.473 1.00 97.44 323 LYS A N 1
ATOM 2554 C CA . LYS A 1 323 ? 7.191 0.177 11.993 1.00 97.44 323 LYS A CA 1
ATOM 2555 C C . LYS A 1 323 ? 7.091 0.432 10.490 1.00 97.44 323 LYS A C 1
ATOM 2557 O O . LYS A 1 323 ? 7.272 1.565 10.051 1.00 97.44 323 LYS A O 1
ATOM 2562 N N . ASP A 1 324 ? 6.793 -0.597 9.701 1.00 97.44 324 ASP A N 1
ATOM 2563 C CA . ASP A 1 324 ? 6.582 -0.440 8.260 1.00 97.44 324 ASP A CA 1
ATOM 2564 C C . ASP A 1 324 ? 5.267 0.292 7.951 1.00 97.44 324 ASP A C 1
ATOM 2566 O O . ASP A 1 324 ? 5.243 1.162 7.078 1.00 97.44 324 ASP A O 1
ATOM 2570 N N . CYS A 1 325 ? 4.200 0.044 8.718 1.00 97.38 325 CYS A N 1
ATOM 2571 C CA . CYS A 1 325 ? 2.972 0.842 8.645 1.00 97.38 325 CYS A CA 1
ATOM 2572 C C . CYS A 1 325 ? 3.207 2.303 9.068 1.00 97.38 325 CYS A C 1
ATOM 2574 O O . CYS A 1 325 ? 2.645 3.207 8.455 1.00 97.38 325 CYS A O 1
ATOM 2576 N N . ASP A 1 326 ? 4.068 2.564 10.056 1.00 96.19 326 ASP A N 1
ATOM 2577 C CA . ASP A 1 326 ? 4.448 3.921 10.464 1.00 96.19 326 ASP A CA 1
ATOM 2578 C C . ASP A 1 326 ? 5.177 4.667 9.337 1.00 96.19 326 ASP A C 1
ATOM 2580 O O . ASP A 1 326 ? 4.885 5.836 9.088 1.00 96.19 326 ASP A O 1
ATOM 2584 N N . GLN A 1 327 ? 6.068 3.993 8.595 1.00 96.25 327 GLN A N 1
ATOM 2585 C CA . GLN A 1 327 ? 6.699 4.571 7.399 1.00 96.25 327 GLN A CA 1
ATOM 2586 C C . GLN A 1 327 ? 5.679 4.854 6.288 1.00 96.25 327 GLN A C 1
ATOM 2588 O O . GLN A 1 327 ? 5.724 5.922 5.674 1.00 96.25 327 GLN A O 1
ATOM 2593 N N . VAL A 1 328 ? 4.710 3.957 6.064 1.00 96.38 328 VAL A N 1
ATOM 2594 C CA . VAL A 1 328 ? 3.594 4.224 5.141 1.00 96.38 328 VAL A CA 1
ATOM 2595 C C . VAL A 1 328 ? 2.808 5.463 5.573 1.00 96.38 328 VAL A C 1
ATOM 2597 O O . VAL A 1 328 ? 2.525 6.313 4.734 1.00 96.38 328 VAL A O 1
ATOM 2600 N N . LEU A 1 329 ? 2.485 5.601 6.860 1.00 94.56 329 LEU A N 1
ATOM 2601 C CA . LEU A 1 329 ? 1.707 6.726 7.392 1.00 94.56 329 LEU A CA 1
ATOM 2602 C C . LEU A 1 329 ? 2.500 8.042 7.462 1.00 94.56 329 LEU A C 1
ATOM 2604 O O . LEU A 1 329 ? 1.893 9.113 7.484 1.00 94.56 329 LEU A O 1
ATOM 2608 N N . LEU A 1 330 ? 3.833 7.981 7.450 1.00 94.75 330 LEU A N 1
ATOM 2609 C CA . LEU A 1 330 ? 4.712 9.140 7.297 1.00 94.75 330 LEU A CA 1
ATOM 2610 C C . LEU A 1 330 ? 4.729 9.651 5.845 1.00 94.75 330 LEU A C 1
ATOM 2612 O O . LEU A 1 330 ? 4.613 10.855 5.618 1.00 94.75 330 LEU A O 1
ATOM 2616 N N . LEU A 1 331 ? 4.853 8.740 4.871 1.00 91.94 331 LEU A N 1
ATOM 2617 C CA . LEU A 1 331 ? 4.906 9.052 3.435 1.00 91.94 331 LEU A CA 1
ATOM 2618 C C . LEU A 1 331 ? 3.525 9.395 2.847 1.00 91.94 331 LEU A C 1
ATOM 2620 O O . LEU A 1 331 ? 3.391 10.321 2.052 1.00 91.94 331 LEU A O 1
ATOM 2624 N N . SER A 1 332 ? 2.497 8.652 3.252 1.00 91.19 332 SER A N 1
ATOM 2625 C CA . SER A 1 332 ? 1.096 8.804 2.862 1.00 91.19 332 SER A CA 1
ATOM 2626 C C . SER A 1 332 ? 0.258 8.941 4.126 1.00 91.19 332 SER A C 1
ATOM 2628 O O . SER A 1 332 ? -0.316 7.966 4.624 1.00 91.19 332 SER A O 1
ATOM 2630 N N . LYS A 1 333 ? 0.183 10.175 4.636 1.00 85.75 333 LYS A N 1
ATOM 2631 C CA . LYS A 1 333 ? -0.620 10.515 5.813 1.00 85.75 333 LYS A CA 1
ATOM 2632 C C . LYS A 1 333 ? -2.026 9.932 5.682 1.00 85.75 333 LYS A C 1
ATOM 2634 O O . LYS A 1 333 ? -2.692 10.121 4.671 1.00 85.75 333 LYS A O 1
ATOM 2639 N N . GLU A 1 334 ? -2.456 9.236 6.733 1.00 81.81 334 GLU A N 1
ATOM 2640 C CA . GLU A 1 334 ? -3.828 8.732 6.893 1.00 81.81 334 GLU A CA 1
ATOM 2641 C C . GLU A 1 334 ? -4.266 7.642 5.890 1.00 81.81 334 GLU A C 1
ATOM 2643 O O . GLU A 1 334 ? -5.461 7.431 5.691 1.00 81.81 334 GLU A O 1
ATOM 2648 N N . ASN A 1 335 ? -3.317 6.903 5.299 1.00 91.31 335 ASN A N 1
ATOM 2649 C CA . ASN A 1 335 ? -3.610 5.735 4.463 1.00 91.31 335 ASN A CA 1
ATOM 2650 C C . ASN A 1 335 ? -4.482 4.692 5.221 1.00 91.31 335 ASN A C 1
ATOM 2652 O O . ASN A 1 335 ? -4.032 4.156 6.240 1.00 91.31 335 ASN A O 1
ATOM 2656 N N . PRO A 1 336 ? -5.705 4.369 4.747 1.00 91.94 336 PRO A N 1
ATOM 2657 C CA . PRO A 1 336 ? -6.659 3.559 5.508 1.00 91.94 336 PRO A CA 1
ATOM 2658 C C . PRO A 1 336 ? -6.259 2.082 5.604 1.00 91.94 336 PRO A C 1
ATOM 2660 O O . PRO A 1 336 ? -6.498 1.470 6.645 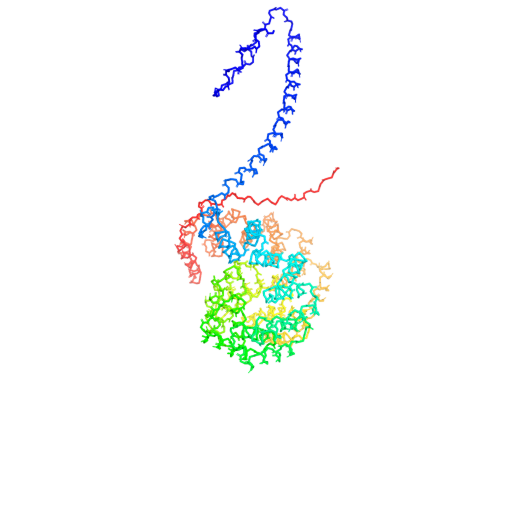1.00 91.94 336 PRO A O 1
ATOM 2663 N N . ASP A 1 337 ? -5.618 1.519 4.574 1.00 93.44 337 ASP A N 1
ATOM 2664 C CA . ASP A 1 337 ? -5.105 0.142 4.590 1.00 93.44 337 ASP A CA 1
ATOM 2665 C C . ASP A 1 337 ? -3.947 -0.017 5.585 1.00 93.44 337 ASP A C 1
ATOM 2667 O O . ASP A 1 337 ? -3.831 -1.050 6.244 1.00 93.44 337 ASP A O 1
ATOM 2671 N N . ALA A 1 338 ? -3.108 1.013 5.736 1.00 96.00 338 ALA A N 1
ATOM 2672 C CA . ALA A 1 338 ? -1.987 0.994 6.672 1.00 96.00 338 ALA A CA 1
ATOM 2673 C C . ALA A 1 338 ? -2.460 1.141 8.118 1.00 96.00 338 ALA A C 1
ATOM 2675 O O . ALA A 1 338 ? -1.974 0.425 8.986 1.00 96.00 338 ALA A O 1
ATOM 2676 N N . LEU A 1 339 ? -3.449 2.009 8.369 1.00 96.06 339 LEU A N 1
ATOM 2677 C CA . LEU A 1 339 ? -4.143 2.065 9.660 1.00 96.06 339 LEU A CA 1
ATOM 2678 C C . LEU A 1 339 ? -4.784 0.710 9.992 1.00 96.06 339 LEU A C 1
ATOM 2680 O O . LEU A 1 339 ? -4.614 0.216 11.101 1.00 96.06 339 LEU A O 1
ATOM 2684 N N . LEU A 1 340 ? -5.445 0.070 9.019 1.00 96.25 340 LEU A N 1
ATOM 2685 C CA . LEU A 1 340 ? -6.070 -1.240 9.206 1.00 96.25 340 LEU A CA 1
ATOM 2686 C C . LEU A 1 340 ? -5.046 -2.325 9.568 1.00 96.25 340 LEU A C 1
ATOM 2688 O O . LEU A 1 340 ? -5.249 -3.069 10.523 1.00 96.25 340 LEU A O 1
ATOM 2692 N N . LEU A 1 341 ? -3.938 -2.407 8.825 1.00 97.00 341 LEU A N 1
ATOM 2693 C CA . LEU A 1 341 ? -2.888 -3.396 9.070 1.00 97.00 341 LEU A CA 1
ATOM 2694 C C . LEU A 1 341 ? -2.149 -3.132 10.389 1.00 97.00 341 LEU A C 1
ATOM 2696 O O . LEU A 1 341 ? -1.811 -4.078 11.099 1.00 97.00 341 LEU A O 1
ATOM 2700 N N . ARG A 1 342 ? -1.933 -1.863 10.754 1.00 97.50 342 ARG A N 1
ATOM 2701 C CA . ARG A 1 342 ? -1.325 -1.485 12.036 1.00 97.50 342 ARG A CA 1
ATOM 2702 C C . ARG A 1 342 ? -2.246 -1.818 13.214 1.00 97.50 342 ARG A C 1
ATOM 2704 O O . ARG A 1 342 ? -1.764 -2.348 14.210 1.00 97.50 342 ARG A O 1
ATOM 2711 N N . ALA A 1 343 ? -3.558 -1.621 13.067 1.00 96.56 343 ALA A N 1
ATOM 2712 C CA . ALA A 1 343 ? -4.563 -2.053 14.038 1.00 96.56 343 ALA A CA 1
ATOM 2713 C C . ALA A 1 343 ? -4.609 -3.584 14.198 1.00 96.56 343 ALA A C 1
ATOM 2715 O O . ALA A 1 343 ? -4.599 -4.078 15.325 1.00 96.56 343 ALA A O 1
ATOM 2716 N N . ASP A 1 344 ? -4.565 -4.333 13.088 1.00 97.00 344 ASP A N 1
ATOM 2717 C CA . ASP A 1 344 ? -4.406 -5.796 13.081 1.00 97.00 344 ASP A CA 1
ATOM 2718 C C . ASP A 1 344 ? -3.131 -6.217 13.850 1.00 97.00 344 ASP A C 1
ATOM 2720 O O . ASP A 1 344 ? -3.164 -7.150 14.654 1.00 97.00 344 ASP A O 1
ATOM 2724 N N . CYS A 1 345 ? -2.008 -5.506 13.674 1.00 97.81 345 CYS A N 1
ATOM 2725 C CA . CYS A 1 345 ? -0.772 -5.765 14.423 1.00 97.81 345 CYS A CA 1
ATOM 2726 C C . CYS A 1 345 ? -0.904 -5.452 15.923 1.00 97.81 345 CYS A C 1
ATOM 2728 O O . CYS A 1 345 ? -0.468 -6.256 16.746 1.00 97.81 345 CYS A O 1
ATOM 2730 N N . PHE A 1 346 ? -1.492 -4.310 16.296 1.00 97.12 346 PHE A N 1
ATOM 2731 C CA . PHE A 1 346 ? -1.691 -3.935 17.701 1.00 97.12 346 PHE A CA 1
ATOM 2732 C C . PHE A 1 346 ? -2.630 -4.902 18.428 1.00 97.12 346 PHE A C 1
ATOM 2734 O O . PHE A 1 346 ? -2.332 -5.297 19.555 1.00 97.12 346 PHE A O 1
ATOM 2741 N N . ALA A 1 347 ? -3.692 -5.367 17.762 1.00 94.50 347 ALA A N 1
ATOM 2742 C CA . ALA A 1 347 ? -4.592 -6.389 18.290 1.00 94.50 347 ALA A CA 1
ATOM 2743 C C . ALA A 1 347 ? -3.838 -7.689 18.625 1.00 94.50 347 ALA A C 1
ATOM 2745 O O . ALA A 1 347 ? -4.018 -8.247 19.705 1.00 94.50 347 ALA A O 1
ATOM 2746 N N . GLN A 1 348 ? -2.936 -8.132 17.741 1.00 96.38 348 GLN A N 1
ATOM 2747 C CA . GLN A 1 348 ? -2.098 -9.316 17.967 1.00 96.38 348 GLN A CA 1
ATOM 2748 C C . GLN A 1 348 ? -0.996 -9.111 19.024 1.00 96.38 348 GLN A C 1
ATOM 2750 O O . GLN A 1 348 ? -0.566 -10.074 19.654 1.00 96.38 348 GLN A O 1
ATOM 2755 N N . LEU A 1 349 ? -0.543 -7.871 19.236 1.00 94.88 349 LEU A N 1
ATOM 2756 C CA . LEU A 1 349 ? 0.380 -7.496 20.316 1.00 94.88 349 LEU A CA 1
ATOM 2757 C C . LEU A 1 349 ? -0.326 -7.290 21.670 1.00 94.88 349 LEU A C 1
ATOM 2759 O O . LEU A 1 349 ? 0.349 -7.143 22.686 1.00 94.88 349 LEU A O 1
ATOM 2763 N N . GLY A 1 350 ? -1.662 -7.276 21.696 1.00 89.94 350 GLY A N 1
ATOM 2764 C CA . GLY A 1 350 ? -2.464 -7.034 22.896 1.00 89.94 350 GLY A CA 1
ATOM 2765 C C . GLY A 1 350 ? -2.637 -5.557 23.276 1.00 89.94 350 GLY A C 1
ATOM 2766 O O . GLY A 1 350 ? -3.272 -5.280 24.295 1.00 89.94 350 GLY A O 1
ATOM 2767 N N . ASP A 1 351 ? -2.139 -4.605 22.476 1.00 90.19 351 ASP A N 1
ATOM 2768 C CA . ASP A 1 351 ? -2.391 -3.174 22.696 1.00 90.19 351 ASP A CA 1
ATOM 2769 C C . ASP A 1 351 ? -3.807 -2.825 22.233 1.00 90.19 351 ASP A C 1
ATOM 2771 O O . ASP A 1 351 ? -4.072 -2.473 21.077 1.00 90.19 351 ASP A O 1
ATOM 2775 N N . LYS A 1 352 ? -4.748 -2.958 23.171 1.00 86.31 352 LYS A N 1
ATOM 2776 C CA . LYS A 1 352 ? -6.165 -2.823 22.855 1.00 86.31 352 LYS A CA 1
ATOM 2777 C C . LYS A 1 352 ? -6.566 -1.410 22.445 1.00 86.31 352 LYS A C 1
ATOM 2779 O O . LYS A 1 352 ? -7.500 -1.265 21.654 1.00 86.31 352 LYS A O 1
ATOM 2784 N N . ILE A 1 353 ? -5.877 -0.403 22.984 1.00 82.81 353 ILE A N 1
ATOM 2785 C CA . ILE A 1 353 ? -6.199 1.018 22.817 1.00 82.81 353 ILE A CA 1
ATOM 2786 C C . ILE A 1 353 ? -5.656 1.518 21.477 1.00 82.81 353 ILE A C 1
ATOM 2788 O O . ILE A 1 353 ? -6.384 2.176 20.732 1.00 82.81 353 ILE A O 1
ATOM 2792 N N . ALA A 1 354 ? -4.417 1.163 21.124 1.00 86.94 354 ALA A N 1
ATOM 2793 C CA . ALA A 1 354 ? -3.862 1.501 19.818 1.00 86.94 354 ALA A CA 1
ATOM 2794 C C . ALA A 1 354 ? -4.633 0.808 18.681 1.00 86.94 354 ALA A C 1
ATOM 2796 O O . ALA A 1 354 ? -4.941 1.446 17.673 1.00 86.94 354 ALA A O 1
ATOM 2797 N N . ALA A 1 355 ? -5.025 -0.460 18.874 1.00 91.31 355 ALA A N 1
ATOM 2798 C CA . ALA A 1 355 ? -5.820 -1.206 17.901 1.00 91.31 355 ALA A CA 1
ATOM 2799 C C . ALA A 1 355 ? -7.178 -0.545 17.609 1.00 91.31 355 ALA A C 1
ATOM 2801 O O . ALA A 1 355 ? -7.477 -0.266 16.449 1.00 91.31 355 ALA A O 1
ATOM 2802 N N . ILE A 1 356 ? -7.996 -0.260 18.635 1.00 88.50 356 ILE A N 1
ATOM 2803 C CA . ILE A 1 356 ? -9.334 0.321 18.415 1.00 88.50 356 ILE A CA 1
ATOM 2804 C C . ILE A 1 356 ? -9.252 1.708 17.761 1.00 88.50 356 ILE A C 1
ATOM 2806 O O . ILE A 1 356 ? -9.975 1.971 16.804 1.00 88.50 356 ILE A O 1
ATOM 2810 N N . ASN A 1 357 ? -8.304 2.543 18.198 1.00 89.94 357 ASN A N 1
ATOM 2811 C CA . ASN A 1 357 ? -8.082 3.882 17.654 1.00 89.94 357 ASN A CA 1
ATOM 2812 C C . ASN A 1 357 ? -7.718 3.833 16.159 1.00 89.94 357 ASN A C 1
ATOM 2814 O O . ASN A 1 357 ? -8.310 4.543 15.349 1.00 89.94 357 ASN A O 1
ATOM 2818 N N . ASP A 1 358 ? -6.797 2.957 15.750 1.00 92.44 358 ASP A N 1
ATOM 2819 C CA . ASP A 1 358 ? -6.432 2.846 14.335 1.00 92.44 358 ASP A CA 1
ATOM 2820 C C . ASP A 1 358 ? -7.526 2.202 13.467 1.00 92.44 358 ASP A C 1
ATOM 2822 O O . ASP A 1 358 ? -7.698 2.623 12.319 1.00 92.44 358 ASP A O 1
ATOM 2826 N N . TYR A 1 359 ? -8.321 1.263 13.997 1.00 92.62 359 TYR A N 1
ATOM 2827 C CA . TYR A 1 359 ? -9.513 0.768 13.297 1.00 92.62 359 TYR A CA 1
ATOM 2828 C C . TYR A 1 359 ? -10.537 1.889 13.060 1.00 92.62 359 TYR A C 1
ATOM 2830 O O . TYR A 1 359 ? -11.014 2.060 11.936 1.00 92.62 359 TYR A O 1
ATOM 2838 N N . GLU A 1 360 ? -10.845 2.683 14.090 1.00 89.31 360 GLU A N 1
ATOM 2839 C CA . GLU A 1 360 ? -11.774 3.817 14.004 1.00 89.31 360 GLU A CA 1
ATOM 2840 C C . GLU A 1 360 ? -11.256 4.902 13.048 1.00 89.31 360 GLU A C 1
ATOM 2842 O O . GLU A 1 360 ? -11.999 5.386 12.191 1.00 89.31 360 GLU A O 1
ATOM 2847 N N . ARG A 1 361 ? -9.956 5.221 13.100 1.00 91.62 361 ARG A N 1
ATOM 2848 C CA . ARG A 1 361 ? -9.311 6.142 12.150 1.00 91.62 361 ARG A CA 1
ATOM 2849 C C . ARG A 1 361 ? -9.350 5.614 10.715 1.00 91.62 361 ARG A C 1
ATOM 2851 O O . ARG A 1 361 ? -9.581 6.407 9.804 1.00 91.62 361 ARG A O 1
ATOM 2858 N N . SER A 1 362 ? -9.166 4.310 10.493 1.00 93.25 362 SER A N 1
ATOM 2859 C CA . SER A 1 362 ? -9.246 3.698 9.157 1.00 93.25 362 SER A CA 1
ATOM 2860 C C . SER A 1 362 ? -10.633 3.901 8.529 1.00 93.25 362 SER A C 1
ATOM 2862 O O . SER A 1 362 ? -10.735 4.422 7.413 1.00 93.25 362 SER A O 1
ATOM 2864 N N . VAL A 1 363 ? -11.711 3.588 9.261 1.00 91.75 363 VAL A N 1
ATOM 2865 C CA . VAL A 1 363 ? -13.088 3.758 8.753 1.00 91.75 363 VAL A CA 1
ATOM 2866 C C . VAL A 1 363 ? -13.522 5.222 8.665 1.00 91.75 363 VAL A C 1
ATOM 2868 O O . VAL A 1 363 ? -14.245 5.582 7.740 1.00 91.75 363 VAL A O 1
ATOM 2871 N N . ALA A 1 364 ? -13.039 6.092 9.558 1.00 89.69 364 ALA A N 1
ATOM 2872 C CA . ALA A 1 364 ? -13.296 7.529 9.477 1.00 89.69 364 ALA A CA 1
ATOM 2873 C C . ALA A 1 364 ? -12.645 8.168 8.236 1.00 89.69 364 ALA A C 1
ATOM 2875 O O . ALA A 1 364 ? -13.200 9.104 7.661 1.00 89.69 364 ALA A O 1
ATOM 2876 N N . LYS A 1 365 ? -11.478 7.665 7.805 1.00 89.25 365 LYS A N 1
ATOM 2877 C CA . LYS A 1 365 ? -10.754 8.172 6.627 1.00 89.25 365 LYS A CA 1
ATOM 2878 C C . LYS A 1 365 ? -11.251 7.594 5.311 1.00 89.25 365 LYS A C 1
ATOM 2880 O O . LYS A 1 365 ? -11.211 8.293 4.302 1.00 89.25 365 LYS A O 1
ATOM 2885 N N . ASN A 1 366 ? -11.786 6.375 5.314 1.00 86.56 366 ASN A N 1
ATOM 2886 C CA . ASN A 1 366 ? -12.527 5.843 4.175 1.00 86.56 366 ASN A CA 1
ATOM 2887 C C . ASN A 1 366 ? -13.905 5.300 4.605 1.00 86.56 366 ASN A C 1
ATOM 2889 O O . ASN A 1 366 ? -14.063 4.091 4.786 1.00 86.56 366 ASN A O 1
ATOM 2893 N N . PRO A 1 367 ? -14.940 6.163 4.683 1.00 83.88 367 PRO A N 1
ATOM 2894 C CA . PRO A 1 367 ? -16.299 5.759 5.059 1.00 83.88 367 PRO A CA 1
ATOM 2895 C C . PRO A 1 367 ? -16.989 4.792 4.085 1.00 83.88 367 PRO A C 1
ATOM 2897 O O . PRO A 1 367 ? -18.098 4.348 4.361 1.00 83.88 367 PRO A O 1
ATOM 2900 N N . LYS A 1 368 ? -16.367 4.460 2.943 1.00 86.56 368 LYS A N 1
ATOM 2901 C CA . LYS A 1 368 ? -16.839 3.426 2.005 1.00 86.56 368 LYS A CA 1
ATOM 2902 C C . LYS A 1 368 ? -16.084 2.098 2.152 1.00 86.56 368 LYS A C 1
ATOM 2904 O O . LYS A 1 368 ? -16.290 1.178 1.364 1.00 86.56 368 LYS A O 1
ATOM 2909 N N . PHE A 1 369 ? -15.209 1.969 3.150 1.00 85.50 369 PHE A N 1
ATOM 2910 C CA . PHE A 1 369 ? -14.345 0.806 3.326 1.00 85.50 369 PHE A CA 1
ATOM 2911 C C . PHE A 1 369 ? -15.033 -0.313 4.115 1.00 85.50 369 PHE A C 1
ATOM 2913 O O . PHE A 1 369 ? -14.798 -0.494 5.310 1.00 85.50 369 PHE A O 1
ATOM 2920 N N . THR A 1 370 ? -15.859 -1.113 3.433 1.00 87.94 370 THR A N 1
ATOM 2921 C CA . THR A 1 370 ? -16.577 -2.262 4.024 1.00 87.94 370 THR A CA 1
ATOM 2922 C C . THR A 1 370 ? -15.659 -3.182 4.839 1.00 87.94 370 THR A C 1
ATOM 2924 O O . THR A 1 370 ? -16.024 -3.594 5.937 1.00 87.94 370 THR A O 1
ATOM 2927 N N . ARG A 1 371 ? -14.440 -3.458 4.347 1.00 90.25 371 ARG A N 1
ATOM 2928 C CA . ARG A 1 371 ? -13.433 -4.274 5.051 1.00 90.25 371 ARG A CA 1
ATOM 2929 C C . ARG A 1 371 ? -12.982 -3.650 6.378 1.00 90.25 371 ARG A C 1
ATOM 2931 O O . ARG A 1 371 ? -12.780 -4.385 7.340 1.00 90.25 371 ARG A O 1
ATOM 2938 N N . GLY A 1 372 ? -12.841 -2.326 6.439 1.00 90.25 372 GLY A N 1
ATOM 2939 C CA . GLY A 1 372 ? -12.502 -1.617 7.673 1.00 90.25 372 GLY A CA 1
ATOM 2940 C C . GLY A 1 372 ? -13.598 -1.763 8.728 1.00 90.25 372 GLY A C 1
ATOM 2941 O O . GLY A 1 372 ? -13.306 -2.121 9.865 1.00 90.25 372 GLY A O 1
ATOM 2942 N N . PHE A 1 373 ? -14.865 -1.589 8.335 1.00 91.88 373 PHE A N 1
ATOM 2943 C CA . PHE A 1 373 ? -16.005 -1.776 9.239 1.00 91.88 373 PHE A CA 1
ATOM 2944 C C . PHE A 1 373 ? -16.148 -3.220 9.729 1.00 91.88 373 PHE A C 1
ATOM 2946 O O . PHE A 1 373 ? -16.415 -3.423 10.910 1.00 91.88 373 PHE A O 1
ATOM 2953 N N . LEU A 1 374 ? -15.927 -4.216 8.863 1.00 93.69 374 LEU A N 1
ATOM 2954 C CA . LEU A 1 374 ? -15.908 -5.633 9.250 1.00 93.69 374 LEU A CA 1
ATOM 2955 C C . LEU A 1 374 ? -14.849 -5.919 10.321 1.00 93.69 374 LEU A C 1
ATOM 2957 O O . LEU A 1 374 ? -15.164 -6.511 11.348 1.00 93.69 374 LEU A O 1
ATOM 2961 N N . LYS A 1 375 ? -13.618 -5.444 10.108 1.00 93.94 375 LYS A N 1
ATOM 2962 C CA . LYS A 1 375 ? -12.490 -5.617 11.034 1.00 93.94 375 LYS A CA 1
ATOM 2963 C C . LYS A 1 375 ? -12.680 -4.892 12.366 1.00 93.94 375 LYS A C 1
ATOM 2965 O O . LYS A 1 375 ? -12.425 -5.470 13.419 1.00 93.94 375 LYS A O 1
ATOM 2970 N N . LEU A 1 376 ? -13.183 -3.658 12.330 1.00 94.00 376 LEU A N 1
ATOM 2971 C CA . LEU A 1 376 ? -13.570 -2.916 13.530 1.00 94.00 376 LEU A CA 1
ATOM 2972 C C . LEU A 1 376 ? -14.657 -3.676 14.309 1.00 94.00 376 LEU A C 1
ATOM 2974 O O . LEU A 1 376 ? -14.540 -3.846 15.519 1.00 94.00 376 LEU A O 1
ATOM 2978 N N . ALA A 1 377 ? -15.681 -4.183 13.617 1.00 92.25 377 ALA A N 1
ATOM 2979 C CA . ALA A 1 377 ? -16.777 -4.925 14.229 1.00 92.25 377 ALA A CA 1
ATOM 2980 C C . ALA A 1 377 ? -16.331 -6.270 14.826 1.00 92.25 377 ALA A C 1
ATOM 2982 O O . ALA A 1 377 ? -16.731 -6.601 15.942 1.00 92.25 377 ALA A O 1
ATOM 2983 N N . SER A 1 378 ? -15.489 -7.040 14.125 1.00 93.25 378 SER A N 1
ATOM 2984 C CA . SER A 1 378 ? -14.948 -8.305 14.636 1.00 93.25 378 SER A CA 1
ATOM 2985 C C . SER A 1 378 ? -14.081 -8.072 15.869 1.00 93.25 378 SER A C 1
ATOM 2987 O O . SER A 1 378 ? -14.227 -8.772 16.867 1.00 93.25 378 SER A O 1
ATOM 2989 N N . TYR A 1 379 ? -13.258 -7.025 15.854 1.00 93.12 379 TYR A N 1
ATOM 2990 C CA . TYR A 1 379 ? -12.445 -6.660 17.004 1.00 93.12 379 TYR A CA 1
ATOM 2991 C C . TYR A 1 379 ? -13.295 -6.171 18.193 1.00 93.12 379 TYR A C 1
ATOM 2993 O O . TYR A 1 379 ? -13.065 -6.567 19.334 1.00 93.12 379 TYR A O 1
ATOM 3001 N N . GLN A 1 380 ? -14.346 -5.382 17.947 1.00 88.75 380 GLN A N 1
ATOM 3002 C CA . GLN A 1 380 ? -15.306 -4.976 18.982 1.00 88.75 380 GLN A CA 1
ATOM 3003 C C . GLN A 1 380 ? -16.070 -6.176 19.579 1.00 88.75 380 GLN A C 1
ATOM 3005 O O . GLN A 1 380 ? -16.310 -6.184 20.787 1.00 88.75 380 GLN A O 1
ATOM 3010 N N . MET A 1 381 ? -16.389 -7.212 18.785 1.00 89.06 381 MET A N 1
ATOM 3011 C CA . MET A 1 381 ? -16.943 -8.482 19.292 1.00 89.06 381 MET A CA 1
ATOM 3012 C C . MET A 1 381 ? -15.976 -9.191 20.245 1.00 89.06 381 MET A C 1
ATOM 3014 O O . MET A 1 381 ? -16.394 -9.632 21.312 1.00 89.06 381 MET A O 1
ATOM 3018 N N . GLU A 1 382 ? -14.693 -9.291 19.883 1.00 90.38 382 GLU A N 1
ATOM 3019 C CA . GLU A 1 382 ? -13.658 -9.920 20.719 1.00 90.38 382 GLU A CA 1
ATOM 3020 C C . GLU A 1 382 ? -13.476 -9.187 22.057 1.00 90.38 382 GLU A C 1
ATOM 3022 O O . GLU A 1 382 ? -13.279 -9.822 23.092 1.00 90.38 382 GLU A O 1
ATOM 3027 N N . GLN A 1 383 ? -13.625 -7.857 22.071 1.00 86.44 383 GLN A N 1
ATOM 3028 C CA . GLN A 1 383 ? -13.620 -7.057 23.303 1.00 86.44 383 GLN A CA 1
ATOM 3029 C C . GLN A 1 383 ? -14.966 -7.046 24.053 1.00 86.44 383 GLN A C 1
ATOM 3031 O O . GLN A 1 383 ? -15.133 -6.265 24.987 1.00 86.44 383 GLN A O 1
ATOM 3036 N N . SER A 1 384 ? -15.932 -7.890 23.669 1.00 83.94 384 SER A N 1
ATOM 3037 C CA . SER A 1 384 ? -17.292 -7.942 24.237 1.00 83.94 384 SER A CA 1
ATOM 3038 C C . SER A 1 384 ? -18.088 -6.628 24.146 1.00 83.94 384 SER A C 1
ATOM 3040 O O . SER A 1 384 ? -19.100 -6.454 24.826 1.00 83.94 384 SER A O 1
ATOM 3042 N N . ASN A 1 385 ? -17.687 -5.699 23.271 1.00 81.00 385 ASN A N 1
ATOM 3043 C CA . ASN A 1 385 ? -18.424 -4.466 23.003 1.00 81.00 385 ASN A CA 1
ATOM 3044 C C . ASN A 1 385 ? -19.469 -4.702 21.899 1.00 81.00 385 ASN A C 1
ATOM 3046 O O . ASN A 1 385 ? -19.380 -4.196 20.776 1.00 81.00 385 ASN A O 1
ATOM 3050 N N . PHE A 1 386 ? -20.459 -5.531 22.228 1.00 82.69 386 PHE A N 1
ATOM 3051 C CA . PHE A 1 386 ? -21.442 -6.049 21.276 1.00 82.69 386 PHE A CA 1
ATOM 3052 C C . PHE A 1 386 ? -22.334 -4.958 20.655 1.00 82.69 386 PHE A C 1
ATOM 3054 O O . PHE A 1 386 ? -22.755 -5.094 19.506 1.00 82.69 386 PHE A O 1
ATOM 3061 N N . ALA A 1 387 ? -22.590 -3.857 21.373 1.00 79.25 387 ALA A N 1
ATOM 3062 C CA . ALA A 1 387 ? -23.379 -2.730 20.872 1.00 79.25 387 ALA A CA 1
ATOM 3063 C C . ALA A 1 387 ? -22.639 -1.957 19.766 1.00 79.25 387 ALA A C 1
ATOM 3065 O O . ALA A 1 387 ? -23.186 -1.771 18.674 1.00 79.25 387 ALA A O 1
ATOM 3066 N N . SER A 1 388 ? -21.375 -1.579 20.001 1.00 82.56 388 SER A N 1
ATOM 3067 C CA . SER A 1 388 ? -20.550 -0.943 18.967 1.00 82.56 388 SER A CA 1
ATOM 3068 C C . SER A 1 388 ? -20.297 -1.889 17.793 1.00 82.56 388 SER A C 1
ATOM 3070 O O . SER A 1 388 ? -20.441 -1.472 16.645 1.00 82.56 388 SER A O 1
ATOM 3072 N N . ALA A 1 389 ? -20.039 -3.177 18.056 1.00 83.81 389 ALA A N 1
ATOM 3073 C CA . ALA A 1 389 ? -19.874 -4.181 17.006 1.00 83.81 389 ALA A CA 1
ATOM 3074 C C . ALA A 1 389 ? -21.109 -4.284 16.094 1.00 83.81 389 ALA A C 1
ATOM 3076 O O . ALA A 1 389 ? -20.977 -4.286 14.869 1.00 83.81 389 ALA A O 1
ATOM 3077 N N . LEU A 1 390 ? -22.319 -4.315 16.667 1.00 86.12 390 LEU A N 1
ATOM 3078 C CA . LEU A 1 390 ? -23.572 -4.335 15.906 1.00 86.12 390 LEU A CA 1
ATOM 3079 C C . LEU A 1 390 ? -23.732 -3.079 15.031 1.00 86.12 390 LEU A C 1
ATOM 3081 O O . LEU A 1 390 ? -24.200 -3.188 13.897 1.00 86.12 390 LEU A O 1
ATOM 3085 N N . SER A 1 391 ? -23.324 -1.906 15.524 1.00 84.25 391 SER A N 1
ATOM 3086 C CA . SER A 1 391 ? -23.301 -0.662 14.740 1.00 84.25 391 SER A CA 1
ATOM 3087 C C . SER A 1 391 ? -22.314 -0.751 13.567 1.00 84.25 391 SER A C 1
ATOM 3089 O O . SER A 1 391 ? -22.685 -0.524 12.414 1.00 84.25 391 SER A O 1
ATOM 3091 N N . SER A 1 392 ? -21.081 -1.190 13.829 1.00 86.56 392 SER A N 1
ATOM 3092 C CA . SER A 1 392 ? -20.031 -1.357 12.819 1.00 86.56 392 SER A CA 1
ATOM 3093 C C . SER A 1 392 ? -20.416 -2.377 11.733 1.00 86.56 392 SER A C 1
ATOM 3095 O O . SER A 1 392 ? -20.261 -2.092 10.544 1.00 86.56 392 SER A O 1
ATOM 3097 N N . TYR A 1 393 ? -21.019 -3.519 12.093 1.00 85.50 393 TYR A N 1
ATOM 3098 C CA . TYR A 1 393 ? -21.545 -4.474 11.106 1.00 85.50 393 TYR A CA 1
ATOM 3099 C C . TYR A 1 393 ? -22.706 -3.898 10.280 1.00 85.50 393 TYR A C 1
ATOM 3101 O O . TYR A 1 393 ? -22.799 -4.177 9.085 1.00 85.50 393 TYR A O 1
ATOM 3109 N N . ARG A 1 394 ? -23.577 -3.063 10.863 1.00 86.56 394 ARG A N 1
ATOM 3110 C CA . ARG A 1 394 ? -24.643 -2.373 10.112 1.00 86.56 394 ARG A CA 1
ATOM 3111 C C . ARG A 1 394 ? -24.083 -1.370 9.107 1.00 86.56 394 ARG A C 1
ATOM 3113 O O . ARG A 1 394 ? -24.606 -1.294 7.999 1.00 86.56 394 ARG A O 1
ATOM 3120 N N . SER A 1 395 ? -23.002 -0.671 9.449 1.00 87.19 395 SER A N 1
ATOM 3121 C CA . SER A 1 395 ? -22.264 0.187 8.511 1.00 87.19 395 SER A CA 1
ATOM 3122 C C . SER A 1 395 ? -21.595 -0.618 7.389 1.00 87.19 395 SER A C 1
ATOM 3124 O O . SER A 1 395 ? -21.583 -0.183 6.242 1.00 87.19 395 SER A O 1
ATOM 3126 N N . ALA A 1 396 ? -21.114 -1.836 7.661 1.00 87.38 396 ALA A N 1
ATOM 3127 C CA . ALA A 1 396 ? -20.668 -2.737 6.595 1.00 87.38 396 ALA A CA 1
ATOM 3128 C C . ALA A 1 396 ? -21.832 -3.178 5.676 1.00 87.38 396 ALA A C 1
ATOM 3130 O O . ALA A 1 396 ? -21.660 -3.216 4.457 1.00 87.38 396 ALA A O 1
ATOM 3131 N N . LEU A 1 397 ? -23.019 -3.455 6.234 1.00 83.50 397 LEU A N 1
ATOM 3132 C CA . LEU A 1 397 ? -24.217 -3.848 5.473 1.00 83.50 397 LEU A CA 1
ATOM 3133 C C . LEU A 1 397 ? -24.855 -2.710 4.668 1.00 83.50 397 LEU A C 1
ATOM 3135 O O . LEU A 1 397 ? -25.426 -2.973 3.614 1.00 83.50 397 LEU A O 1
ATOM 3139 N N . SER A 1 398 ? -24.770 -1.456 5.119 1.00 86.06 398 SER A N 1
ATOM 3140 C CA . SER A 1 398 ? -25.268 -0.315 4.336 1.00 86.06 398 SER A CA 1
ATOM 3141 C C . SER A 1 398 ? -24.401 -0.034 3.103 1.00 86.06 398 SER A C 1
ATOM 3143 O O . SER A 1 398 ? -24.908 0.469 2.103 1.00 86.06 398 SER A O 1
ATOM 3145 N N . LEU A 1 399 ? -23.116 -0.405 3.152 1.00 85.38 399 LEU A N 1
ATOM 3146 C CA . LEU A 1 399 ? -22.186 -0.353 2.020 1.00 85.38 399 LEU A CA 1
ATOM 3147 C C . LEU A 1 399 ? -22.296 -1.581 1.103 1.00 85.38 399 LEU A C 1
ATOM 3149 O O . LEU A 1 399 ? -22.174 -1.449 -0.112 1.00 85.38 399 LEU A O 1
ATOM 3153 N N . ASN A 1 400 ? -22.508 -2.773 1.670 1.00 81.38 400 ASN A N 1
ATOM 3154 C CA . ASN A 1 400 ? -22.713 -4.014 0.926 1.00 81.38 400 ASN A CA 1
ATOM 3155 C C . ASN A 1 400 ? -23.787 -4.877 1.607 1.00 81.38 400 ASN A C 1
ATOM 3157 O O . ASN A 1 400 ? -23.498 -5.650 2.526 1.00 81.38 400 ASN A O 1
ATOM 3161 N N . SER A 1 401 ? -25.022 -4.780 1.111 1.00 78.31 401 SER A N 1
ATOM 3162 C CA . SER A 1 401 ? -26.201 -5.448 1.678 1.00 78.31 401 SER A CA 1
ATOM 3163 C C . SER A 1 401 ? -26.117 -6.975 1.690 1.00 78.31 401 SER A C 1
ATOM 3165 O O . SER A 1 401 ? -26.778 -7.611 2.507 1.00 78.31 401 SER A O 1
ATOM 3167 N N . ASN A 1 402 ? -25.289 -7.562 0.821 1.00 78.50 402 ASN A N 1
ATOM 3168 C CA . ASN A 1 402 ? -25.138 -9.010 0.669 1.00 78.50 402 ASN A CA 1
ATOM 3169 C C . ASN A 1 402 ? -23.865 -9.546 1.356 1.00 78.50 402 ASN A C 1
ATOM 3171 O O . ASN A 1 402 ? -23.434 -10.668 1.089 1.00 78.50 402 ASN A O 1
ATOM 3175 N N . CYS A 1 403 ? -23.244 -8.766 2.247 1.00 83.31 403 CYS A N 1
ATOM 3176 C CA . CYS A 1 403 ? -22.072 -9.198 3.003 1.00 83.31 403 CYS A CA 1
ATOM 3177 C C . CYS A 1 403 ? -22.438 -10.261 4.060 1.00 83.31 403 CYS A C 1
ATOM 3179 O O . CYS A 1 403 ? -22.847 -9.937 5.177 1.00 83.31 403 CYS A O 1
ATOM 3181 N N . ALA A 1 404 ? -22.258 -11.541 3.718 1.00 83.38 404 ALA A N 1
ATOM 3182 C CA . ALA A 1 404 ? -22.561 -12.677 4.596 1.00 83.38 404 ALA A CA 1
ATOM 3183 C C . ALA A 1 404 ? -21.824 -12.621 5.951 1.00 83.38 404 ALA A C 1
ATOM 3185 O O . ALA A 1 404 ? -22.401 -12.965 6.983 1.00 83.38 404 ALA A O 1
ATOM 3186 N N . GLU A 1 405 ? -20.580 -12.132 5.963 1.00 87.25 405 GLU A N 1
ATOM 3187 C CA . GLU A 1 405 ? -19.796 -11.932 7.188 1.00 87.25 405 GLU A CA 1
ATOM 3188 C C . GLU A 1 405 ? -20.461 -10.903 8.115 1.00 87.25 405 GLU A C 1
ATOM 3190 O O . GLU A 1 405 ? -20.657 -11.180 9.297 1.00 87.25 405 GLU A O 1
ATOM 3195 N N . ALA A 1 406 ? -20.910 -9.763 7.578 1.00 82.75 406 ALA A N 1
ATOM 3196 C CA . ALA A 1 406 ? -21.600 -8.741 8.364 1.00 82.75 406 ALA A CA 1
ATOM 3197 C C . ALA A 1 406 ? -23.006 -9.177 8.816 1.00 82.75 406 ALA A C 1
ATOM 3199 O O . ALA A 1 406 ? -23.430 -8.810 9.913 1.00 82.75 406 ALA A O 1
ATOM 3200 N N . LEU A 1 407 ? -23.717 -9.991 8.022 1.00 78.81 407 LEU A N 1
ATOM 3201 C CA . LEU A 1 407 ? -24.992 -10.600 8.426 1.00 78.81 407 LEU A CA 1
ATOM 3202 C C . LEU A 1 407 ? -24.800 -11.559 9.614 1.00 78.81 407 LEU A C 1
ATOM 3204 O O . LEU A 1 407 ? -25.496 -11.432 10.623 1.00 78.81 407 LEU A O 1
ATOM 3208 N N . SER A 1 408 ? -23.828 -12.475 9.527 1.00 83.31 408 SER A N 1
ATOM 3209 C CA . SER A 1 408 ? -23.499 -13.404 10.619 1.00 83.31 408 SER A CA 1
ATOM 3210 C C . SER A 1 408 ? -22.972 -12.661 11.853 1.00 83.31 408 SER A C 1
ATOM 3212 O O . SER A 1 408 ? -23.371 -12.963 12.978 1.00 83.31 408 SER A O 1
ATOM 3214 N N . GLY A 1 409 ? -22.138 -11.637 11.648 1.00 86.12 409 GLY A N 1
ATOM 3215 C CA . GLY A 1 409 ? -21.650 -10.738 12.691 1.00 86.12 409 GLY A CA 1
ATOM 3216 C C . GLY A 1 409 ? -22.780 -10.023 13.432 1.00 86.12 409 GLY A C 1
ATOM 3217 O O . GLY A 1 409 ? -22.827 -10.072 14.659 1.00 86.12 409 GLY A O 1
ATOM 3218 N N . CYS A 1 410 ? -23.750 -9.452 12.706 1.00 82.38 410 CYS A N 1
ATOM 3219 C CA . CYS A 1 410 ? -24.949 -8.846 13.296 1.00 82.38 410 CYS A CA 1
ATOM 3220 C C . CYS A 1 410 ? -25.757 -9.840 14.139 1.00 82.38 410 CYS A C 1
ATOM 3222 O O . CYS A 1 410 ? -26.201 -9.487 15.230 1.00 82.38 410 CYS A O 1
ATOM 3224 N N . GLN A 1 411 ? -25.962 -11.067 13.647 1.00 80.94 411 GLN A N 1
ATOM 3225 C CA . GLN A 1 411 ? -26.700 -12.104 14.377 1.00 80.94 411 GLN A CA 1
ATOM 3226 C C . GLN A 1 411 ? -25.988 -12.482 15.683 1.00 80.94 411 GLN A C 1
ATOM 3228 O O . GLN A 1 411 ? -26.621 -12.478 16.736 1.00 80.94 411 GLN A O 1
ATOM 3233 N N . LYS A 1 412 ? -24.671 -12.722 15.635 1.00 86.31 412 LYS A N 1
ATOM 3234 C CA . LYS A 1 412 ? -23.855 -13.047 16.818 1.00 86.31 412 LYS A CA 1
ATOM 3235 C C . LYS A 1 412 ? -23.817 -11.897 17.828 1.00 86.31 412 LYS A C 1
ATOM 3237 O O . LYS A 1 412 ? -24.021 -12.130 19.015 1.00 86.31 412 LYS A O 1
ATOM 3242 N N . ALA A 1 413 ? -23.609 -10.661 17.366 1.00 85.94 413 ALA A N 1
ATOM 3243 C CA . ALA A 1 413 ? -23.629 -9.466 18.214 1.00 85.94 413 ALA A CA 1
ATOM 3244 C C . ALA A 1 413 ? -24.979 -9.300 18.928 1.00 85.94 413 ALA A C 1
ATOM 3246 O O . ALA A 1 413 ? -25.031 -9.014 20.122 1.00 85.94 413 ALA A O 1
ATOM 3247 N N . LYS A 1 414 ? -26.078 -9.535 18.202 1.00 76.31 414 LYS A N 1
ATOM 3248 C CA . LYS A 1 414 ? -27.437 -9.456 18.736 1.00 76.31 414 LYS A CA 1
ATOM 3249 C C . LYS A 1 414 ? -27.731 -10.554 19.765 1.00 76.31 414 LYS A C 1
ATOM 3251 O O . LYS A 1 414 ? -28.208 -10.230 20.846 1.00 76.31 414 LYS A O 1
ATOM 3256 N N . GLN A 1 415 ? -27.379 -11.808 19.481 1.00 80.12 415 GLN A N 1
ATOM 3257 C CA . GLN A 1 415 ? -27.526 -12.918 20.434 1.00 80.12 415 GLN A CA 1
ATOM 3258 C C . GLN A 1 415 ? -26.713 -12.688 21.717 1.00 80.12 415 GLN A C 1
ATOM 3260 O O . GLN A 1 415 ? -27.202 -12.953 22.812 1.00 80.12 415 GLN A O 1
ATOM 3265 N N . ALA A 1 416 ? -25.496 -12.144 21.601 1.00 80.81 416 ALA A N 1
ATOM 3266 C CA . ALA A 1 416 ? -24.678 -11.791 22.758 1.00 80.81 416 ALA A CA 1
ATOM 3267 C C . ALA A 1 416 ? -25.343 -10.700 23.623 1.00 80.81 416 ALA A C 1
ATOM 3269 O O . ALA A 1 416 ? -25.457 -10.873 24.837 1.00 80.81 416 ALA A O 1
ATOM 3270 N N . LEU A 1 417 ? -25.869 -9.629 23.011 1.00 75.06 417 LEU A N 1
ATOM 3271 C CA . LEU A 1 417 ? -26.643 -8.591 23.713 1.00 75.06 417 LEU A CA 1
ATOM 3272 C C . LEU A 1 417 ? -27.897 -9.154 24.402 1.00 75.06 417 LEU A C 1
ATOM 3274 O O . LEU A 1 417 ? -28.170 -8.820 25.554 1.00 75.06 417 LEU A O 1
ATOM 3278 N N . GLU A 1 418 ? -28.642 -10.031 23.728 1.00 68.88 418 GLU A N 1
ATOM 3279 C CA . GLU A 1 418 ? -29.832 -10.694 24.281 1.00 68.88 418 GLU A CA 1
ATOM 3280 C C . GLU A 1 418 ? -29.470 -11.598 25.474 1.00 68.88 418 GLU A C 1
ATOM 3282 O O . GLU A 1 418 ? -30.162 -11.580 26.491 1.00 68.88 418 GLU A O 1
ATOM 3287 N N . SER A 1 419 ? -28.340 -12.314 25.407 1.00 74.62 419 SER A N 1
ATOM 3288 C CA . SER A 1 419 ? -27.854 -13.158 26.510 1.00 74.62 419 SER A CA 1
ATOM 3289 C C . SER A 1 419 ? -27.416 -12.366 27.751 1.00 74.62 419 SER A C 1
ATOM 3291 O O . SER A 1 419 ? -27.616 -12.828 28.872 1.00 74.62 419 SER A O 1
ATOM 3293 N N . LEU A 1 420 ? -26.869 -11.156 27.570 1.00 67.00 420 LEU A N 1
ATOM 3294 C CA . LEU A 1 420 ? -26.438 -10.279 28.665 1.00 67.00 420 LEU A CA 1
ATOM 3295 C C . LEU A 1 420 ? -27.593 -9.533 29.344 1.00 67.00 420 LEU A C 1
ATOM 3297 O O . LEU A 1 420 ? -27.470 -9.139 30.501 1.00 67.00 420 LEU A O 1
ATOM 3301 N N . THR A 1 421 ? -28.689 -9.291 28.623 1.00 60.00 421 THR A N 1
ATOM 3302 C CA . THR A 1 421 ? -29.790 -8.427 29.089 1.00 60.00 421 THR A CA 1
ATOM 3303 C C . THR A 1 421 ? -30.941 -9.184 29.749 1.00 60.00 421 THR A C 1
ATOM 3305 O O . THR A 1 421 ? -31.818 -8.553 30.336 1.00 60.00 421 THR A O 1
ATOM 3308 N N . GLY A 1 422 ? -30.956 -10.521 29.691 1.00 49.09 422 GLY A N 1
ATOM 3309 C CA . GLY A 1 422 ? -31.860 -11.385 30.466 1.00 49.09 422 GLY A CA 1
ATOM 3310 C C . GLY A 1 422 ? -33.356 -11.305 30.119 1.00 49.09 422 GLY A C 1
ATOM 3311 O O . GLY A 1 422 ? -34.127 -12.119 30.615 1.00 49.09 422 GLY A O 1
ATOM 3312 N N . ASN A 1 423 ? -33.773 -10.369 29.260 1.00 44.38 423 ASN A N 1
ATOM 3313 C CA . ASN A 1 423 ? -35.160 -10.145 28.852 1.00 44.38 423 ASN A CA 1
ATOM 3314 C C . ASN A 1 423 ? -35.260 -10.037 27.323 1.00 44.38 423 ASN A C 1
ATOM 3316 O O . ASN A 1 423 ? -35.031 -8.985 26.721 1.00 44.38 423 ASN A O 1
ATOM 3320 N N . SER A 1 424 ? -35.653 -11.143 26.693 1.00 43.44 424 SER A N 1
ATOM 3321 C CA . SER A 1 424 ? -35.580 -11.416 25.249 1.00 43.44 424 SER A CA 1
ATOM 3322 C C . SER A 1 424 ? -36.552 -10.634 24.346 1.00 43.44 424 SER A C 1
ATOM 3324 O O . SER A 1 424 ? -36.728 -10.994 23.183 1.00 43.44 424 SER A O 1
ATOM 3326 N N . GLN A 1 425 ? -37.190 -9.567 24.839 1.00 42.19 425 GLN A N 1
ATOM 3327 C CA . GLN A 1 425 ? -38.196 -8.804 24.082 1.00 42.19 425 GLN A CA 1
ATOM 3328 C C . GLN A 1 425 ? -37.940 -7.293 23.995 1.00 42.19 425 GLN A C 1
ATOM 3330 O O . GLN A 1 425 ? -38.468 -6.668 23.079 1.00 42.19 425 GLN A O 1
ATOM 3335 N N . VAL A 1 426 ? -37.093 -6.708 24.851 1.00 46.09 426 VAL A N 1
ATOM 3336 C CA . VAL A 1 426 ? -36.791 -5.262 24.792 1.00 46.09 426 VAL A CA 1
ATOM 3337 C C . VAL A 1 426 ? -35.765 -4.977 23.683 1.00 46.09 426 VAL A C 1
ATOM 3339 O O . VAL A 1 426 ? -36.081 -4.315 22.700 1.00 46.09 426 VAL A O 1
ATOM 3342 N N . ALA A 1 427 ? -34.592 -5.622 23.718 1.00 39.34 427 ALA A N 1
ATOM 3343 C CA . ALA A 1 427 ? -33.523 -5.396 22.731 1.00 39.34 427 ALA A CA 1
ATOM 3344 C C . ALA A 1 427 ? -33.919 -5.712 21.266 1.00 39.34 427 ALA A C 1
ATOM 3346 O O . ALA A 1 427 ? -33.446 -5.070 20.317 1.00 39.34 427 ALA A O 1
ATOM 3347 N N . PHE A 1 428 ? -34.807 -6.692 21.048 1.00 37.00 428 PHE A N 1
ATOM 3348 C CA . PHE A 1 428 ? -35.267 -7.054 19.702 1.00 37.00 428 PHE A CA 1
ATOM 3349 C C . PHE A 1 428 ? -36.153 -5.953 19.096 1.00 37.00 428 PHE A C 1
ATOM 3351 O O . PHE A 1 428 ? -36.002 -5.642 17.909 1.00 37.00 428 PHE A O 1
ATOM 3358 N N . ASN A 1 429 ? -36.997 -5.340 19.934 1.00 40.38 429 ASN A N 1
ATOM 3359 C CA . ASN A 1 429 ? -37.906 -4.238 19.620 1.00 40.38 429 ASN A CA 1
ATOM 3360 C C . ASN A 1 429 ? -37.324 -2.846 19.919 1.00 40.38 429 ASN A C 1
ATOM 3362 O O . ASN A 1 429 ? -38.088 -1.885 19.924 1.00 40.38 429 ASN A O 1
ATOM 3366 N N . ASP A 1 430 ? -35.996 -2.720 20.025 1.00 43.78 430 ASP A N 1
ATOM 3367 C CA . ASP A 1 430 ? -35.271 -1.435 19.984 1.00 43.78 430 ASP A CA 1
ATOM 3368 C C . ASP A 1 430 ? -34.364 -1.305 18.744 1.00 43.78 430 ASP A C 1
ATOM 3370 O O . ASP A 1 430 ? -34.176 -0.231 18.187 1.00 43.78 430 ASP A O 1
ATOM 3374 N N . SER A 1 431 ? -33.800 -2.391 18.207 1.00 40.81 431 SER A N 1
ATOM 3375 C CA . SER A 1 431 ? -32.714 -2.230 17.219 1.00 40.81 431 SER A CA 1
ATOM 3376 C C . SER A 1 431 ? -33.147 -1.931 15.767 1.00 40.81 431 SER A C 1
ATOM 3378 O O . SER A 1 431 ? -32.296 -1.564 14.954 1.00 40.81 431 SER A O 1
ATOM 3380 N N . LYS A 1 432 ? -34.422 -2.113 15.400 1.00 36.84 432 LYS A N 1
ATOM 3381 C CA . LYS A 1 432 ? -34.985 -1.764 14.066 1.00 36.84 432 LYS A CA 1
ATOM 3382 C C . LYS A 1 432 ? -36.056 -0.678 14.172 1.00 36.84 432 LYS A C 1
ATOM 3384 O O . LYS A 1 432 ? -36.241 0.121 13.260 1.00 36.84 432 LYS A O 1
ATOM 3389 N N . THR A 1 433 ? -36.717 -0.679 15.317 1.00 37.78 433 THR A N 1
ATOM 3390 C CA . THR A 1 433 ? -37.574 0.365 15.856 1.00 37.78 433 THR A CA 1
ATOM 3391 C C . THR A 1 433 ? -36.793 1.635 16.134 1.00 37.78 433 THR A C 1
ATOM 3393 O O . THR A 1 433 ? -37.156 2.569 15.461 1.00 37.78 433 THR A O 1
ATOM 3396 N N . CYS A 1 434 ? -35.736 1.727 16.961 1.00 40.78 434 CYS A N 1
ATOM 3397 C CA . CYS A 1 434 ? -35.164 3.018 17.422 1.00 40.78 434 CYS A CA 1
ATOM 3398 C C . CYS A 1 434 ? -34.983 4.079 16.335 1.00 40.78 434 CYS A C 1
ATOM 3400 O O . CYS A 1 434 ? -35.470 5.183 16.488 1.00 40.78 434 CYS A O 1
ATOM 3402 N N . ILE A 1 435 ? -34.450 3.776 15.154 1.00 42.88 435 ILE A N 1
ATOM 3403 C CA . ILE A 1 435 ? -34.346 4.816 14.106 1.00 42.88 435 ILE A CA 1
ATOM 3404 C C . ILE A 1 435 ? -35.735 5.376 13.680 1.00 42.88 435 ILE A C 1
ATOM 3406 O O . ILE A 1 435 ? -35.854 6.530 13.271 1.00 42.88 435 ILE A O 1
ATOM 3410 N N . ALA A 1 436 ? -36.800 4.583 13.810 1.00 38.97 436 ALA A N 1
ATOM 3411 C CA . ALA A 1 436 ? -38.213 4.935 13.656 1.00 38.97 436 ALA A CA 1
ATOM 3412 C C . ALA A 1 436 ? -38.944 5.322 14.970 1.00 38.97 436 ALA A C 1
ATOM 3414 O O . ALA A 1 436 ? -39.773 6.226 14.916 1.00 38.97 436 ALA A O 1
ATOM 3415 N N . SER A 1 437 ? -38.663 4.697 16.122 1.00 44.59 437 SER A N 1
ATOM 3416 C CA . SER A 1 437 ? -39.262 5.017 17.426 1.00 44.59 437 SER A CA 1
ATOM 3417 C C . SER A 1 437 ? -38.589 6.212 18.077 1.00 44.59 437 SER A C 1
ATOM 3419 O O . SER A 1 437 ? -39.326 7.081 18.495 1.00 44.59 437 SER A O 1
ATOM 3421 N N . ASP A 1 438 ? -37.269 6.400 18.006 1.00 45.06 438 ASP A N 1
ATOM 3422 C CA . ASP A 1 438 ? -36.643 7.708 18.239 1.00 45.06 438 ASP A CA 1
ATOM 3423 C C . ASP A 1 438 ? -37.300 8.731 17.299 1.00 45.06 438 ASP A C 1
ATOM 3425 O O . ASP A 1 438 ? -37.781 9.748 17.765 1.00 45.06 438 ASP A O 1
ATOM 3429 N N . ARG A 1 439 ? -37.481 8.474 15.992 1.00 51.81 439 ARG A N 1
ATOM 3430 C CA . ARG A 1 439 ? -38.206 9.420 15.101 1.00 51.81 439 ARG A CA 1
ATOM 3431 C C . ARG A 1 439 ? -39.670 9.704 15.485 1.00 51.81 439 ARG A C 1
ATOM 3433 O O . ARG A 1 439 ? -40.200 10.722 15.033 1.00 51.81 439 ARG A O 1
ATOM 3440 N N . VAL A 1 440 ? -40.329 8.850 16.269 1.00 54.66 440 VAL A N 1
ATOM 3441 C CA . VAL A 1 440 ? -41.706 9.048 16.761 1.00 54.66 440 VAL A CA 1
ATOM 3442 C C . VAL A 1 440 ? -41.707 9.679 18.158 1.00 54.66 440 VAL A C 1
ATOM 3444 O O . VAL A 1 440 ? -42.389 10.678 18.364 1.00 54.66 440 VAL A O 1
ATOM 3447 N N . GLU A 1 441 ? -40.887 9.189 19.083 1.00 58.84 441 GLU A N 1
ATOM 3448 C CA . GLU A 1 441 ? -40.644 9.753 20.411 1.00 58.84 441 GLU A CA 1
ATOM 3449 C C . GLU A 1 441 ? -40.089 11.179 20.310 1.00 58.84 441 GLU A C 1
ATOM 3451 O O . GLU A 1 441 ? -40.562 12.060 21.017 1.00 58.84 441 GLU A O 1
ATOM 3456 N N . LEU A 1 442 ? -39.188 11.462 19.363 1.00 60.78 442 LEU A N 1
ATOM 3457 C CA . LEU A 1 442 ? -38.684 12.807 19.054 1.00 60.78 442 LEU A CA 1
ATOM 3458 C C . LEU A 1 442 ? -39.806 13.783 18.671 1.00 60.78 442 LEU A C 1
ATOM 3460 O O . LEU A 1 442 ? -39.709 14.959 19.007 1.00 60.78 442 LEU A O 1
ATOM 3464 N N . LYS A 1 443 ? -40.874 13.311 18.010 1.00 66.12 443 LYS A N 1
ATOM 3465 C CA . LYS A 1 443 ? -42.081 14.119 17.744 1.00 66.12 443 LYS A CA 1
ATOM 3466 C C . LYS A 1 443 ? -42.966 14.261 18.985 1.00 66.12 443 LYS A C 1
ATOM 3468 O O . LYS A 1 443 ? -43.666 15.255 19.120 1.00 66.12 443 LYS A O 1
ATOM 3473 N N . GLN A 1 444 ? -42.933 13.289 19.895 1.00 71.94 444 GLN A N 1
ATOM 3474 C CA . GLN A 1 444 ? -43.668 13.329 21.162 1.00 71.94 444 GLN A CA 1
ATOM 3475 C C . GLN A 1 444 ? -42.953 14.150 22.250 1.00 71.94 444 GLN A C 1
ATOM 3477 O O . GLN A 1 444 ? -43.621 14.584 23.188 1.00 71.94 444 GLN A O 1
ATOM 3482 N N . ILE A 1 445 ? -41.646 14.439 22.128 1.00 77.81 445 ILE A N 1
ATOM 3483 C CA . ILE A 1 445 ? -40.901 15.298 23.073 1.00 77.81 445 ILE A CA 1
ATOM 3484 C C . ILE A 1 445 ? -41.619 16.632 23.293 1.00 77.81 445 ILE A C 1
ATOM 3486 O O . ILE A 1 445 ? -41.723 17.090 24.428 1.00 77.81 445 ILE A O 1
ATOM 3490 N N . GLU A 1 446 ? -42.155 17.245 22.236 1.00 79.00 446 GLU A N 1
ATOM 3491 C CA . GLU A 1 446 ? -42.848 18.535 22.328 1.00 79.00 446 GLU A CA 1
ATOM 3492 C C . GLU A 1 446 ? -44.080 18.482 23.250 1.00 79.00 446 GLU A C 1
ATOM 3494 O O . GLU A 1 446 ? -44.404 19.479 23.896 1.00 79.00 446 GLU A O 1
ATOM 3499 N N . THR A 1 447 ? -44.712 17.313 23.392 1.00 81.56 447 THR A N 1
ATOM 3500 C CA . THR A 1 447 ? -45.888 17.100 24.257 1.00 81.56 447 THR A CA 1
ATOM 3501 C C . THR A 1 447 ? -45.564 16.709 25.703 1.00 81.56 447 THR A C 1
ATOM 3503 O O . THR A 1 447 ? -46.474 16.683 26.525 1.00 81.56 447 THR A O 1
ATOM 3506 N N . LEU A 1 448 ? -44.300 16.425 26.042 1.00 85.31 448 LEU A N 1
ATOM 3507 C CA . LEU A 1 448 ? -43.922 16.013 27.400 1.00 85.31 448 LEU A CA 1
ATOM 3508 C C . LEU A 1 448 ? -44.048 17.164 28.407 1.00 85.31 448 LEU A C 1
ATOM 3510 O O . LEU A 1 448 ? -43.639 18.295 28.129 1.00 85.31 448 LEU A O 1
ATOM 3514 N N . SER A 1 449 ? -44.526 16.848 29.612 1.00 87.12 449 SER A N 1
ATOM 3515 C CA . SER A 1 449 ? -44.417 17.735 30.773 1.00 87.12 449 SER A CA 1
ATOM 3516 C C . SER A 1 449 ? -42.977 17.799 31.306 1.00 87.12 449 SER A C 1
ATOM 3518 O O . SER A 1 449 ? -42.116 16.995 30.940 1.00 87.12 449 SER A O 1
ATOM 3520 N N . PHE A 1 450 ? -42.690 18.761 32.192 1.00 87.94 450 PHE A N 1
ATOM 3521 C CA . PHE A 1 450 ? -41.341 18.961 32.739 1.00 87.94 450 PHE A CA 1
ATOM 3522 C C . PHE A 1 450 ? -40.795 17.712 33.453 1.00 87.94 450 PHE A C 1
ATOM 3524 O O . PHE A 1 450 ? -39.667 17.297 33.189 1.00 87.94 450 PHE A O 1
ATOM 3531 N N . THR A 1 451 ? -41.600 17.093 34.320 1.00 82.25 451 THR A N 1
ATOM 3532 C CA . THR A 1 451 ? -41.209 15.912 35.105 1.00 82.25 451 THR A CA 1
ATOM 3533 C C . THR A 1 451 ? -40.968 14.694 34.217 1.00 82.25 451 THR A C 1
ATOM 3535 O O . THR A 1 451 ? -39.978 13.988 34.398 1.00 82.25 451 THR A O 1
ATOM 3538 N N . GLU A 1 452 ? -41.812 14.478 33.206 1.00 80.69 452 GLU A N 1
ATOM 3539 C CA . GLU A 1 452 ? -41.632 13.403 32.225 1.00 80.69 452 GLU A CA 1
ATOM 3540 C C . GLU A 1 452 ? -40.400 13.626 31.346 1.00 80.69 452 GLU A C 1
ATOM 3542 O O . GLU A 1 452 ? -39.653 12.682 31.094 1.00 80.69 452 GLU A O 1
ATOM 3547 N N . ALA A 1 453 ? -40.165 14.859 30.886 1.00 84.81 453 ALA A N 1
ATOM 3548 C CA . ALA A 1 453 ? -39.002 15.201 30.074 1.00 84.81 453 ALA A CA 1
ATOM 3549 C C . ALA A 1 453 ? -37.693 15.031 30.864 1.00 84.81 453 ALA A C 1
ATOM 3551 O O . ALA A 1 453 ? -36.718 14.486 30.343 1.00 84.81 453 ALA A O 1
ATOM 3552 N N . LEU A 1 454 ? -37.672 15.433 32.136 1.00 84.81 454 LEU A N 1
ATOM 3553 C CA . LEU A 1 454 ? -36.515 15.252 33.011 1.00 84.81 454 LEU A CA 1
ATOM 3554 C C . LEU A 1 454 ? -36.261 13.763 33.303 1.00 84.81 454 LEU A C 1
ATOM 3556 O O . LEU A 1 454 ? -35.141 13.291 33.106 1.00 84.81 454 LEU A O 1
ATOM 3560 N N . ALA A 1 455 ? -37.297 12.998 33.666 1.00 77.50 455 ALA A N 1
ATOM 3561 C CA . ALA A 1 455 ? -37.178 11.567 33.954 1.00 77.50 455 ALA A CA 1
ATOM 3562 C C . ALA A 1 455 ? -36.780 10.736 32.717 1.00 77.50 455 ALA A C 1
ATOM 3564 O O . ALA A 1 455 ? -35.828 9.958 32.781 1.00 77.50 455 ALA A O 1
ATOM 3565 N N . LYS A 1 456 ? -37.453 10.928 31.570 1.00 82.75 456 LYS A N 1
ATOM 3566 C CA . LYS A 1 456 ? -37.116 10.243 30.306 1.00 82.75 456 LYS A CA 1
ATOM 3567 C C . LYS A 1 456 ? -35.739 10.652 29.791 1.00 82.75 456 LYS A C 1
ATOM 3569 O O . LYS A 1 456 ? -34.994 9.805 29.308 1.00 82.75 456 LYS A O 1
ATOM 3574 N N . GLY A 1 457 ? -35.386 11.932 29.913 1.00 82.81 457 GLY A N 1
ATOM 3575 C CA . GLY A 1 457 ? -34.077 12.450 29.530 1.00 82.81 457 GLY A CA 1
ATOM 3576 C C . GLY A 1 457 ? -32.937 11.848 30.353 1.00 82.81 457 GLY A C 1
ATOM 3577 O O . GLY A 1 457 ? -31.927 11.439 29.786 1.00 82.81 457 GLY A O 1
ATOM 3578 N N . TYR A 1 458 ? -33.116 11.734 31.672 1.00 80.38 458 TYR A N 1
ATOM 3579 C CA . TYR A 1 458 ? -32.151 11.097 32.570 1.00 80.38 458 TYR A CA 1
ATOM 3580 C C . TYR A 1 458 ? -32.042 9.579 32.347 1.00 80.38 458 TYR A C 1
ATOM 3582 O O . TYR A 1 458 ? -30.932 9.049 32.288 1.00 80.38 458 TYR A O 1
ATOM 3590 N N . ALA A 1 459 ? -33.167 8.878 32.159 1.00 73.75 459 ALA A N 1
ATOM 3591 C CA . ALA A 1 459 ? -33.170 7.451 31.828 1.00 73.75 459 ALA A CA 1
ATOM 3592 C C . ALA A 1 459 ? -32.420 7.180 30.512 1.00 73.75 459 ALA A C 1
ATOM 3594 O O . ALA A 1 459 ? -31.468 6.406 30.491 1.00 73.75 459 ALA A O 1
ATOM 3595 N N . ALA A 1 460 ? -32.746 7.919 29.448 1.00 76.50 460 ALA A N 1
ATOM 3596 C CA . ALA A 1 460 ? -32.064 7.807 28.162 1.00 76.50 460 ALA A CA 1
ATOM 3597 C C . ALA A 1 460 ? -30.562 8.123 28.233 1.00 76.50 460 ALA A C 1
ATOM 3599 O O . ALA A 1 460 ? -29.778 7.549 27.478 1.00 76.50 460 ALA A O 1
ATOM 3600 N N . LEU A 1 461 ? -30.146 9.015 29.138 1.00 76.38 461 LEU A N 1
ATOM 3601 C CA . LEU A 1 461 ? -28.734 9.291 29.389 1.00 76.38 461 LEU A CA 1
ATOM 3602 C C . LEU A 1 461 ? -28.037 8.063 29.992 1.00 76.38 461 LEU A C 1
ATOM 3604 O O . LEU A 1 461 ? -26.960 7.693 29.530 1.00 76.38 461 LEU A O 1
ATOM 3608 N N . ARG A 1 462 ? -28.667 7.387 30.963 1.00 73.00 462 ARG A N 1
ATOM 3609 C CA . ARG A 1 462 ? -28.162 6.118 31.522 1.00 73.00 462 ARG A CA 1
ATOM 3610 C C . ARG A 1 462 ? -28.111 4.988 30.489 1.00 73.00 462 ARG A C 1
ATOM 3612 O O . ARG A 1 462 ? -27.206 4.165 30.566 1.00 73.00 462 ARG A O 1
ATOM 3619 N N . ASP A 1 463 ? -29.028 4.984 29.524 1.00 71.25 463 ASP A N 1
ATOM 3620 C CA . ASP A 1 463 ? -29.054 4.030 28.404 1.00 71.25 463 ASP A CA 1
ATOM 3621 C C . ASP A 1 463 ? -28.008 4.340 27.306 1.00 71.25 463 ASP A C 1
ATOM 3623 O O . ASP A 1 463 ? -27.921 3.617 26.315 1.00 71.25 463 ASP A O 1
ATOM 3627 N N . GLY A 1 464 ? -27.257 5.446 27.413 1.00 71.56 464 GLY A N 1
ATOM 3628 C CA . GLY A 1 464 ? -26.316 5.899 26.378 1.00 71.56 464 GLY A CA 1
ATOM 3629 C C . GLY A 1 464 ? -26.973 6.514 25.131 1.00 71.56 464 GLY A C 1
ATOM 3630 O O . GLY A 1 464 ? -26.297 6.771 24.135 1.00 71.56 464 GLY A O 1
ATOM 3631 N N . ARG A 1 465 ? -28.284 6.794 25.154 1.00 76.50 465 ARG A N 1
ATOM 3632 C CA . ARG A 1 465 ? -29.048 7.381 24.036 1.00 76.50 465 ARG A CA 1
ATOM 3633 C C . ARG A 1 465 ? -28.868 8.905 23.969 1.00 76.50 465 ARG A C 1
ATOM 3635 O O . ARG A 1 465 ? -29.821 9.673 24.115 1.00 76.50 465 ARG A O 1
ATOM 3642 N N . CYS A 1 466 ? -27.631 9.354 23.741 1.00 78.06 466 CYS A N 1
ATOM 3643 C CA . CYS A 1 466 ? -27.205 10.756 23.861 1.00 78.06 466 CYS A CA 1
ATOM 3644 C C . CYS A 1 466 ? -28.016 11.755 23.013 1.00 78.06 466 CYS A C 1
ATOM 3646 O O . CYS A 1 466 ? -28.279 12.866 23.474 1.00 78.06 466 CYS A O 1
ATOM 3648 N N . GLU A 1 467 ? -28.446 11.395 21.798 1.00 78.81 467 GLU A N 1
ATOM 3649 C CA . GLU A 1 467 ? -29.209 12.301 20.920 1.00 78.81 467 GLU A CA 1
ATOM 3650 C C . GLU A 1 467 ? -30.637 12.542 21.442 1.00 78.81 467 GLU A C 1
ATOM 3652 O O . GLU A 1 467 ? -31.088 13.691 21.528 1.00 78.81 467 GLU A O 1
ATOM 3657 N N . PHE A 1 468 ? -31.326 11.471 21.848 1.00 81.56 468 PHE A N 1
ATOM 3658 C CA . PHE A 1 468 ? -32.653 11.550 22.456 1.00 81.56 468 PHE A CA 1
ATOM 3659 C C . PHE A 1 468 ? -32.588 12.244 23.821 1.00 81.56 468 PHE A C 1
ATOM 3661 O O . PHE A 1 468 ? -33.300 13.225 24.032 1.00 81.56 468 PHE A O 1
ATOM 3668 N N . ALA A 1 469 ? -31.663 11.834 24.700 1.00 85.06 469 ALA A N 1
ATOM 3669 C CA . ALA A 1 469 ? -31.426 12.486 25.989 1.00 85.06 469 ALA A CA 1
ATOM 3670 C C . ALA A 1 469 ? -31.211 14.001 25.824 1.00 85.06 469 ALA A C 1
ATOM 3672 O O . ALA A 1 469 ? -31.885 14.800 26.471 1.00 85.06 469 ALA A O 1
ATOM 3673 N N . THR A 1 470 ? -30.348 14.413 24.888 1.00 86.81 470 THR A N 1
ATOM 3674 C CA . THR A 1 470 ? -30.073 15.832 24.602 1.00 86.81 470 THR A CA 1
ATOM 3675 C C . THR A 1 470 ? -31.328 16.612 24.206 1.00 86.81 470 THR A C 1
ATOM 3677 O O . THR A 1 47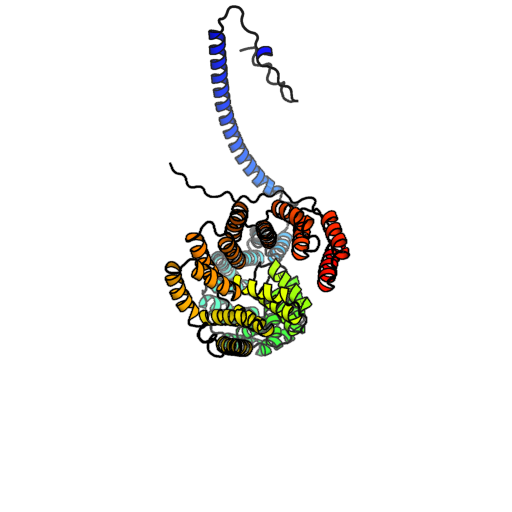0 ? -31.526 17.732 24.681 1.00 86.81 470 THR A O 1
ATOM 3680 N N . ARG A 1 471 ? -32.186 16.069 23.332 1.00 86.50 471 ARG A N 1
ATOM 3681 C CA . ARG A 1 471 ? -33.404 16.773 22.886 1.00 86.50 471 ARG A CA 1
ATOM 3682 C C . ARG A 1 471 ? -34.484 16.804 23.967 1.00 86.50 471 ARG A C 1
ATOM 3684 O O . ARG A 1 471 ? -35.074 17.860 24.193 1.00 86.50 471 ARG A O 1
ATOM 3691 N N . THR A 1 472 ? -34.681 15.703 24.685 1.00 87.75 472 THR A N 1
ATOM 3692 C CA . THR A 1 472 ? -35.655 15.611 25.780 1.00 87.75 472 THR A CA 1
ATOM 3693 C C . THR A 1 472 ? -35.262 16.527 26.947 1.00 87.75 472 THR A C 1
ATOM 3695 O O . THR A 1 472 ? -36.097 17.256 27.480 1.00 87.75 472 THR A O 1
ATOM 3698 N N . LEU A 1 473 ? -33.970 16.613 27.280 1.00 90.81 473 LEU A N 1
ATOM 3699 C CA . LEU A 1 473 ? -33.471 17.521 28.319 1.00 90.81 473 LEU A CA 1
ATOM 3700 C C . LEU A 1 473 ? -33.452 18.991 27.862 1.00 90.81 473 LEU A C 1
ATOM 3702 O O . LEU A 1 473 ? -33.724 19.876 28.673 1.00 90.81 473 LEU A O 1
ATOM 3706 N N . LYS A 1 474 ? -33.248 19.282 26.565 1.00 92.12 474 LYS A N 1
ATOM 3707 C CA . LYS A 1 474 ? -33.506 20.628 26.006 1.00 92.12 474 LYS A CA 1
ATOM 3708 C C . LYS A 1 474 ? -34.962 21.047 26.217 1.00 92.12 474 LYS A C 1
ATOM 3710 O O . LYS A 1 474 ? -35.194 22.187 26.610 1.00 92.12 474 LYS A O 1
ATOM 3715 N N . ARG A 1 475 ? -35.930 20.139 26.036 1.00 90.19 475 ARG A N 1
ATOM 3716 C CA . ARG A 1 475 ? -37.347 20.407 26.336 1.00 90.19 475 ARG A CA 1
ATOM 3717 C C . ARG A 1 475 ? -37.587 20.660 27.826 1.00 90.19 475 ARG A C 1
ATOM 3719 O O . ARG A 1 475 ? -38.265 21.627 28.156 1.00 90.19 475 ARG A O 1
ATOM 3726 N N . ALA A 1 476 ? -36.988 19.872 28.721 1.00 90.56 476 ALA A N 1
ATOM 3727 C CA . ALA A 1 476 ? -37.086 20.110 30.166 1.00 90.56 476 ALA A CA 1
ATOM 3728 C C . ALA A 1 476 ? -36.566 21.512 30.558 1.00 90.56 476 ALA A C 1
ATOM 3730 O O . ALA A 1 476 ? -37.243 22.247 31.275 1.00 90.56 476 ALA A O 1
ATOM 3731 N N . VAL A 1 477 ? -35.418 21.935 30.012 1.00 93.38 477 VAL A N 1
ATOM 3732 C CA . VAL A 1 477 ? -34.855 23.282 30.240 1.00 93.38 477 VAL A CA 1
ATOM 3733 C C . VAL A 1 477 ? -35.697 24.394 29.594 1.00 93.38 477 VAL A C 1
ATOM 3735 O O . VAL A 1 477 ? -35.763 25.489 30.143 1.00 93.38 477 VAL A O 1
ATOM 3738 N N . GLN A 1 478 ? -36.374 24.147 28.466 1.00 91.44 478 GLN A N 1
ATOM 3739 C CA . GLN A 1 478 ? -37.333 25.106 27.891 1.00 91.44 478 GLN A CA 1
ATOM 3740 C C . GLN A 1 478 ? -38.571 25.296 28.778 1.00 91.44 478 GLN A C 1
ATOM 3742 O O . GLN A 1 478 ? -39.051 26.418 28.912 1.00 91.44 478 GLN A O 1
ATOM 3747 N N . LEU A 1 479 ? -39.089 24.211 29.364 1.00 90.50 479 LEU A N 1
ATOM 3748 C CA . LEU A 1 479 ? -40.276 24.235 30.223 1.00 90.50 479 LEU A CA 1
ATOM 3749 C C . LEU A 1 479 ? -39.992 24.876 31.587 1.00 90.50 479 LEU A C 1
ATOM 3751 O O . LEU A 1 479 ? -40.828 25.618 32.094 1.00 90.50 479 LEU A O 1
ATOM 3755 N N . GLN A 1 480 ? -38.810 24.632 32.165 1.00 91.69 480 GLN A N 1
ATOM 3756 C CA . GLN A 1 480 ? -38.384 25.267 33.413 1.00 91.69 480 GLN A CA 1
ATOM 3757 C C . GLN A 1 480 ? -36.927 25.765 33.324 1.00 91.69 480 GLN A C 1
ATOM 3759 O O . GLN A 1 480 ? -36.005 25.102 33.811 1.00 91.69 480 GLN A O 1
ATOM 3764 N N . PRO A 1 481 ? -36.696 26.974 32.768 1.00 89.81 481 PRO A N 1
ATOM 3765 C CA . PRO A 1 481 ? -35.352 27.532 32.583 1.00 89.81 481 PRO A CA 1
ATOM 3766 C C . PRO A 1 481 ? -34.545 27.732 33.870 1.00 89.81 481 PRO A C 1
ATOM 3768 O O . PRO A 1 481 ? -33.321 27.842 33.802 1.00 89.81 481 PRO A O 1
ATOM 3771 N N . ASN A 1 482 ? -35.195 27.756 35.034 1.00 89.19 482 ASN A N 1
ATOM 3772 C CA . ASN A 1 482 ? -34.540 27.936 36.333 1.00 89.19 482 ASN A CA 1
ATOM 3773 C C . ASN A 1 482 ? -34.242 26.602 37.050 1.00 89.19 482 ASN A C 1
ATOM 3775 O O . ASN A 1 482 ? -33.802 26.614 38.195 1.00 89.19 482 ASN A O 1
ATOM 3779 N N . SER A 1 483 ? -34.465 25.448 36.406 1.00 90.56 483 SER A N 1
ATOM 3780 C CA . SER A 1 483 ? -34.073 24.148 36.964 1.00 90.56 483 SER A CA 1
ATOM 3781 C C . SER A 1 483 ? -32.571 23.904 36.777 1.00 90.56 483 SER A C 1
ATOM 3783 O O . SER A 1 483 ? -32.099 23.649 35.665 1.00 90.56 483 SER A O 1
ATOM 3785 N N . ALA A 1 484 ? -31.819 23.955 37.880 1.00 89.56 484 ALA A N 1
ATOM 3786 C CA . ALA A 1 484 ? -30.407 23.571 37.912 1.00 89.56 484 ALA A CA 1
ATOM 3787 C C . ALA A 1 484 ? -30.212 22.095 37.509 1.00 89.56 484 ALA A C 1
ATOM 3789 O O . ALA A 1 484 ? -29.346 21.784 36.693 1.00 89.56 484 ALA A O 1
ATOM 3790 N N . GLU A 1 485 ? -31.075 21.198 37.995 1.00 88.69 485 GLU A N 1
ATOM 3791 C CA . GLU A 1 485 ? -31.028 19.762 37.696 1.00 88.69 485 GLU A CA 1
ATOM 3792 C C . GLU A 1 485 ? -31.211 19.469 36.194 1.00 88.69 485 GLU A C 1
ATOM 3794 O O . GLU A 1 485 ? -30.390 18.775 35.589 1.00 88.69 485 GLU A O 1
ATOM 3799 N N . ALA A 1 486 ? -32.227 20.062 35.552 1.00 89.69 486 ALA A N 1
ATOM 3800 C CA . ALA A 1 486 ? -32.461 19.880 34.117 1.00 89.69 486 ALA A CA 1
ATOM 3801 C C . ALA A 1 486 ? -31.260 20.351 33.278 1.00 89.69 486 ALA A C 1
ATOM 3803 O O . ALA A 1 486 ? -30.867 19.691 32.312 1.00 89.69 486 ALA A O 1
ATOM 3804 N N . ARG A 1 487 ? -30.642 21.476 33.668 1.00 93.00 487 ARG A N 1
ATOM 3805 C CA . ARG A 1 487 ? -29.442 22.015 33.012 1.00 93.00 487 ARG A CA 1
ATOM 3806 C C . ARG A 1 487 ? -28.207 21.148 33.246 1.00 93.00 487 ARG A C 1
ATOM 3808 O O . ARG A 1 487 ? -27.434 20.974 32.308 1.00 93.00 487 ARG A O 1
ATOM 3815 N N . ARG A 1 488 ? -28.043 20.557 34.434 1.00 92.44 488 ARG A N 1
ATOM 3816 C CA . ARG A 1 488 ? -26.965 19.604 34.746 1.00 92.44 488 ARG A CA 1
ATOM 3817 C C . ARG A 1 488 ? -27.054 18.344 33.893 1.00 92.44 488 ARG A C 1
ATOM 3819 O O . ARG A 1 488 ? -26.061 17.956 33.276 1.00 92.44 488 ARG A O 1
ATOM 3826 N N . TYR A 1 489 ? -28.224 17.708 33.823 1.00 91.31 489 TYR A N 1
ATOM 3827 C CA . TYR A 1 489 ? -28.393 16.526 32.973 1.00 91.31 489 TYR A CA 1
ATOM 3828 C C . TYR A 1 489 ? -28.227 16.881 31.494 1.00 91.31 489 TYR A C 1
ATOM 3830 O O . TYR A 1 489 ? -27.578 16.132 30.765 1.00 91.31 489 TYR A O 1
ATOM 3838 N N . LEU A 1 490 ? -28.729 18.040 31.048 1.00 92.88 490 LEU A N 1
ATOM 3839 C CA . LEU A 1 490 ? -28.500 18.504 29.681 1.00 92.88 490 LEU A CA 1
ATOM 3840 C C . LEU A 1 490 ? -27.006 18.722 29.393 1.00 92.88 490 LEU A C 1
ATOM 3842 O O . LEU A 1 490 ? -26.526 18.303 28.344 1.00 92.88 490 LEU A O 1
ATOM 3846 N N . ALA A 1 491 ? -26.257 19.333 30.313 1.00 90.69 491 ALA A N 1
ATOM 3847 C CA . ALA A 1 491 ? -24.813 19.497 30.169 1.00 90.69 491 ALA A CA 1
ATOM 3848 C C . ALA A 1 491 ? -24.094 18.150 30.034 1.00 90.69 491 ALA A C 1
ATOM 3850 O O . ALA A 1 491 ? -23.209 18.012 29.195 1.00 90.69 491 ALA A O 1
ATOM 3851 N N . PHE A 1 492 ? -24.501 17.151 30.821 1.00 89.75 492 PHE A N 1
ATOM 3852 C CA . PHE A 1 492 ? -23.947 15.803 30.743 1.00 89.75 492 PHE A CA 1
ATOM 3853 C C . PHE A 1 492 ? -24.257 15.148 29.387 1.00 89.75 492 PHE A C 1
ATOM 3855 O O . PHE A 1 492 ? -23.337 14.690 28.716 1.00 89.75 492 PHE A O 1
ATOM 3862 N N . ALA A 1 493 ? -25.510 15.204 28.920 1.00 87.94 493 ALA A N 1
ATOM 3863 C CA . ALA A 1 493 ? -25.895 14.682 27.605 1.00 87.94 493 ALA A CA 1
ATOM 3864 C C . ALA A 1 493 ? -25.104 15.341 26.460 1.00 87.94 493 ALA A C 1
ATOM 3866 O O . ALA A 1 493 ? -24.658 14.657 25.541 1.00 87.94 493 ALA A O 1
ATOM 3867 N N . LEU A 1 494 ? -24.879 16.657 26.544 1.00 87.12 494 LEU A N 1
ATOM 3868 C CA . LEU A 1 494 ? -24.079 17.416 25.580 1.00 87.12 494 LEU A CA 1
ATOM 3869 C C . LEU A 1 494 ? -22.583 17.060 25.646 1.00 87.12 494 LEU A C 1
ATOM 3871 O O . LEU A 1 494 ? -21.944 16.994 24.600 1.00 87.12 494 LEU A O 1
ATOM 3875 N N . MET A 1 495 ? -22.025 16.791 26.833 1.00 84.50 495 MET A N 1
ATOM 3876 C CA . MET A 1 495 ? -20.631 16.344 26.977 1.00 84.50 495 MET A CA 1
ATOM 3877 C C . MET A 1 495 ? -20.380 14.964 26.362 1.00 84.50 495 MET A C 1
ATOM 3879 O O . MET A 1 495 ? -19.346 14.791 25.713 1.00 84.50 495 MET A O 1
ATOM 3883 N N . GLU A 1 496 ? -21.311 14.022 26.531 1.00 81.44 496 GLU A N 1
ATOM 3884 C CA . GLU A 1 496 ? -21.253 12.695 25.898 1.00 81.44 496 GLU A CA 1
ATOM 3885 C C . GLU A 1 496 ? -21.497 12.780 24.381 1.00 81.44 496 GLU A C 1
ATOM 3887 O O . GLU A 1 496 ? -20.823 12.115 23.600 1.00 81.44 496 GLU A O 1
ATOM 3892 N N . ALA A 1 497 ? -22.385 13.676 23.935 1.00 79.00 497 ALA A N 1
ATOM 3893 C CA . ALA A 1 497 ? -22.613 13.961 22.515 1.00 79.00 497 ALA A CA 1
ATOM 3894 C C . ALA A 1 497 ? -21.488 14.782 21.838 1.00 79.00 497 ALA A C 1
ATOM 3896 O O . ALA A 1 497 ? -21.577 15.068 20.644 1.00 79.00 497 ALA A O 1
ATOM 3897 N N . GLY A 1 498 ? -20.451 15.198 22.576 1.00 80.50 498 GLY A N 1
ATOM 3898 C CA . GLY A 1 498 ? -19.321 15.981 22.057 1.00 80.50 498 GLY A CA 1
ATOM 3899 C C . GLY A 1 498 ? -19.566 17.490 21.881 1.00 80.50 498 GLY A C 1
ATOM 3900 O O . GLY A 1 498 ? -18.651 18.210 21.484 1.00 80.50 498 GLY A O 1
ATOM 3901 N N . ASP A 1 499 ? -20.747 18.010 22.226 1.00 83.81 499 ASP A N 1
ATOM 3902 C CA . ASP A 1 499 ? -21.089 19.442 22.177 1.00 83.81 499 ASP A CA 1
ATOM 3903 C C . ASP A 1 499 ? -20.599 20.174 23.444 1.00 83.81 499 ASP A C 1
ATOM 3905 O O . ASP A 1 499 ? -21.360 20.628 24.306 1.00 83.81 499 ASP A O 1
ATOM 3909 N N . VAL A 1 500 ? -19.271 20.263 23.562 1.00 86.31 500 VAL A N 1
ATOM 3910 C CA . VAL A 1 500 ? -18.568 20.819 24.731 1.00 86.31 500 VAL A CA 1
ATOM 3911 C C . VAL A 1 500 ? -18.943 22.285 24.996 1.00 86.31 500 VAL A C 1
ATOM 3913 O O . VAL A 1 500 ? -19.065 22.690 26.153 1.00 86.31 500 VAL A O 1
ATOM 3916 N N . LEU A 1 501 ? -19.159 23.083 23.944 1.00 86.12 501 LEU A N 1
ATOM 3917 C CA . LEU A 1 501 ? -19.467 24.514 24.065 1.00 86.12 501 LEU A CA 1
ATOM 3918 C C . LEU A 1 501 ? -20.866 24.762 24.638 1.00 86.12 501 LEU A C 1
ATOM 3920 O O . LEU A 1 501 ? -21.039 25.650 25.476 1.00 86.12 501 LEU A O 1
ATOM 3924 N N . ASN A 1 502 ? -21.878 23.992 24.228 1.00 87.31 502 ASN A N 1
ATOM 3925 C CA . ASN A 1 502 ? -23.201 24.137 24.830 1.00 87.31 502 ASN A CA 1
ATOM 3926 C C . ASN A 1 502 ? -23.280 23.480 26.214 1.00 87.31 502 ASN A C 1
ATOM 3928 O O . ASN A 1 502 ? -24.006 23.998 27.063 1.00 87.31 502 ASN A O 1
ATOM 3932 N N . ALA A 1 503 ? -22.502 22.423 26.482 1.00 88.69 503 ALA A N 1
ATOM 3933 C CA . ALA A 1 503 ? -22.367 21.859 27.826 1.00 88.69 503 ALA A CA 1
ATOM 3934 C C . ALA A 1 503 ? -21.807 22.882 28.834 1.00 88.69 503 ALA A C 1
ATOM 3936 O O . ALA A 1 503 ? -22.401 23.087 29.894 1.00 88.69 503 ALA A O 1
ATOM 3937 N N . GLU A 1 504 ? -20.726 23.590 28.476 1.00 89.69 504 GLU A N 1
ATOM 3938 C CA . GLU A 1 504 ? -20.151 24.685 29.276 1.00 89.69 504 GLU A CA 1
ATOM 3939 C C . GLU A 1 504 ? -21.210 25.742 29.624 1.00 89.69 504 GLU A C 1
ATOM 3941 O O . GLU A 1 504 ? -21.361 26.106 30.791 1.00 89.69 504 GLU A O 1
ATOM 3946 N N . ARG A 1 505 ? -21.972 26.211 28.625 1.00 89.62 505 ARG A N 1
ATOM 3947 C CA . ARG A 1 505 ? -23.024 27.225 28.816 1.00 89.62 505 ARG A CA 1
ATOM 3948 C C . ARG A 1 505 ? -24.097 26.774 29.808 1.00 89.62 505 ARG A C 1
ATOM 3950 O O . ARG A 1 505 ? -24.560 27.587 30.604 1.00 89.62 505 ARG A O 1
ATOM 3957 N N . GLN A 1 506 ? -24.491 25.498 29.784 1.00 92.06 506 GLN A N 1
ATOM 3958 C CA . GLN A 1 506 ? -25.462 24.977 30.751 1.00 92.06 506 GLN A CA 1
ATOM 3959 C C . GLN A 1 506 ? -24.881 24.908 32.169 1.00 92.06 506 GLN A C 1
ATOM 3961 O O . GLN A 1 506 ? -25.558 25.327 33.103 1.00 92.06 506 GLN A O 1
ATOM 3966 N N . LEU A 1 507 ? -23.630 24.468 32.340 1.00 89.88 507 LEU A N 1
ATOM 3967 C CA . LEU A 1 507 ? -22.966 24.426 33.653 1.00 89.88 507 LEU A CA 1
ATOM 3968 C C . LEU A 1 507 ? -22.736 25.832 34.232 1.00 89.88 507 LEU A C 1
ATOM 3970 O O . LEU A 1 507 ? -22.936 26.054 35.424 1.00 89.88 507 LEU A O 1
ATOM 3974 N N . GLN A 1 508 ? -22.400 26.814 33.392 1.00 88.44 508 GLN A N 1
ATOM 3975 C CA . GLN A 1 508 ? -22.322 28.220 33.805 1.00 88.44 508 GLN A CA 1
ATOM 3976 C C . GLN A 1 508 ? -23.686 28.768 34.253 1.00 88.44 508 GLN A C 1
ATOM 3978 O O . GLN A 1 508 ? -23.746 29.515 35.229 1.00 88.44 508 GLN A O 1
ATOM 3983 N N . ALA A 1 509 ? -24.780 28.357 33.605 1.00 88.38 509 ALA A N 1
ATOM 3984 C CA . ALA A 1 509 ? -26.133 28.704 34.037 1.00 88.38 509 ALA A CA 1
ATOM 3985 C C . ALA A 1 509 ? -26.540 28.005 35.353 1.00 88.38 509 ALA A C 1
ATOM 3987 O O . ALA A 1 509 ? -27.190 28.634 36.181 1.00 88.38 509 ALA A O 1
ATOM 3988 N N . VAL A 1 510 ? -26.122 26.754 35.603 1.00 90.06 510 VAL A N 1
ATOM 3989 C CA . VAL A 1 510 ? -26.302 26.080 36.913 1.00 90.06 510 VAL A CA 1
ATOM 3990 C C . VAL A 1 510 ? -25.623 26.872 38.036 1.00 90.06 510 VAL A C 1
ATOM 3992 O O . VAL A 1 510 ? -26.241 27.132 39.068 1.00 90.06 510 VAL A O 1
ATOM 3995 N N . ARG A 1 511 ? -24.389 27.333 37.794 1.00 86.12 511 ARG A N 1
ATOM 3996 C CA . ARG A 1 511 ? -23.630 28.213 38.696 1.00 86.12 511 ARG A CA 1
ATOM 3997 C C . ARG A 1 511 ? -24.352 29.538 38.980 1.00 86.12 511 ARG A C 1
ATOM 3999 O O . ARG A 1 511 ? -24.435 29.950 40.130 1.00 86.12 511 ARG A O 1
ATOM 4006 N N . GLN A 1 512 ? -24.949 30.175 37.970 1.00 85.44 512 GLN A N 1
ATOM 4007 C CA . GLN A 1 512 ? -25.752 31.398 38.159 1.00 85.44 512 GLN A CA 1
ATOM 4008 C C . GLN A 1 512 ? -27.052 31.175 38.955 1.00 85.44 512 GLN A C 1
ATOM 4010 O O . GLN A 1 512 ? -27.574 32.120 39.541 1.00 85.44 512 GLN A O 1
ATOM 4015 N N . LEU A 1 513 ? -27.572 29.945 38.989 1.00 86.50 513 LEU A N 1
ATOM 4016 C CA . LEU A 1 513 ? -28.774 29.569 39.741 1.00 86.50 513 LEU A CA 1
ATOM 4017 C C . LEU A 1 513 ? -28.476 29.161 41.200 1.00 86.50 513 LEU A C 1
ATOM 4019 O O . LEU A 1 513 ? -29.392 28.732 41.896 1.00 86.50 513 LEU A O 1
ATOM 4023 N N . ASN A 1 514 ? -27.223 29.279 41.666 1.00 73.81 514 ASN A N 1
ATOM 4024 C CA . ASN A 1 514 ? -26.762 28.848 42.997 1.00 73.81 514 ASN A CA 1
ATOM 4025 C C . ASN A 1 514 ? -27.065 27.367 43.322 1.00 73.81 514 ASN A C 1
ATOM 4027 O O . ASN A 1 514 ? -27.217 26.998 44.484 1.00 73.81 514 ASN A O 1
ATOM 4031 N N . GLY A 1 515 ? -27.144 26.516 42.293 1.00 71.38 515 GLY A N 1
ATOM 4032 C CA . GLY A 1 515 ? -27.422 25.080 42.409 1.00 71.38 515 GLY A CA 1
ATOM 4033 C C . GLY A 1 515 ? -26.202 24.192 42.154 1.00 71.38 515 GLY A C 1
ATOM 4034 O O . GLY A 1 515 ? -26.369 23.098 41.623 1.00 71.38 515 GLY A O 1
ATOM 4035 N N . GLU A 1 516 ? -24.988 24.677 42.438 1.00 75.38 516 GLU A N 1
ATOM 4036 C CA . GLU A 1 516 ? -23.730 23.966 42.159 1.00 75.38 516 GLU A CA 1
ATOM 4037 C C . GLU A 1 516 ? -23.599 22.671 42.976 1.00 75.38 516 GLU A C 1
ATOM 4039 O O . GLU A 1 516 ? -23.626 22.701 44.206 1.00 75.38 516 GLU A O 1
ATOM 4044 N N . GLU A 1 517 ? -23.358 21.543 42.304 1.00 81.81 517 GLU A N 1
ATOM 4045 C CA . GLU A 1 517 ? -22.821 20.338 42.944 1.00 81.81 517 GLU A CA 1
ATOM 4046 C C . GLU A 1 517 ? -21.306 20.211 42.713 1.00 81.81 517 GLU A C 1
ATOM 4048 O O . GLU A 1 517 ? -20.786 20.689 41.700 1.00 81.81 517 GLU A O 1
ATOM 4053 N N . PRO A 1 518 ? -20.563 19.503 43.587 1.00 79.38 518 PRO A N 1
ATOM 4054 C CA . PRO A 1 518 ? -19.133 19.250 43.381 1.00 79.38 518 PRO A CA 1
ATOM 4055 C C . PRO A 1 518 ? -18.841 18.576 42.027 1.00 79.38 518 PRO A C 1
ATOM 4057 O O . PRO A 1 518 ? -17.865 18.904 41.354 1.00 79.38 518 PRO A O 1
ATOM 4060 N N . SER A 1 519 ? -19.737 17.693 41.577 1.00 80.88 519 SER A N 1
ATOM 4061 C CA . SER A 1 519 ? -19.677 17.016 40.276 1.00 80.88 519 SER A CA 1
ATOM 4062 C C . SER A 1 519 ? -19.757 17.978 39.074 1.00 80.88 519 SER A C 1
ATOM 4064 O O . SER A 1 519 ? -19.176 17.697 38.020 1.00 80.88 519 SER A O 1
ATOM 4066 N N . ASP A 1 520 ? -20.415 19.134 39.224 1.00 85.25 520 ASP A N 1
ATOM 4067 C CA . ASP A 1 520 ? -20.540 20.152 38.174 1.00 85.25 520 ASP A CA 1
ATOM 4068 C C . ASP A 1 520 ? -19.206 20.863 37.923 1.00 85.25 520 ASP A C 1
ATOM 4070 O O . ASP A 1 520 ? -18.855 21.124 36.771 1.00 85.25 520 ASP A O 1
ATOM 4074 N N . ASN A 1 521 ? -18.422 21.114 38.979 1.00 85.94 521 ASN A N 1
ATOM 4075 C CA . ASN A 1 521 ? -17.096 21.732 38.873 1.00 85.94 521 ASN A CA 1
ATOM 4076 C C . ASN A 1 521 ? -16.113 20.843 38.097 1.00 85.94 521 ASN A C 1
ATOM 4078 O O . ASN A 1 521 ? -15.387 21.337 37.232 1.00 85.94 521 ASN A O 1
ATOM 4082 N N . ILE A 1 522 ? -16.140 19.528 38.340 1.00 88.38 522 ILE A N 1
ATOM 4083 C CA . ILE A 1 522 ? -15.329 18.536 37.614 1.00 88.38 522 ILE A CA 1
ATOM 4084 C C . ILE A 1 522 ? -15.693 18.537 36.121 1.00 88.38 522 ILE A C 1
ATOM 4086 O O . ILE A 1 522 ? -14.821 18.627 35.252 1.00 88.38 522 ILE A O 1
ATOM 4090 N N . ARG A 1 523 ? -16.994 18.494 35.805 1.00 87.94 523 ARG A N 1
ATOM 4091 C CA . ARG A 1 523 ? -17.501 18.499 34.421 1.00 87.94 523 ARG A CA 1
ATOM 4092 C C . ARG A 1 523 ? -17.182 19.801 33.695 1.00 87.94 523 ARG A C 1
ATOM 4094 O O . ARG A 1 523 ? -16.732 19.769 32.552 1.00 87.94 523 ARG A O 1
ATOM 4101 N N . LEU A 1 524 ? -17.335 20.940 34.368 1.00 88.94 524 LEU A N 1
ATOM 4102 C CA . LEU A 1 524 ? -17.016 22.254 33.815 1.00 88.94 524 LEU A CA 1
ATOM 4103 C C . LEU A 1 524 ? -15.510 22.395 33.547 1.00 88.94 524 LEU A C 1
ATOM 4105 O O . LEU A 1 524 ? -15.121 22.892 32.490 1.00 88.94 524 LEU A O 1
ATOM 4109 N N . ALA A 1 525 ? -14.656 21.893 34.441 1.00 89.00 525 ALA A N 1
ATOM 4110 C CA . ALA A 1 525 ? -13.217 21.842 34.208 1.00 89.00 525 ALA A CA 1
ATOM 4111 C C . ALA A 1 525 ? -12.840 20.908 33.044 1.00 89.00 525 ALA A C 1
ATOM 4113 O O . ALA A 1 525 ? -12.033 21.288 32.198 1.00 89.00 525 ALA A O 1
ATOM 4114 N N . THR A 1 526 ? -13.485 19.742 32.933 1.00 88.19 526 THR A N 1
ATOM 4115 C CA . THR A 1 526 ? -13.309 18.820 31.794 1.00 88.19 526 THR A CA 1
ATOM 4116 C C . THR A 1 526 ? -13.725 19.484 30.474 1.00 88.19 526 THR A C 1
ATOM 4118 O O . THR A 1 526 ? -13.043 19.342 29.458 1.00 88.19 526 THR A O 1
ATOM 4121 N N . ALA A 1 527 ? -14.810 20.266 30.470 1.00 87.31 527 ALA A N 1
ATOM 4122 C CA . ALA A 1 527 ? -15.225 21.052 29.309 1.00 87.31 527 ALA A CA 1
ATOM 4123 C C . ALA A 1 527 ? -14.210 22.160 28.961 1.00 87.31 527 ALA A C 1
ATOM 4125 O O . ALA A 1 527 ? -13.910 22.376 27.783 1.00 87.31 527 ALA A O 1
ATOM 4126 N N . PHE A 1 528 ? -13.614 22.823 29.959 1.00 88.06 528 PHE A N 1
ATOM 4127 C CA . PHE A 1 528 ? -12.536 23.791 29.736 1.00 88.06 528 PHE A CA 1
ATOM 4128 C C . PHE A 1 528 ? -11.263 23.145 29.168 1.00 88.06 528 PHE A C 1
ATOM 4130 O O . PHE A 1 528 ? -10.709 23.684 28.211 1.00 88.06 528 PHE A O 1
ATOM 4137 N N . GLN A 1 529 ? -10.849 21.970 29.656 1.00 85.81 529 GLN A N 1
ATOM 4138 C CA . GLN A 1 529 ? -9.739 21.202 29.074 1.00 85.81 529 GLN A CA 1
ATOM 4139 C C . GLN A 1 529 ? -10.017 20.791 27.622 1.00 85.81 529 GLN A C 1
ATOM 4141 O O . GLN A 1 529 ? -9.210 21.075 26.742 1.00 85.81 529 GLN A O 1
ATOM 4146 N N . LYS A 1 530 ? -11.185 20.185 27.341 1.00 83.00 530 LYS A N 1
ATOM 4147 C CA . LYS A 1 530 ? -11.587 19.778 25.976 1.00 83.00 530 LYS A CA 1
ATOM 4148 C C . LYS A 1 530 ? -11.686 20.954 24.990 1.00 83.00 530 LYS A C 1
ATOM 4150 O O . LYS A 1 530 ? -11.693 20.734 23.786 1.00 83.00 530 LYS A O 1
ATOM 4155 N N . SER A 1 531 ? -11.761 22.190 25.487 1.00 83.50 531 SER A N 1
ATOM 4156 C CA . SER A 1 531 ? -11.774 23.426 24.692 1.00 83.50 531 SER A CA 1
ATOM 4157 C C . SER A 1 531 ? -10.477 24.246 24.805 1.00 83.50 531 SER A C 1
ATOM 4159 O O . SER A 1 531 ? -10.480 25.433 24.486 1.00 83.50 531 SER A O 1
ATOM 4161 N N . GLY A 1 532 ? -9.380 23.639 25.278 1.00 82.50 532 GLY A N 1
ATOM 4162 C CA . GLY A 1 532 ? -8.039 24.239 25.328 1.00 82.50 532 GLY A CA 1
ATOM 4163 C C . GLY A 1 532 ? -7.848 25.369 26.349 1.00 82.50 532 GLY A C 1
ATOM 4164 O O . GLY A 1 532 ? -6.801 26.009 26.374 1.00 82.50 532 GLY A O 1
ATOM 4165 N N . ARG A 1 533 ? -8.836 25.646 27.208 1.00 86.81 533 ARG A N 1
ATOM 4166 C CA . ARG A 1 533 ? -8.812 26.752 28.186 1.00 86.81 533 ARG A CA 1
ATOM 4167 C C . ARG A 1 533 ? -8.321 26.264 29.548 1.00 86.81 533 ARG A C 1
ATOM 4169 O O . ARG A 1 533 ? -9.038 26.339 30.549 1.00 86.81 533 ARG A O 1
ATOM 4176 N N . HIS A 1 534 ? -7.094 25.750 29.565 1.00 85.38 534 HIS A N 1
ATOM 4177 C CA . HIS A 1 534 ? -6.493 25.081 30.722 1.00 85.38 534 HIS A CA 1
ATOM 4178 C C . HIS A 1 534 ? -6.453 25.969 31.976 1.00 85.38 534 HIS A C 1
ATOM 4180 O O . HIS A 1 534 ? -6.823 25.493 33.044 1.00 85.38 534 HIS A O 1
ATOM 4186 N N . ASP A 1 535 ? -6.168 27.269 31.857 1.00 86.38 535 ASP A N 1
ATOM 4187 C CA . ASP A 1 535 ? -6.148 28.211 32.995 1.00 86.38 535 ASP A CA 1
ATOM 4188 C C . ASP A 1 535 ? -7.477 28.242 33.773 1.00 86.38 535 ASP A C 1
ATOM 4190 O O . ASP A 1 535 ? -7.503 28.284 35.006 1.00 86.38 535 ASP A O 1
ATOM 4194 N N . LYS A 1 536 ? -8.607 28.167 33.054 1.00 88.06 536 LYS A N 1
ATOM 4195 C CA . LYS A 1 536 ? -9.950 28.145 33.656 1.00 88.06 536 LYS A CA 1
ATOM 4196 C C . LYS A 1 536 ? -10.246 26.810 34.336 1.00 88.06 536 LYS A C 1
ATOM 4198 O O . LYS A 1 536 ? -10.864 26.801 35.401 1.00 88.06 536 LYS A O 1
ATOM 4203 N N . ALA A 1 537 ? -9.781 25.701 33.756 1.00 89.06 537 ALA A N 1
ATOM 4204 C CA . ALA A 1 537 ? -9.860 24.386 34.388 1.00 89.06 537 ALA A CA 1
ATOM 4205 C C . ALA A 1 537 ? -9.031 24.351 35.684 1.00 89.06 537 ALA A C 1
ATOM 4207 O O . ALA A 1 537 ? -9.548 23.948 36.723 1.00 89.06 537 ALA A O 1
ATOM 4208 N N . ILE A 1 538 ? -7.792 24.859 35.648 1.00 90.12 538 ILE A N 1
ATOM 4209 C CA . ILE A 1 538 ? -6.894 24.962 36.806 1.00 90.12 538 ILE A CA 1
ATOM 4210 C C . ILE A 1 538 ? -7.554 25.762 37.933 1.00 90.12 538 ILE A C 1
ATOM 4212 O O . ILE A 1 538 ? -7.603 25.278 39.061 1.00 90.12 538 ILE A O 1
ATOM 4216 N N . ALA A 1 539 ? -8.102 26.948 37.651 1.00 89.44 539 ALA A N 1
ATOM 4217 C CA . ALA A 1 539 ? -8.719 27.795 38.674 1.00 89.44 539 ALA A CA 1
ATOM 4218 C C . ALA A 1 539 ? -9.905 27.115 39.391 1.00 89.44 539 ALA A C 1
ATOM 4220 O O . ALA A 1 539 ? -10.027 27.204 40.615 1.00 89.44 539 ALA A O 1
ATOM 4221 N N . ILE A 1 540 ? -10.761 26.406 38.646 1.00 89.06 540 ILE A N 1
ATOM 4222 C CA . ILE A 1 540 ? -11.915 25.681 39.204 1.00 89.06 540 ILE A CA 1
ATOM 4223 C C . ILE A 1 540 ? -11.450 24.468 40.012 1.00 89.06 540 ILE A C 1
ATOM 4225 O O . ILE A 1 540 ? -11.847 24.308 41.167 1.00 89.06 540 ILE A O 1
ATOM 4229 N N . LEU A 1 541 ? -10.566 23.647 39.440 1.00 89.00 541 LEU A N 1
ATOM 4230 C CA . LEU A 1 541 ? -10.070 22.434 40.085 1.00 89.00 541 LEU A CA 1
ATOM 4231 C C . LEU A 1 541 ? -9.231 22.743 41.330 1.00 89.00 541 LEU A C 1
ATOM 4233 O O . LEU A 1 541 ? -9.357 22.042 42.325 1.00 89.00 541 LEU A O 1
ATOM 4237 N N . GLN A 1 542 ? -8.438 23.820 41.343 1.00 88.75 542 GLN A N 1
ATOM 4238 C CA . GLN A 1 542 ? -7.712 24.246 42.546 1.00 88.75 542 GLN A CA 1
ATOM 4239 C C . GLN A 1 542 ? -8.655 24.608 43.698 1.00 88.75 542 GLN A C 1
ATOM 4241 O O . GLN A 1 542 ? -8.347 24.302 44.850 1.00 88.75 542 GLN A O 1
ATOM 4246 N N . ASN A 1 543 ? -9.799 25.242 43.420 1.00 87.38 543 ASN A N 1
ATOM 4247 C CA . ASN A 1 543 ? -10.788 25.531 44.457 1.00 87.38 543 ASN A CA 1
ATOM 4248 C C . ASN A 1 543 ? -11.499 24.251 44.928 1.00 87.38 543 ASN A C 1
ATOM 4250 O O . ASN A 1 543 ? -11.635 24.028 46.129 1.00 87.38 543 ASN A O 1
ATOM 4254 N N . HIS A 1 544 ? -11.876 23.380 43.988 1.00 88.25 544 HIS A N 1
ATOM 4255 C CA . HIS A 1 544 ? -12.512 22.094 44.278 1.00 88.25 544 HIS A CA 1
ATOM 4256 C C . HIS A 1 544 ? -11.619 21.191 45.138 1.00 88.25 544 HIS A C 1
ATOM 4258 O O . HIS A 1 544 ? -12.038 20.754 46.202 1.00 88.25 544 HIS A O 1
ATOM 4264 N N . VAL A 1 545 ? -10.357 20.988 44.752 1.00 87.50 545 VAL A N 1
ATOM 4265 C CA . VAL A 1 545 ? -9.391 20.133 45.468 1.00 87.50 545 VAL A CA 1
ATOM 4266 C C . VAL A 1 545 ? -9.020 20.689 46.851 1.00 87.50 545 VAL A C 1
ATOM 4268 O O . VAL A 1 545 ? -8.727 19.921 47.765 1.00 87.50 545 VAL A O 1
ATOM 4271 N N . ARG A 1 546 ? -9.088 22.012 47.070 1.00 85.81 546 ARG A N 1
ATOM 4272 C CA . ARG A 1 546 ? -8.934 22.595 48.420 1.00 85.81 546 ARG A CA 1
ATOM 4273 C C . ARG A 1 546 ? -10.045 22.156 49.377 1.00 85.81 546 ARG A C 1
ATOM 4275 O O . ARG A 1 546 ? -9.765 21.981 50.564 1.00 85.81 546 ARG A O 1
ATOM 4282 N N . GLN A 1 547 ? -11.269 21.999 48.869 1.00 85.12 547 GLN A N 1
ATOM 4283 C CA . GLN A 1 547 ? -12.445 21.569 49.631 1.00 85.12 547 GLN A CA 1
ATOM 4284 C C . GLN A 1 547 ? -12.517 20.034 49.724 1.00 85.12 547 GLN A C 1
ATOM 4286 O O . GLN A 1 547 ? -12.662 19.485 50.813 1.00 85.12 547 GLN A O 1
ATOM 4291 N N . TYR A 1 548 ? -12.317 19.343 48.600 1.00 86.06 548 TYR A N 1
ATOM 4292 C CA . TYR A 1 548 ? -12.417 17.892 48.438 1.00 86.06 548 TYR A CA 1
ATOM 4293 C C . TYR A 1 548 ? -11.030 17.274 48.200 1.00 86.06 548 TYR A C 1
ATOM 4295 O O . TYR A 1 548 ? -10.707 16.791 47.117 1.00 86.06 548 TYR A O 1
ATOM 4303 N N . LYS A 1 549 ? -10.185 17.289 49.239 1.00 81.56 549 LYS A N 1
ATOM 4304 C CA . LYS A 1 549 ? -8.763 16.871 49.177 1.00 81.56 549 LYS A CA 1
ATOM 4305 C C . LYS A 1 549 ? -8.521 15.399 48.812 1.00 81.56 549 LYS A C 1
ATOM 4307 O O . LYS A 1 549 ? -7.382 15.015 48.570 1.00 81.56 549 LYS A O 1
ATOM 4312 N N . THR A 1 550 ? -9.566 14.576 48.818 1.00 81.94 550 THR A N 1
ATOM 4313 C CA . THR A 1 550 ? -9.536 13.143 48.487 1.00 81.94 550 THR A CA 1
ATOM 4314 C C . THR A 1 550 ? -10.253 12.817 47.173 1.00 81.94 550 THR A C 1
ATOM 4316 O O . THR A 1 550 ? -10.418 11.643 46.857 1.00 81.94 550 THR A O 1
ATOM 4319 N N . ASP A 1 551 ? -10.685 13.822 46.402 1.00 84.38 551 ASP A N 1
ATOM 4320 C CA . ASP A 1 551 ? -11.307 13.630 45.088 1.00 84.38 551 ASP A CA 1
ATOM 4321 C C . ASP A 1 551 ? -10.239 13.353 44.019 1.00 84.38 551 ASP A C 1
ATOM 4323 O O . ASP A 1 551 ? -9.641 14.255 43.428 1.00 84.38 551 ASP A O 1
ATOM 4327 N N . VAL A 1 552 ? -9.975 12.067 43.804 1.00 83.56 552 VAL A N 1
ATOM 4328 C CA . VAL A 1 552 ? -8.907 11.574 42.925 1.00 83.56 552 VAL A CA 1
ATOM 4329 C C . VAL A 1 552 ? -9.149 11.962 41.464 1.00 83.56 552 VAL A C 1
ATOM 4331 O O . VAL A 1 552 ? -8.187 12.249 40.754 1.00 83.56 552 VAL A O 1
ATOM 4334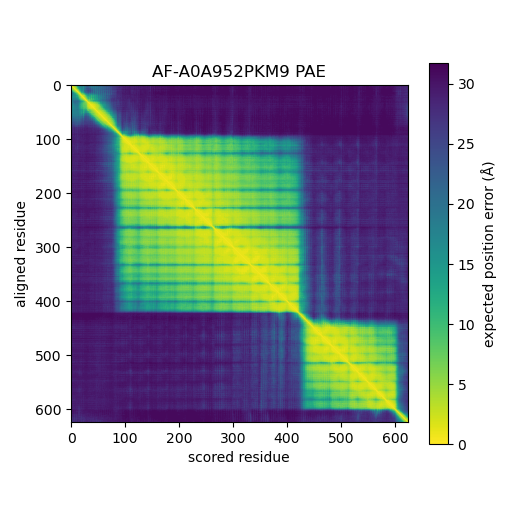 N N . ASP A 1 553 ? -10.403 12.030 41.009 1.00 82.81 553 ASP A N 1
ATOM 4335 C CA . ASP A 1 553 ? -10.724 12.418 39.632 1.00 82.81 553 ASP A CA 1
ATOM 4336 C C . ASP A 1 553 ? -10.445 13.905 39.395 1.00 82.81 553 ASP A C 1
ATOM 4338 O O . ASP A 1 553 ? -9.752 14.255 38.435 1.00 82.81 553 ASP A O 1
ATOM 4342 N N . ALA A 1 554 ? -10.883 14.780 40.306 1.00 86.06 554 ALA A N 1
ATOM 4343 C CA . ALA A 1 554 ? -10.551 16.202 40.247 1.00 86.06 554 ALA A CA 1
ATOM 4344 C C . ALA A 1 554 ? -9.032 16.449 40.326 1.00 86.06 554 ALA A C 1
ATOM 4346 O O . ALA A 1 554 ? -8.507 17.338 39.652 1.00 86.06 554 ALA A O 1
ATOM 4347 N N . ILE A 1 555 ? -8.313 15.644 41.112 1.00 86.88 555 ILE A N 1
ATOM 4348 C CA . ILE A 1 555 ? -6.859 15.747 41.284 1.00 86.88 555 ILE A CA 1
ATOM 4349 C C . ILE A 1 555 ? -6.109 15.281 40.031 1.00 86.88 555 ILE A C 1
ATOM 4351 O O . ILE A 1 555 ? -5.191 15.971 39.590 1.00 86.88 555 ILE A O 1
ATOM 4355 N N . VAL A 1 556 ? -6.519 14.178 39.396 1.00 85.69 556 VAL A N 1
ATOM 4356 C CA . VAL A 1 556 ? -5.941 13.730 38.115 1.00 85.69 556 VAL A CA 1
ATOM 4357 C C . VAL A 1 556 ? -6.177 14.772 37.015 1.00 85.69 556 VAL A C 1
ATOM 4359 O O . VAL A 1 556 ? -5.234 15.127 36.306 1.00 85.69 556 VAL A O 1
ATOM 4362 N N . LEU A 1 557 ? -7.387 15.336 36.922 1.00 87.06 557 LEU A N 1
ATOM 4363 C CA . LEU A 1 557 ? -7.703 16.412 35.972 1.00 87.06 557 LEU A CA 1
ATOM 4364 C C . LEU A 1 557 ? -6.900 17.695 36.254 1.00 87.06 557 LEU A C 1
ATOM 4366 O O . LEU A 1 557 ? -6.503 18.400 35.320 1.00 87.06 557 LEU A O 1
ATOM 4370 N N . LEU A 1 558 ? -6.618 18.008 37.524 1.00 88.94 558 LEU A N 1
ATOM 4371 C CA . LEU A 1 558 ? -5.785 19.157 37.890 1.00 88.94 558 LEU A CA 1
ATOM 4372 C C . LEU A 1 558 ? -4.329 18.920 37.486 1.00 88.94 558 LEU A C 1
ATOM 4374 O O . LEU A 1 558 ? -3.737 19.784 36.845 1.00 88.94 558 LEU A O 1
ATOM 4378 N N . THR A 1 559 ? -3.784 17.740 37.780 1.00 87.06 559 THR A N 1
ATOM 4379 C CA . THR A 1 559 ? -2.451 17.305 37.342 1.00 87.06 559 THR A CA 1
ATOM 4380 C C . THR A 1 559 ? -2.295 17.404 35.823 1.00 87.06 559 THR A C 1
ATOM 4382 O O . THR A 1 559 ? -1.315 17.980 35.354 1.00 87.06 559 THR A O 1
ATOM 4385 N N . ASP A 1 560 ? -3.274 16.927 35.048 1.00 86.75 560 ASP A N 1
ATOM 4386 C CA . ASP A 1 560 ? -3.250 17.030 33.583 1.00 86.75 560 ASP A CA 1
ATOM 4387 C C . ASP A 1 560 ? -3.309 18.482 33.088 1.00 86.75 560 ASP A C 1
ATOM 4389 O O . ASP A 1 560 ? -2.589 18.854 32.162 1.00 86.75 560 ASP A O 1
ATOM 4393 N N . SER A 1 561 ? -4.092 19.339 33.748 1.00 87.19 561 SER A N 1
ATOM 4394 C CA . SER A 1 561 ? -4.140 20.768 33.410 1.00 87.19 561 SER A CA 1
ATOM 4395 C C . SER A 1 561 ? -2.826 21.493 33.741 1.00 87.19 561 SER A C 1
ATOM 4397 O O . SER A 1 561 ? -2.345 22.304 32.948 1.00 87.19 561 SER A O 1
ATOM 4399 N N . LEU A 1 562 ? -2.211 21.182 34.887 1.00 86.38 562 LEU A N 1
ATOM 4400 C CA . LEU A 1 562 ? -0.924 21.749 35.302 1.00 86.38 562 LEU A CA 1
ATOM 4401 C C . LEU A 1 562 ? 0.215 21.326 34.365 1.00 86.38 562 LEU A C 1
ATOM 4403 O O . LEU A 1 562 ? 1.094 22.135 34.083 1.00 86.38 562 LEU A O 1
ATOM 4407 N N . LEU A 1 563 ? 0.178 20.102 33.824 1.00 83.69 563 LEU A N 1
ATOM 4408 C CA . LEU A 1 563 ? 1.128 19.663 32.798 1.00 83.69 563 LEU A CA 1
ATOM 4409 C C . LEU A 1 563 ? 1.025 20.491 31.518 1.00 83.69 563 LEU A C 1
ATOM 4411 O O . LEU A 1 563 ? 2.046 20.945 31.008 1.00 83.69 563 LEU A O 1
ATOM 4415 N N . THR A 1 564 ? -0.193 20.728 31.022 1.00 83.56 564 THR A N 1
ATOM 4416 C CA . THR A 1 564 ? -0.406 21.577 29.837 1.00 83.56 564 THR A CA 1
ATOM 4417 C C . THR A 1 564 ? 0.002 23.036 30.062 1.00 83.56 564 THR A C 1
ATOM 4419 O O . THR A 1 564 ? 0.396 23.703 29.113 1.00 83.56 564 THR A O 1
ATOM 4422 N N . ALA A 1 565 ? -0.014 23.510 31.313 1.00 82.69 565 ALA A N 1
ATOM 4423 C CA . ALA A 1 565 ? 0.497 24.823 31.719 1.00 82.69 565 ALA A CA 1
ATOM 4424 C C . ALA A 1 565 ? 2.009 24.834 32.052 1.00 82.69 565 ALA A C 1
ATOM 4426 O O . ALA A 1 565 ? 2.530 25.841 32.525 1.00 82.69 565 ALA A O 1
ATOM 4427 N N . ASN A 1 566 ? 2.725 23.724 31.825 1.00 82.31 566 ASN A N 1
ATOM 4428 C CA . ASN A 1 566 ? 4.145 23.534 32.151 1.00 82.31 566 ASN A CA 1
ATOM 4429 C C . ASN A 1 566 ? 4.497 23.649 33.660 1.00 82.31 566 ASN A C 1
ATOM 4431 O O . ASN A 1 566 ? 5.667 23.706 34.038 1.00 82.31 566 ASN A O 1
ATOM 4435 N N . GLU A 1 567 ? 3.508 23.591 34.559 1.00 84.69 567 GLU A N 1
ATOM 4436 C CA . GLU A 1 567 ? 3.677 23.606 36.023 1.00 84.69 567 GLU A CA 1
ATOM 4437 C C . GLU A 1 567 ? 3.981 22.201 36.595 1.00 84.69 567 GLU A C 1
ATOM 4439 O O . GLU A 1 567 ? 3.441 21.767 37.619 1.00 84.69 567 GLU A O 1
ATOM 4444 N N . ARG A 1 568 ? 4.874 21.453 35.936 1.00 82.94 568 ARG A N 1
ATOM 4445 C CA . ARG A 1 568 ? 5.190 20.055 36.279 1.00 82.94 568 ARG A CA 1
ATOM 4446 C C . ARG A 1 568 ? 5.631 19.821 37.740 1.00 82.94 568 ARG A C 1
ATOM 4448 O O . ARG A 1 568 ? 5.175 18.826 38.305 1.00 82.94 568 ARG A O 1
ATOM 4455 N N . PRO A 1 569 ? 6.442 20.679 38.398 1.00 85.75 569 PRO A N 1
ATOM 4456 C CA . PRO A 1 569 ? 6.786 20.496 39.813 1.00 85.75 569 PRO A CA 1
ATOM 4457 C C . PRO A 1 569 ? 5.556 20.481 40.729 1.00 85.75 569 PRO A C 1
ATOM 4459 O O . PRO A 1 569 ? 5.428 19.605 41.580 1.00 85.75 569 PRO A O 1
ATOM 4462 N N . ARG A 1 570 ? 4.604 21.389 40.483 1.00 86.25 570 ARG A N 1
ATOM 4463 C CA . ARG A 1 570 ? 3.347 21.510 41.232 1.00 86.25 570 ARG A CA 1
ATOM 4464 C C . ARG A 1 570 ? 2.419 20.318 40.990 1.00 86.25 570 ARG A C 1
ATOM 4466 O O . ARG A 1 570 ? 1.747 19.859 41.908 1.00 86.25 570 ARG A O 1
ATOM 4473 N N . ALA A 1 571 ? 2.414 19.789 39.765 1.00 84.94 571 ALA A N 1
ATOM 4474 C CA . ALA A 1 571 ? 1.681 18.578 39.403 1.00 84.94 571 ALA A CA 1
ATOM 4475 C C . ALA A 1 571 ? 2.214 17.327 40.140 1.00 84.94 571 ALA A C 1
ATOM 4477 O O . ALA A 1 571 ? 1.430 16.506 40.620 1.00 84.94 571 ALA A O 1
ATOM 4478 N N . MET A 1 572 ? 3.542 17.202 40.280 1.00 85.94 572 MET A N 1
ATOM 4479 C CA . MET A 1 572 ? 4.174 16.128 41.064 1.00 85.94 572 MET A CA 1
ATOM 4480 C C . MET A 1 572 ? 3.880 16.258 42.561 1.00 85.94 572 MET A C 1
ATOM 4482 O O . MET A 1 572 ? 3.474 15.277 43.181 1.00 85.94 572 MET A O 1
ATOM 4486 N N . GLU A 1 573 ? 4.041 17.460 43.125 1.00 87.19 573 GLU A N 1
ATOM 4487 C CA . GLU A 1 573 ? 3.761 17.741 44.538 1.00 87.19 573 GLU A CA 1
ATOM 4488 C C . GLU A 1 573 ? 2.306 17.405 44.899 1.00 87.19 573 GLU A C 1
ATOM 4490 O O . GLU A 1 573 ? 2.054 16.730 45.897 1.00 87.19 573 GLU A O 1
ATOM 4495 N N . LEU A 1 574 ? 1.349 17.801 44.053 1.00 87.25 574 LEU A N 1
ATOM 4496 C CA . LEU A 1 574 ? -0.069 17.499 44.240 1.00 87.25 574 LEU A CA 1
ATOM 4497 C C . LEU A 1 574 ? -0.339 15.986 44.290 1.00 87.25 574 LEU A C 1
ATOM 4499 O O . LEU A 1 574 ? -1.058 15.513 45.176 1.00 87.25 574 LEU A O 1
ATOM 4503 N N . CYS A 1 575 ? 0.246 15.219 43.364 1.00 85.12 575 CYS A N 1
ATOM 4504 C CA . CYS A 1 575 ? 0.113 13.762 43.358 1.00 85.12 575 CYS A CA 1
ATOM 4505 C C . CYS A 1 575 ? 0.725 13.147 44.626 1.00 85.12 575 CYS A C 1
ATOM 4507 O O . CYS A 1 575 ? 0.092 12.302 45.258 1.00 85.12 575 CYS A O 1
ATOM 4509 N N . GLU A 1 576 ? 1.908 13.605 45.048 1.00 86.12 576 GLU A N 1
ATOM 4510 C CA . GLU A 1 576 ? 2.573 13.089 46.246 1.00 86.12 576 GLU A CA 1
ATOM 4511 C C . GLU A 1 576 ? 1.788 13.384 47.534 1.00 86.12 576 GLU A C 1
ATOM 4513 O O . GLU A 1 576 ? 1.607 12.490 48.364 1.00 86.12 576 GLU A O 1
ATOM 4518 N N . GLN A 1 577 ? 1.275 14.607 47.691 1.00 85.62 577 GLN A N 1
ATOM 4519 C CA . GLN A 1 577 ? 0.438 14.984 48.833 1.00 85.62 577 GLN A CA 1
ATOM 4520 C C . GLN A 1 577 ? -0.848 14.145 48.880 1.00 85.62 577 GLN A C 1
ATOM 4522 O O . GLN A 1 577 ? -1.210 13.629 49.937 1.00 85.62 577 GLN A O 1
ATOM 4527 N N . THR A 1 578 ? -1.502 13.938 47.734 1.00 84.19 578 THR A N 1
ATOM 4528 C CA . THR A 1 578 ? -2.760 13.177 47.650 1.00 84.19 578 THR A CA 1
ATOM 4529 C C . THR A 1 578 ? -2.562 11.688 47.943 1.00 84.19 578 THR A C 1
ATOM 4531 O O . THR A 1 578 ? -3.358 11.098 48.674 1.00 84.19 578 THR A O 1
ATOM 4534 N N . MET A 1 579 ? -1.469 11.077 47.465 1.00 84.31 579 MET A N 1
ATOM 4535 C CA . MET A 1 579 ? -1.132 9.674 47.764 1.00 84.31 579 MET A CA 1
ATOM 4536 C C . MET A 1 579 ? -1.015 9.384 49.269 1.00 84.31 579 MET A C 1
ATOM 4538 O O . MET A 1 579 ? -1.233 8.248 49.681 1.00 84.31 579 MET A O 1
ATOM 4542 N N . ARG A 1 580 ? -0.674 10.391 50.088 1.00 82.19 580 ARG A N 1
ATOM 4543 C CA . ARG A 1 580 ? -0.590 10.272 51.555 1.00 82.19 580 ARG A CA 1
ATOM 4544 C C . ARG A 1 580 ? -1.952 10.404 52.255 1.00 82.19 580 ARG A C 1
ATOM 4546 O O . ARG A 1 580 ? -2.063 10.015 53.412 1.00 82.19 580 ARG A O 1
ATOM 4553 N N . LEU A 1 581 ? -2.961 10.961 51.581 1.00 81.69 581 LEU A N 1
ATOM 4554 C CA . LEU A 1 581 ? -4.304 11.214 52.125 1.00 81.69 581 LEU A CA 1
ATOM 4555 C C . LEU A 1 581 ? -5.325 10.136 51.731 1.00 81.69 581 LEU A C 1
ATOM 4557 O O . LEU A 1 581 ? -6.270 9.882 52.474 1.00 81.69 581 LEU A O 1
ATOM 4561 N N . VAL A 1 582 ? -5.160 9.514 50.562 1.00 83.38 582 VAL A N 1
ATOM 4562 C CA . VAL A 1 582 ? -6.121 8.545 50.016 1.00 83.38 582 VAL A CA 1
ATOM 4563 C C . VAL A 1 582 ? -5.865 7.142 50.567 1.00 83.38 582 VAL A C 1
ATOM 4565 O O . VAL A 1 582 ? -4.767 6.608 50.443 1.00 83.38 582 VAL A O 1
ATOM 4568 N N . SER A 1 583 ? -6.896 6.513 51.140 1.00 77.81 583 SER A N 1
ATOM 4569 C CA . SER A 1 583 ? -6.814 5.165 51.731 1.00 77.81 583 SER A CA 1
ATOM 4570 C C . SER A 1 583 ? -7.100 4.023 50.744 1.00 77.81 583 SER A C 1
ATOM 4572 O O . SER A 1 583 ? -6.784 2.874 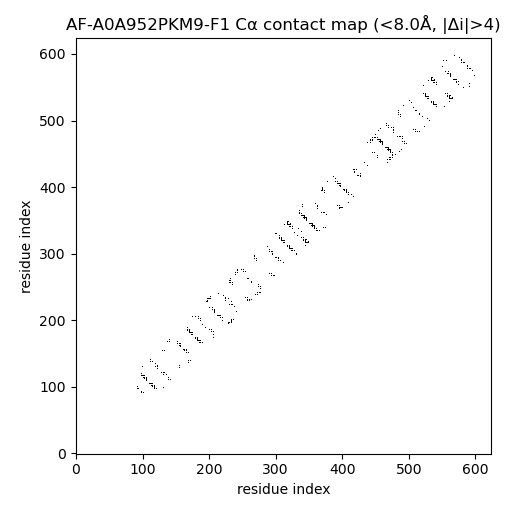51.039 1.00 77.81 583 SER A O 1
ATOM 4574 N N . ASN A 1 584 ? -7.719 4.310 49.593 1.00 83.75 584 ASN A N 1
ATOM 4575 C CA . ASN A 1 584 ? -8.095 3.302 48.597 1.00 83.75 584 ASN A CA 1
ATOM 4576 C C . ASN A 1 584 ? -6.861 2.840 47.789 1.00 83.75 584 ASN A C 1
ATOM 4578 O O . ASN A 1 584 ? -6.256 3.673 47.108 1.00 83.75 584 ASN A O 1
ATOM 4582 N N . PRO A 1 585 ? -6.503 1.538 47.787 1.00 80.00 585 PRO A N 1
ATOM 4583 C CA . PRO A 1 585 ? -5.336 1.041 47.056 1.00 80.00 585 PRO A CA 1
ATOM 4584 C C . PRO A 1 585 ? -5.368 1.333 45.550 1.00 80.00 585 PRO A C 1
ATOM 4586 O O . PRO A 1 585 ? -4.336 1.685 44.986 1.00 80.00 585 PRO A O 1
ATOM 4589 N N . ARG A 1 586 ? -6.543 1.252 44.906 1.00 79.69 586 ARG A N 1
ATOM 4590 C CA . ARG A 1 586 ? -6.683 1.497 43.455 1.00 79.69 586 ARG A CA 1
ATOM 4591 C C . ARG A 1 586 ? -6.392 2.947 43.078 1.00 79.69 586 ARG A C 1
ATOM 4593 O O . ARG A 1 586 ? -5.770 3.219 42.056 1.00 79.69 586 ARG A O 1
ATOM 4600 N N . ASP A 1 587 ? -6.816 3.878 43.924 1.00 80.94 587 ASP A N 1
ATOM 4601 C CA . ASP A 1 587 ? -6.587 5.302 43.705 1.00 80.94 587 ASP A CA 1
ATOM 4602 C C . ASP A 1 587 ? -5.140 5.695 44.024 1.00 80.94 587 ASP A C 1
ATOM 4604 O O . ASP A 1 587 ? -4.547 6.502 43.308 1.00 80.94 587 ASP A O 1
ATOM 4608 N N . GLN A 1 588 ? -4.531 5.077 45.047 1.00 81.06 588 GLN A N 1
ATOM 4609 C CA . GLN A 1 588 ? -3.090 5.198 45.281 1.00 81.06 588 GLN A CA 1
ATOM 4610 C C . GLN A 1 588 ? -2.281 4.691 44.081 1.00 81.06 588 GLN A C 1
ATOM 4612 O O . GLN A 1 588 ? -1.310 5.336 43.696 1.00 81.06 588 GLN A O 1
ATOM 4617 N N . GLU A 1 589 ? -2.663 3.561 43.485 1.00 84.19 589 GLU A N 1
ATOM 4618 C CA . GLU A 1 589 ? -2.006 2.991 42.305 1.00 84.19 589 GLU A CA 1
ATOM 4619 C C . GLU A 1 589 ? -2.124 3.928 41.093 1.00 84.19 589 GLU A C 1
ATOM 4621 O O . GLU A 1 589 ? -1.103 4.341 40.544 1.00 84.19 589 GLU A O 1
ATOM 4626 N N . ARG A 1 590 ? -3.336 4.403 40.779 1.00 82.50 590 ARG A N 1
ATOM 4627 C CA . ARG A 1 590 ? -3.600 5.391 39.716 1.00 82.50 590 ARG A CA 1
ATOM 4628 C C . ARG A 1 590 ? -2.795 6.690 39.887 1.00 82.50 590 ARG A C 1
ATOM 4630 O O . ARG A 1 590 ? -2.282 7.237 38.909 1.00 82.50 590 ARG A O 1
ATOM 4637 N N . LEU A 1 591 ? -2.646 7.187 41.119 1.00 84.19 591 LEU A N 1
ATOM 4638 C CA . LEU A 1 591 ? -1.812 8.360 41.417 1.00 84.19 591 LEU A CA 1
ATOM 4639 C C . LEU A 1 591 ? -0.307 8.056 41.317 1.00 84.19 591 LEU A C 1
ATOM 4641 O O . LEU A 1 591 ? 0.446 8.899 40.826 1.00 84.19 591 LEU A O 1
ATOM 4645 N N . ARG A 1 592 ? 0.142 6.858 41.720 1.00 84.62 592 ARG A N 1
ATOM 4646 C CA . ARG A 1 592 ? 1.542 6.410 41.585 1.00 84.62 592 ARG A CA 1
ATOM 4647 C C . ARG A 1 592 ? 1.954 6.252 40.127 1.00 84.62 592 ARG A C 1
ATOM 4649 O O . ARG A 1 592 ? 3.033 6.714 39.769 1.00 84.62 592 ARG A O 1
ATOM 4656 N N . GLU A 1 593 ? 1.115 5.652 39.286 1.00 84.31 593 GLU A N 1
ATOM 4657 C CA . GLU A 1 593 ? 1.354 5.553 37.840 1.00 84.31 593 GLU A CA 1
ATOM 4658 C C . GLU A 1 593 ? 1.519 6.942 37.217 1.00 84.31 593 GLU A C 1
ATOM 4660 O O . GLU A 1 593 ? 2.498 7.200 36.512 1.00 84.31 593 GLU A O 1
ATOM 4665 N N . LYS A 1 594 ? 0.613 7.873 37.550 1.00 82.31 594 LYS A N 1
ATOM 4666 C CA . LYS A 1 594 ? 0.689 9.266 37.095 1.00 82.31 594 LYS A CA 1
ATOM 4667 C C . LYS A 1 594 ? 1.981 9.940 37.569 1.00 82.31 594 LYS A C 1
ATOM 4669 O O . LYS A 1 594 ? 2.680 10.544 36.761 1.00 82.31 594 LYS A O 1
ATOM 4674 N N . PHE A 1 595 ? 2.346 9.786 38.843 1.00 85.06 595 PHE A N 1
ATOM 4675 C CA . PHE A 1 595 ? 3.588 10.319 39.412 1.00 85.06 595 PHE A CA 1
ATOM 4676 C C . PHE A 1 595 ? 4.851 9.717 38.767 1.00 85.06 595 PHE A C 1
ATOM 4678 O O . PHE A 1 595 ? 5.824 10.429 38.524 1.00 85.06 595 PHE A O 1
ATOM 4685 N N . LEU A 1 596 ? 4.849 8.425 38.430 1.00 82.75 596 LEU A N 1
ATOM 4686 C CA . LEU A 1 596 ? 5.960 7.771 37.733 1.00 82.75 596 LEU A CA 1
ATOM 4687 C C . LEU A 1 596 ? 6.084 8.246 36.281 1.00 82.75 596 LEU A C 1
ATOM 4689 O O . LEU A 1 596 ? 7.195 8.539 35.838 1.00 82.75 596 LEU A O 1
ATOM 4693 N N . ALA A 1 597 ? 4.972 8.417 35.561 1.00 79.25 597 ALA A N 1
ATOM 4694 C CA . ALA A 1 597 ? 4.974 9.042 34.237 1.00 79.25 597 ALA A CA 1
ATOM 4695 C C . ALA A 1 597 ? 5.524 10.482 34.299 1.00 79.25 597 ALA A C 1
ATOM 4697 O O . ALA A 1 597 ? 6.402 10.846 33.515 1.00 79.25 597 ALA A O 1
ATOM 4698 N N . LEU A 1 598 ? 5.100 11.255 35.307 1.00 80.69 598 LEU A N 1
ATOM 4699 C CA . LEU A 1 598 ? 5.611 12.595 35.620 1.00 80.69 598 LEU A CA 1
ATOM 4700 C C . LEU A 1 598 ? 7.086 12.635 36.032 1.00 80.69 598 LEU A C 1
ATOM 4702 O O . LEU A 1 598 ? 7.701 13.699 35.954 1.00 80.69 598 LEU A O 1
ATOM 4706 N N . LYS A 1 599 ? 7.667 11.521 36.482 1.00 78.88 599 LYS A N 1
ATOM 4707 C CA . LYS A 1 599 ? 9.085 11.418 36.849 1.00 78.88 599 LYS A CA 1
ATOM 4708 C C . LYS A 1 599 ? 9.950 10.993 35.661 1.00 78.88 599 LYS A C 1
ATOM 4710 O O . LYS A 1 599 ? 11.029 11.547 35.472 1.00 78.88 599 LYS A O 1
ATOM 4715 N N . ASN A 1 600 ? 9.457 10.066 34.842 1.00 71.50 600 ASN A N 1
ATOM 4716 C CA . ASN A 1 600 ? 10.228 9.394 33.792 1.00 71.50 600 ASN A CA 1
ATOM 4717 C C . ASN A 1 600 ? 10.256 10.137 32.443 1.00 71.50 600 ASN A C 1
ATOM 4719 O O . ASN A 1 600 ? 11.083 9.821 31.591 1.00 71.50 600 ASN A O 1
ATOM 4723 N N . SER A 1 601 ? 9.391 11.130 32.219 1.00 62.25 601 SER A N 1
ATOM 4724 C CA . SER A 1 601 ? 9.475 11.991 31.031 1.00 62.25 601 SER A CA 1
ATOM 4725 C C . SER A 1 601 ? 10.692 12.929 31.114 1.00 62.25 601 SER A C 1
ATOM 4727 O O . SER A 1 601 ? 10.687 13.871 31.909 1.00 62.25 601 SER A O 1
ATOM 4729 N N . ASN A 1 602 ? 11.739 12.715 30.313 1.00 44.50 602 ASN A N 1
ATOM 4730 C CA . ASN A 1 602 ? 12.906 13.610 30.299 1.00 44.50 602 ASN A CA 1
ATOM 4731 C C . ASN A 1 602 ? 12.522 15.061 29.928 1.00 44.50 602 ASN A C 1
ATOM 4733 O O . ASN A 1 602 ? 11.633 15.261 29.098 1.00 44.50 602 ASN A O 1
ATOM 4737 N N . PRO A 1 603 ? 13.193 16.083 30.491 1.00 43.28 603 PRO A N 1
ATOM 4738 C CA . PRO A 1 603 ? 13.082 17.455 30.012 1.00 43.28 603 PRO A CA 1
ATOM 4739 C C . PRO A 1 603 ? 13.894 17.606 28.716 1.00 43.28 603 PRO A C 1
ATOM 4741 O O . PRO A 1 603 ? 15.084 17.907 28.755 1.00 43.28 603 PRO A O 1
ATOM 4744 N N . VAL A 1 604 ? 13.256 17.376 27.567 1.00 34.44 604 VAL A N 1
ATOM 4745 C CA . VAL A 1 604 ? 13.854 17.615 26.244 1.00 34.44 604 VAL A CA 1
ATOM 4746 C C . VAL A 1 604 ? 13.082 18.727 25.538 1.00 34.44 604 VAL A C 1
ATOM 4748 O O . VAL A 1 604 ? 11.909 18.574 25.218 1.00 34.44 604 VAL A O 1
ATOM 4751 N N . GLU A 1 605 ? 13.775 19.850 25.353 1.00 38.53 605 GLU A N 1
ATOM 4752 C CA . GLU A 1 605 ? 13.592 20.855 24.297 1.00 38.53 605 GLU A CA 1
ATOM 4753 C C . GLU A 1 605 ? 12.148 21.243 23.914 1.00 38.53 605 GLU A C 1
ATOM 4755 O O . GLU A 1 605 ? 11.592 20.803 22.913 1.00 38.53 605 GLU A O 1
ATOM 4760 N N . SER A 1 606 ? 11.591 22.214 24.648 1.00 31.38 606 SER A N 1
ATOM 4761 C CA . SER A 1 606 ? 10.577 23.146 24.116 1.00 31.38 606 SER A CA 1
ATOM 4762 C C . SER A 1 606 ? 11.043 24.608 24.183 1.00 31.38 606 SER A C 1
ATOM 4764 O O . SER A 1 606 ? 10.262 25.538 24.374 1.00 31.38 606 SER A O 1
ATOM 4766 N N . GLY A 1 607 ? 12.344 24.825 23.972 1.00 31.70 607 GLY A N 1
ATOM 4767 C CA . GLY A 1 607 ? 12.835 26.093 23.438 1.00 31.70 607 GLY A CA 1
ATOM 4768 C C . GLY A 1 607 ? 12.685 26.072 21.916 1.00 31.70 607 GLY A C 1
ATOM 4769 O O . GLY A 1 607 ? 13.091 25.105 21.284 1.00 31.70 607 GLY A O 1
ATOM 4770 N N . THR A 1 608 ? 12.123 27.130 21.328 1.00 35.41 608 THR A N 1
ATOM 4771 C CA . THR A 1 608 ? 11.906 27.300 19.872 1.00 35.41 608 THR A CA 1
ATOM 4772 C C . THR A 1 608 ? 10.875 26.367 19.208 1.00 35.41 608 THR A C 1
ATOM 4774 O O . THR A 1 608 ? 11.225 25.494 18.424 1.00 35.41 608 THR A O 1
ATOM 4777 N N . ASN A 1 609 ? 9.575 26.616 19.443 1.00 30.41 609 ASN A N 1
ATOM 4778 C CA . ASN A 1 609 ? 8.555 26.622 18.369 1.00 30.41 609 ASN A CA 1
ATOM 4779 C C . ASN A 1 609 ? 7.190 27.165 18.843 1.00 30.41 609 ASN A C 1
ATOM 4781 O O . ASN A 1 609 ? 6.182 26.465 18.877 1.00 30.41 609 ASN A O 1
ATOM 4785 N N . THR A 1 610 ? 7.140 28.458 19.170 1.00 32.47 610 THR A N 1
ATOM 4786 C CA . THR A 1 610 ? 5.886 29.199 19.410 1.00 32.47 610 THR A CA 1
ATOM 4787 C C . THR A 1 610 ? 5.834 30.465 18.561 1.00 32.47 610 THR A C 1
ATOM 4789 O O . THR A 1 610 ? 5.703 31.569 19.083 1.00 32.47 610 THR A O 1
ATOM 4792 N N . GLN A 1 611 ? 5.968 30.310 17.237 1.00 32.72 611 GLN A N 1
ATOM 4793 C CA . GLN A 1 611 ? 5.713 31.397 16.287 1.00 32.72 611 GLN A CA 1
ATOM 4794 C C . GLN A 1 611 ? 5.386 30.909 14.865 1.00 32.72 611 GLN A C 1
ATOM 4796 O O . GLN A 1 611 ? 6.030 31.279 13.892 1.00 32.72 611 GLN A O 1
ATOM 4801 N N . HIS A 1 612 ? 4.294 30.152 14.733 1.00 29.27 612 HIS A N 1
ATOM 4802 C CA . HIS A 1 612 ? 3.383 30.378 13.610 1.00 29.27 612 HIS A CA 1
ATOM 4803 C C . HIS A 1 612 ? 1.940 30.366 14.110 1.00 29.27 612 HIS A C 1
ATOM 4805 O O . HIS A 1 612 ? 1.510 29.445 14.802 1.00 29.27 612 HIS A O 1
ATOM 4811 N N . ALA A 1 613 ? 1.232 31.455 13.814 1.00 28.38 613 ALA A N 1
ATOM 4812 C CA . ALA A 1 613 ? -0.125 31.687 14.268 1.00 28.38 613 ALA A CA 1
ATOM 4813 C C . ALA A 1 613 ? -1.119 30.775 13.541 1.00 28.38 613 ALA A C 1
ATOM 4815 O O . ALA A 1 613 ? -0.978 30.495 12.350 1.00 28.38 613 ALA A O 1
ATOM 4816 N N . ILE A 1 614 ? -2.168 30.379 14.261 1.00 30.39 614 ILE A N 1
ATOM 4817 C CA . ILE A 1 614 ? -3.400 29.885 13.651 1.00 30.39 614 ILE A CA 1
ATOM 4818 C C . ILE A 1 614 ? -4.144 31.114 13.120 1.00 30.39 614 ILE A C 1
ATOM 4820 O O . ILE A 1 614 ? -4.912 31.746 13.845 1.00 30.39 614 ILE A O 1
ATOM 4824 N N . ASP A 1 615 ? -3.897 31.461 11.858 1.00 27.05 615 ASP A N 1
ATOM 4825 C CA . ASP A 1 615 ? -4.740 32.404 11.123 1.00 27.05 615 ASP A CA 1
ATOM 4826 C C . ASP A 1 615 ? -6.026 31.689 10.685 1.00 27.05 615 ASP A C 1
ATOM 4828 O O . ASP A 1 615 ? -6.146 31.153 9.584 1.00 27.05 615 ASP A O 1
ATOM 4832 N N . THR A 1 616 ? -7.008 31.665 11.585 1.00 28.17 616 THR A N 1
ATOM 4833 C CA . THR A 1 616 ? -8.412 31.393 11.247 1.00 28.17 616 THR A CA 1
ATOM 4834 C C . THR A 1 616 ? -9.290 32.462 11.883 1.00 28.17 616 THR A C 1
ATOM 4836 O O . THR A 1 616 ? -9.945 32.239 12.903 1.00 28.17 616 THR A O 1
ATOM 4839 N N . SER A 1 617 ? -9.279 33.653 11.287 1.00 25.06 617 SER A N 1
ATOM 4840 C CA . SER A 1 617 ? -10.272 34.689 11.566 1.00 25.06 617 SER A CA 1
ATOM 4841 C C . SER A 1 617 ? -11.638 34.282 10.977 1.00 25.06 617 SER A C 1
ATOM 4843 O O . SER A 1 617 ? -11.692 33.657 9.913 1.00 25.06 617 SER A O 1
ATOM 4845 N N . PRO A 1 618 ? -12.760 34.579 11.659 1.00 31.28 618 PRO A N 1
ATOM 4846 C CA . PRO A 1 618 ? -14.089 34.228 11.171 1.00 31.28 618 PRO A CA 1
ATOM 4847 C C . PRO A 1 618 ? -14.542 35.174 10.050 1.00 31.28 618 PRO A C 1
ATOM 4849 O O . PRO A 1 618 ? -14.333 36.384 10.113 1.00 31.28 618 PRO A O 1
ATOM 4852 N N . LEU A 1 619 ? -15.229 34.619 9.049 1.00 27.78 619 LEU A N 1
ATOM 4853 C CA . LEU A 1 619 ? -15.932 35.388 8.020 1.00 27.78 619 LEU A CA 1
ATOM 4854 C C . LEU A 1 619 ? -17.155 36.093 8.629 1.00 27.78 619 LEU A C 1
ATOM 4856 O O . LEU A 1 619 ? -18.235 35.509 8.715 1.00 27.78 619 LEU A O 1
ATOM 4860 N N . GLU A 1 620 ? -16.998 37.358 9.023 1.00 29.36 620 GLU A N 1
ATOM 4861 C CA . GLU A 1 620 ? -18.140 38.245 9.256 1.00 29.36 620 GLU A CA 1
ATOM 4862 C C . GLU A 1 620 ? -18.682 38.800 7.934 1.00 29.36 620 GLU A C 1
ATOM 4864 O O . GLU A 1 620 ? -17.966 39.365 7.108 1.00 29.36 620 GLU A O 1
ATOM 4869 N N . SER A 1 621 ? -19.992 38.668 7.754 1.00 37.34 621 SER A N 1
ATOM 4870 C CA . SER A 1 621 ? -20.737 39.226 6.632 1.00 37.34 621 SER A CA 1
ATOM 4871 C C . SER A 1 621 ? -21.022 40.720 6.820 1.00 37.34 621 SER A C 1
ATOM 4873 O O . SER A 1 621 ? -21.800 41.076 7.705 1.00 37.34 621 SER A O 1
ATOM 4875 N N . ARG A 1 622 ? -20.497 41.568 5.928 1.00 27.77 622 ARG A N 1
ATOM 4876 C CA . ARG A 1 622 ? -20.994 42.912 5.553 1.00 27.77 622 ARG A CA 1
ATOM 4877 C C . ARG A 1 622 ? -20.458 43.221 4.140 1.00 27.77 622 ARG A C 1
ATOM 4879 O O . ARG A 1 622 ? -19.328 42.861 3.849 1.00 27.77 622 ARG A O 1
ATOM 4886 N N . GLY A 1 623 ? -21.182 43.846 3.215 1.00 35.16 623 GLY A N 1
ATOM 4887 C CA . GLY A 1 623 ? -22.504 44.466 3.337 1.00 35.16 623 GLY A CA 1
ATOM 4888 C C . GLY A 1 623 ? -22.497 45.954 2.983 1.00 35.16 623 GLY A C 1
ATOM 4889 O O . GLY A 1 623 ? -22.940 46.747 3.810 1.00 35.16 623 GLY A O 1
ATOM 4890 N N . SER A 1 624 ? -21.982 46.310 1.799 1.00 38.66 624 SER A N 1
ATOM 4891 C CA . SER A 1 624 ? -22.200 47.585 1.087 1.00 38.66 624 SER A CA 1
ATOM 4892 C C . SER A 1 624 ? -21.662 47.480 -0.340 1.00 38.66 624 SER A C 1
ATOM 4894 O O . SER A 1 624 ? -20.436 47.247 -0.441 1.00 38.66 624 SER A O 1
#

Solvent-accessible surface area (backbone atoms only — not comparable to full-atom values): 33848 Å² total; per-residue (Å²): 119,97,74,73,86,78,76,76,94,73,79,93,69,82,95,78,92,79,59,77,65,82,82,54,76,84,69,88,94,66,54,80,67,57,58,50,54,53,52,51,51,55,50,52,51,51,53,50,50,52,53,53,48,52,51,53,51,49,53,50,48,52,50,46,48,50,53,46,50,50,48,44,51,59,44,42,73,66,58,66,74,82,77,70,88,76,85,90,72,85,65,81,65,85,49,67,65,47,25,49,58,44,19,57,52,25,48,75,69,71,37,34,72,63,17,34,53,30,20,52,49,35,33,68,78,36,78,82,42,59,68,28,52,52,49,36,29,50,31,24,48,79,70,66,39,34,67,64,17,42,56,48,31,51,64,44,39,77,77,41,73,82,41,64,67,46,36,54,52,39,18,48,34,25,48,77,68,69,39,52,70,60,14,50,48,32,36,50,51,46,45,72,78,37,80,69,45,52,66,42,52,45,53,53,27,50,50,29,44,74,74,64,40,52,67,62,20,48,55,50,48,49,51,42,38,74,73,66,43,70,45,58,66,42,37,49,54,47,23,47,50,26,52,73,72,65,42,28,74,62,19,45,54,33,55,57,50,48,72,70,48,88,78,70,80,86,46,63,65,59,33,50,46,50,24,53,24,26,51,75,70,66,38,31,70,67,15,43,62,32,30,54,57,35,32,75,75,40,73,83,52,52,63,47,34,49,55,39,18,52,33,27,46,76,68,68,39,29,80,59,16,36,55,26,25,50,51,29,39,68,75,41,70,76,44,38,68,40,28,40,53,32,14,56,28,26,51,76,71,64,40,63,67,62,12,54,52,26,24,52,51,15,28,71,67,35,82,83,39,42,68,39,24,45,52,41,14,53,51,27,45,76,70,67,38,29,69,61,14,34,51,28,16,49,57,19,31,77,74,36,79,80,42,62,67,35,53,52,47,33,51,53,25,48,51,52,50,44,68,74,62,78,50,86,62,56,68,71,66,38,77,73,37,36,82,55,44,48,62,47,49,62,64,45,46,80,74,51,52,51,70,56,19,40,52,52,15,54,50,28,45,77,71,66,40,31,70,60,12,32,54,27,14,48,46,17,30,69,72,39,74,83,40,35,66,37,26,49,55,26,20,50,22,24,49,76,63,64,41,40,71,63,16,40,55,27,48,54,49,19,52,75,67,75,55,72,50,78,70,52,52,48,51,45,25,50,33,25,47,80,67,72,39,34,71,62,18,38,57,48,33,57,54,47,43,71,75,43,66,72,45,60,66,51,48,52,55,34,32,54,31,28,46,78,69,68,40,49,72,60,29,46,50,51,38,56,59,37,52,75,69,47,85,53,67,70,59,35,48,58,39,48,54,50,44,47,55,70,64,69,59,75,96,73,82,85,75,89,84,90,83,76,82,88,86,75,80,79,91,78,91,80,90,132

Foldseek 3Di:
DVPPPPPPPPPPDDDDDDDPCVVDPDDPPDDPVVVVVVVVVVVVVVVVVVVVVVVVVVVVVVVVVVVCVVVCVVVCVVPVLPPPPDDDLRDPPPDLVSLLVVLVVCVVVLVLVVSLVSLVVSCVVPVPPLSSLLSNLVSCLSVLVLVVSLVSLVVSCVVVVPPLSSLLSNLSSCVSVVVLVSNLVSLVVSCVVPVLPLSSLLSVLVSCVVVVNLVVSLVSLVVSVVVVNVDLSSLLSNLLSCLVVVVLVVSQVSVVVLVVDPDDDDDLVSLVSNLSSCVSVLVLVSNLVSLVVSCVRPVLDLVSLQSNLSSCVSVLVLVSSLVSLVSNCVSPPLALSSLQSNLVSCVSVVVLPSNLVSLVSSCVSPVLPLVSLLSNLVSCVVVVVLVVSLVSLVSSCVNPVPPPSSVVSNVVSQVSVCVVVVDNPPSVCCPVCVVVVVVVVLVCLLVDDLVRLLVVLQVCVVVVVLVSSLSSLVSNCVNPVLDLSSLQSNLSSCVSVVVLVSSLVSLVSSVVSVNDDLVSLLSNLVSCVSVVNLVSSLVSLVVSCVVVVQPLSSLVSNLVSCVSVVVLVVSLVSLVVNLVVYPDPVSVVVSVVSNVVSVPDDPDDPPDDDDDDPPDDDDDDDDD

Nearest PDB structures (foldseek):
  2q7f-assembly2_B  TM=9.139E-01  e=5.047E-05  Bacillus subtilis
  4r7s-assembly1_A  TM=4.549E-01  e=3.553E-07  Parabacteroides merdae ATCC 43184
  5nnr-assembly1_A  TM=2.832E-01  e=2.709E-09  Thermochaetoides thermophila
  4rg7-assembly1_B  TM=3.130E-01  e=2.981E-08  Homo sapiens
  5l9u-assembly1_X  TM=3.313E-01  e=5.601E-06  Homo sapiens

Sequence (624 aa):
MNLLNKSVDGEENGHQTRSWNELNPPIPGSGIAEQRVLRELIEKNSRAARKKQKRLFASMLTAALFVTTATIAVTSFSSYRPIITKNPALATPTTSDQFCQRADALVSLGRYDDALMDYSCLARLNRDNQSAHEGIALCYVETGRNTEAIDKLNDILSRYPDSISAHMLRGECYRNMHEFDKARADFSWLLQHDKNCSTAYCSMTDLLIMEGKREEALLYIDSAINHKIDNFQTRQRRAELLVSLGRFAEAENDFEAINKMPSKQENAETLACRSKAYLATGKFEKALTTLDKLITLRPKHVTPYMERAKAQFGLKNYSKAVKDCDQVLLLSKENPDALLLRADCFAQLGDKIAAINDYERSVAKNPKFTRGFLKLASYQMEQSNFASALSSYRSALSLNSNCAEALSGCQKAKQALESLTGNSQVAFNDSKTCIASDRVELKQIETLSFTEALAKGYAALRDGRCEFATRTLKRAVQLQPNSAEARRYLAFALMEAGDVLNAERQLQAVRQLNGEEPSDNIRLATAFQKSGRHDKAIAILQNHVRQYKTDVDAIVLLTDSLLTANERPRAMELCEQTMRLVSNPRDQERLREKFLALKNSNPVESGTNTQHAIDTSPLESRGS